Protein 3IS6 (pdb70)

Organism: Porphyromonas gingivalis (strain ATCC BAA-308 / W83) (NCBI:txid242619)

Foldseek 3Di:
DDDQPLQVQKWWKKKWWWFCVPDHIDTDIDQFFFQAPFVCCVVFFPQFPHKWKKFWPAWAWDWPPHDMDIWTEMATDLCVCCSVKDFPDADSVVAQPPLAHEFEPVVCVCPHPQQQTWDDGPVDPDPDTHGHGTYIYARDPQFPDHGSYHHPVPDPCRNNDGDDPRRMIMMTGGDPPDDQVVRQVSQVCCVVRPDVPQVVRRIDMGMTIDRDDTGHHDPDDPVVCPVD/DFPLLQQKWWKWKDLPIGQFFFQAPFVVCVVQFPQFDHKWKKFWQAWAWDWPNDDMDIWGEMATDLVVCCSVKDWPDADSVCAQVPLAHEFEPVVCVCPHPQAQTWDDGPVDPDPDTHGHGTYIYARDDQFPDHTSYGHNVPDPCRNNDHDDPRRMMMMTGGDPPDDQVNGQVVQVCSCVRDPPSPMGMTIDRDDRHDDDPVVVNNDD

Sequence (436 aa):
ERDFPHHDRICIVKTHGTRQEGDKPEELDFSQVSGGVAPAIQEEIPGVELATRTTLYGTSKIILEDNKTYETKTLLAEPAFLDFGVELIAGVRDSSALRDNTCLISESLARKGGDVLGKRLRPAESKSDRAITIGGVFEDLPHNSSIQADLLPITWPAESLNNWIGNDRYIAYVRLRPGVSPESLDEALLEQKRHQDEVFRKAGVELHYSLTPFNRLRLEDPTLVNLRIQDFPHHDRICIVKTHGLDFSQVSGGVAPAIQEEIPGVELATRTTLYGTSKILEDNKTYETKTLLAEPAFLDFGVELIAGVRDSALRDNTCLISESLARKGGDVLGKRLRPAESKSDRAITIGGVFEDLPHNSSIQADLLPITWPAESLNNWIGNDRYIAYVRLRPGVSPESLDEALLEQKRHQDEVELHYSLTPFNRLDPTLVNLRIQQ

Structure (mmCIF, N/CA/C/O backbone):
data_3IS6
#
_entry.id   3IS6
#
_cell.length_a   64.390
_cell.length_b   79.193
_cell.length_c   105.086
_cell.angle_alpha   90.000
_cell.angle_beta   90.000
_cell.angle_gamma   90.000
#
_symmetry.space_group_name_H-M   'P 21 21 21'
#
loop_
_entity.id
_entity.type
_entity.pdbx_description
1 polymer 'putative permease protein, ABC transporter'
2 non-polymer 2-AMINO-2-HYDROXYMETHYL-PROPANE-1,3-DIOL
3 non-polymer 'SULFATE ION'
4 water water
#
loop_
_atom_site.group_PDB
_atom_site.id
_atom_site.type_symbol
_atom_site.label_atom_id
_atom_site.label_alt_id
_atom_site.label_comp_id
_atom_site.label_asym_id
_atom_site.label_entity_id
_atom_site.label_seq_id
_atom_site.pdbx_PDB_ins_code
_atom_site.Cartn_x
_atom_site.Cartn_y
_atom_site.Cartn_z
_atom_site.occupancy
_atom_site.B_iso_or_equiv
_atom_site.auth_seq_id
_atom_site.auth_comp_id
_atom_site.auth_asym_id
_atom_site.auth_atom_id
_atom_site.pdbx_PDB_model_num
ATOM 1 N N . GLU A 1 5 ? 4.737 -1.473 12.034 1.00 27.14 46 GLU A N 1
ATOM 2 C CA . GLU A 1 5 ? 5.148 -0.116 12.407 1.00 27.68 46 GLU A CA 1
ATOM 3 C C . GLU A 1 5 ? 4.879 0.282 13.856 1.00 26.65 46 GLU A C 1
ATOM 4 O O . GLU A 1 5 ? 3.877 -0.038 14.435 1.00 26.93 46 GLU A O 1
ATOM 10 N N . ARG A 1 6 ? 5.834 0.983 14.417 1.00 25.60 47 ARG A N 1
ATOM 11 C CA . ARG A 1 6 ? 5.763 1.385 15.775 1.00 24.06 47 ARG A CA 1
ATOM 12 C C . ARG A 1 6 ? 4.689 2.392 16.067 1.00 22.85 47 ARG A C 1
ATOM 13 O O . ARG A 1 6 ? 4.397 3.237 15.276 1.00 22.06 47 ARG A O 1
ATOM 21 N N . ASP A 1 7 ? 4.115 2.274 17.240 1.00 21.40 48 ASP A N 1
ATOM 22 C CA . ASP A 1 7 ? 3.389 3.333 17.855 1.00 21.01 48 ASP A CA 1
ATOM 23 C C . ASP A 1 7 ? 4.376 4.350 18.394 1.00 20.45 48 ASP A C 1
ATOM 24 O O . ASP A 1 7 ? 5.426 4.001 18.822 1.00 19.72 48 ASP A O 1
ATOM 29 N N . PHE A 1 8 ? 3.973 5.601 18.403 1.00 18.87 49 PHE A N 1
ATOM 30 C CA . PHE A 1 8 ? 4.720 6.645 19.038 1.00 17.78 49 PHE A CA 1
ATOM 31 C C . PHE A 1 8 ? 4.668 6.426 20.561 1.00 18.04 49 PHE A C 1
ATOM 32 O O . PHE A 1 8 ? 3.792 5.773 21.046 1.00 16.48 49 PHE A O 1
ATOM 40 N N . PRO A 1 9 ? 5.605 6.984 21.303 1.00 18.67 50 PRO A N 1
ATOM 41 C CA . PRO A 1 9 ? 5.585 6.829 22.751 1.00 18.96 50 PRO A CA 1
ATOM 42 C C . PRO A 1 9 ? 4.349 7.457 23.373 1.00 19.14 50 PRO A C 1
ATOM 43 O O . PRO A 1 9 ? 3.982 8.521 23.012 1.00 18.28 50 PRO A O 1
ATOM 47 N N . HIS A 1 10 ? 3.698 6.764 24.285 1.00 19.02 51 HIS A N 1
ATOM 48 C CA . HIS A 1 10 ? 2.589 7.324 24.996 1.00 19.40 51 HIS A CA 1
ATOM 49 C C . HIS A 1 10 ? 1.513 7.872 24.082 1.00 19.27 51 HIS A C 1
ATOM 50 O O . HIS A 1 10 ? 0.929 8.874 24.363 1.00 19.01 51 HIS A O 1
ATOM 57 N N . HIS A 1 11 ? 1.251 7.173 22.994 1.00 19.20 52 HIS A N 1
ATOM 58 C CA . HIS A 1 11 ? 0.424 7.688 21.919 1.00 19.55 52 HIS A CA 1
ATOM 59 C C . HIS A 1 11 ? -0.994 7.938 22.312 1.00 19.84 52 HIS A C 1
ATOM 60 O O . HIS A 1 11 ? -1.664 8.756 21.764 1.00 19.51 52 HIS A O 1
ATOM 67 N N . ASP A 1 12 ? -1.417 7.209 23.318 1.00 20.00 53 ASP A N 1
ATOM 68 C CA . ASP A 1 12 ? -2.719 7.349 23.897 1.00 20.74 53 ASP A CA 1
ATOM 69 C C . ASP A 1 12 ? -2.8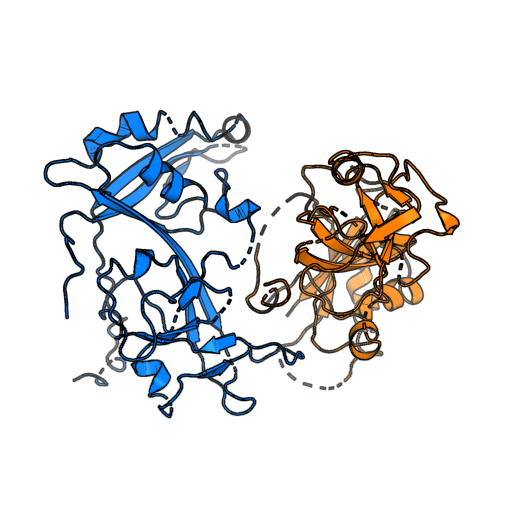77 8.697 24.565 1.00 19.66 53 ASP A C 1
ATOM 70 O O . ASP A 1 12 ? -3.953 9.130 24.777 1.00 19.67 53 ASP A O 1
ATOM 75 N N . ARG A 1 13 ? -1.777 9.332 24.914 1.00 19.04 54 ARG A N 1
ATOM 76 C CA . ARG A 1 13 ? -1.798 10.628 25.573 1.00 18.10 54 ARG A CA 1
ATOM 77 C C . ARG A 1 13 ? -1.419 11.844 24.719 1.00 18.01 54 ARG A C 1
ATOM 78 O O . ARG A 1 13 ? -1.283 12.917 25.218 1.00 17.72 54 ARG A O 1
ATOM 86 N N . ILE A 1 14 ? -1.242 11.654 23.432 1.00 17.00 55 ILE A N 1
ATOM 87 C CA . ILE A 1 14 ? -0.904 12.759 22.566 1.00 17.10 55 ILE A CA 1
ATOM 88 C C . ILE A 1 14 ? -2.127 13.385 21.943 1.00 17.08 55 ILE A C 1
ATOM 89 O O . ILE A 1 14 ? -2.948 12.715 21.429 1.00 15.02 55 ILE A O 1
ATOM 94 N N . CYS A 1 15 ? -2.176 14.700 22.000 1.00 16.94 56 CYS A N 1
ATOM 95 C CA . CYS A 1 15 ? -3.199 15.520 21.418 1.00 17.31 56 CYS A CA 1
ATOM 96 C C . CYS A 1 15 ? -2.581 16.545 20.467 1.00 16.96 56 CYS A C 1
ATOM 97 O O . CYS A 1 15 ? -1.428 16.793 20.524 1.00 16.92 56 CYS A O 1
ATOM 100 N N . ILE A 1 16 ? -3.394 17.121 19.609 1.00 16.46 57 ILE A N 1
ATOM 101 C CA . ILE A 1 16 ? -3.031 18.271 18.840 1.00 16.19 57 ILE A CA 1
ATOM 102 C C . ILE A 1 16 ? -3.951 19.399 19.228 1.00 15.65 57 ILE A C 1
ATOM 103 O O . ILE A 1 16 ? -4.996 19.172 19.771 1.00 14.76 57 ILE A O 1
ATOM 108 N N . VAL A 1 17 ? -3.540 20.612 18.934 1.00 13.95 58 VAL A N 1
ATOM 109 C CA . VAL A 1 17 ? -4.300 21.762 19.280 1.00 12.60 58 VAL A CA 1
ATOM 110 C C . VAL A 1 17 ? -5.101 22.206 18.101 1.00 11.35 58 VAL A C 1
ATOM 111 O O . VAL A 1 17 ? -4.581 22.533 17.098 1.00 13.07 58 VAL A O 1
ATOM 115 N N . LYS A 1 18 ? -6.397 22.224 18.293 1.00 8.43 59 LYS A N 1
ATOM 116 C CA . LYS A 1 18 ? -7.347 22.667 17.308 1.00 7.00 59 LYS A CA 1
ATOM 117 C C . LYS A 1 18 ? -7.932 24.016 17.687 1.00 5.81 59 LYS A C 1
ATOM 118 O O . LYS A 1 18 ? -7.871 24.424 18.804 1.00 4.37 59 LYS A O 1
ATOM 124 N N . THR A 1 19 ? -8.471 24.695 16.704 1.00 4.37 60 THR A N 1
ATOM 125 C CA . THR A 1 19 ? -9.046 25.991 16.881 1.00 3.56 60 THR A CA 1
ATOM 126 C C . THR A 1 19 ? -10.439 25.983 16.308 1.00 3.91 60 THR A C 1
ATOM 127 O O . THR A 1 19 ? -10.631 25.534 15.203 1.00 3.57 60 THR A O 1
ATOM 131 N N . HIS A 1 20 ? -11.391 26.509 17.063 1.00 3.62 61 HIS A N 1
ATOM 132 C CA . HIS A 1 20 ? -12.781 26.597 16.658 1.00 4.31 61 HIS A CA 1
ATOM 133 C C . HIS A 1 20 ? -13.348 27.994 16.878 1.00 4.60 61 HIS A C 1
ATOM 134 O O . HIS A 1 20 ? -12.947 28.686 17.768 1.00 3.91 61 HIS A O 1
ATOM 141 N N . GLY A 1 21 ? -14.312 28.383 16.078 1.00 4.80 62 GLY A N 1
ATOM 142 C CA . GLY A 1 21 ? -14.903 29.690 16.227 1.00 6.02 62 GLY A CA 1
ATOM 143 C C . GLY A 1 21 ? -15.780 30.076 15.076 1.00 7.06 62 GLY A C 1
ATOM 144 O O . GLY A 1 21 ? -16.241 29.235 14.369 1.00 6.25 62 GLY A O 1
ATOM 145 N N . THR A 1 22 ? -15.975 31.363 14.899 1.00 8.52 63 THR A N 1
ATOM 146 C CA . THR A 1 22 ? -16.873 31.888 13.913 1.00 11.09 63 THR A CA 1
ATOM 147 C C . THR A 1 22 ? -16.363 33.198 13.389 1.00 12.23 63 THR A C 1
ATOM 148 O O . THR A 1 22 ? -15.670 33.886 14.065 1.00 12.10 63 THR A O 1
ATOM 152 N N . ARG A 1 23 ? -16.713 33.507 12.153 1.00 13.78 64 ARG A N 1
ATOM 153 C CA . ARG A 1 23 ? -16.290 34.705 11.460 1.00 15.18 64 ARG A CA 1
ATOM 154 C C . ARG A 1 23 ? -17.551 35.320 10.902 1.00 16.18 64 ARG A C 1
ATOM 155 O O . ARG A 1 23 ? -18.614 34.745 11.034 1.00 16.65 64 ARG A O 1
ATOM 163 N N . GLN A 1 24 ? -17.446 36.476 10.270 1.00 17.14 65 GLN A N 1
ATOM 164 C CA . GLN A 1 24 ? -18.587 37.006 9.534 1.00 17.52 65 GLN A CA 1
ATOM 165 C C . GLN A 1 24 ? -18.252 37.812 8.320 1.00 17.97 65 GLN A C 1
ATOM 166 O O . GLN A 1 24 ? -18.620 37.414 7.231 1.00 18.42 65 GLN A O 1
ATOM 172 N N . GLU A 1 27 ? -19.967 41.530 5.404 1.00 22.28 68 GLU A N 1
ATOM 173 C CA . GLU A 1 27 ? -19.829 42.188 4.121 1.00 22.37 68 GLU A CA 1
ATOM 174 C C . GLU A 1 27 ? -20.506 41.396 3.019 1.00 22.61 68 GLU A C 1
ATOM 175 O O . GLU A 1 27 ? -19.926 41.101 1.993 1.00 22.73 68 GLU A O 1
ATOM 177 N N . GLY A 1 28 ? -21.764 41.071 3.237 1.00 22.48 69 GLY A N 1
ATOM 178 C CA . GLY A 1 28 ? -22.586 40.403 2.248 1.00 22.50 69 GLY A CA 1
ATOM 179 C C . GLY A 1 28 ? -22.597 38.914 2.385 1.00 22.33 69 GLY A C 1
ATOM 180 O O . GLY A 1 28 ? -23.466 38.270 1.895 1.00 22.21 69 GLY A O 1
ATOM 181 N N . ASP A 1 29 ? -21.624 38.388 3.093 1.00 22.41 70 ASP A N 1
ATOM 182 C CA . ASP A 1 29 ? -21.448 36.969 3.219 1.00 22.59 70 ASP A CA 1
ATOM 183 C C . ASP A 1 29 ? -21.945 36.415 4.544 1.00 22.64 70 ASP A C 1
ATOM 184 O O . ASP A 1 29 ? -21.834 37.041 5.586 1.00 22.38 70 ASP A O 1
ATOM 186 N N . LYS A 1 30 ? -22.467 35.207 4.490 1.00 22.38 71 LYS A N 1
ATOM 187 C CA . LYS A 1 30 ? -23.012 34.568 5.661 1.00 22.34 71 LYS A CA 1
ATOM 188 C C . LYS A 1 30 ? -21.906 34.196 6.639 1.00 22.08 71 LYS A C 1
ATOM 189 O O . LYS A 1 30 ? -20.754 34.212 6.297 1.00 21.59 71 LYS A O 1
ATOM 191 N N . PRO A 1 31 ? -22.287 33.910 7.866 1.00 21.91 72 PRO A N 1
ATOM 192 C CA . PRO A 1 31 ? -21.348 33.615 8.938 1.00 21.98 72 PRO A CA 1
ATOM 193 C C . PRO A 1 31 ? -20.692 32.295 8.728 1.00 21.96 72 PRO A C 1
ATOM 194 O O . PRO A 1 31 ? -21.336 31.387 8.295 1.00 21.54 72 PRO A O 1
ATOM 198 N N . GLU A 1 32 ? -19.428 32.191 9.067 1.00 22.64 73 GLU A N 1
ATOM 199 C CA . GLU A 1 32 ? -18.648 31.013 8.783 1.00 23.08 73 GLU A CA 1
ATOM 200 C C . GLU A 1 32 ? -18.242 30.367 10.053 1.00 23.38 73 GLU A C 1
ATOM 201 O O . GLU A 1 32 ? -17.879 31.028 10.962 1.00 23.47 73 GLU A O 1
ATOM 207 N N . GLU A 1 33 ? -18.340 29.062 10.111 1.00 23.61 74 GLU A N 1
ATOM 208 C CA . GLU A 1 33 ? -17.806 28.324 11.202 1.00 23.64 74 GLU A CA 1
ATOM 209 C C . GLU A 1 33 ? -16.342 28.064 10.910 1.00 23.53 74 GLU A C 1
ATOM 210 O O . GLU A 1 33 ? -16.007 27.706 9.827 1.00 23.70 74 GLU A O 1
ATOM 212 N N . LEU A 1 34 ? -15.494 28.250 11.901 1.00 22.59 75 LEU A N 1
ATOM 213 C CA . LEU A 1 34 ? -14.060 28.089 11.754 1.00 22.23 75 LEU A CA 1
ATOM 214 C C . LEU A 1 34 ? -13.599 26.832 12.425 1.00 22.01 75 LEU A C 1
ATOM 215 O O . LEU A 1 34 ? -13.958 26.566 13.537 1.00 21.78 75 LEU A O 1
ATOM 220 N N . ASP A 1 35 ? -12.806 26.062 11.708 1.00 21.08 76 ASP A N 1
ATOM 221 C CA . ASP A 1 35 ? -12.245 24.837 12.191 1.00 21.40 76 ASP A CA 1
ATOM 222 C C . ASP A 1 35 ? -10.828 24.670 11.622 1.00 20.92 76 ASP A C 1
ATOM 223 O O . ASP A 1 35 ? -10.692 24.406 10.462 1.00 19.46 76 ASP A O 1
ATOM 228 N N . PHE A 1 36 ? -9.808 24.802 12.464 1.00 21.17 77 PHE A N 1
ATOM 229 C CA . PHE A 1 36 ? -8.404 24.709 12.093 1.00 21.70 77 PHE A CA 1
ATOM 230 C C . PHE A 1 36 ? -7.707 23.577 12.823 1.00 21.77 77 PHE A C 1
ATOM 231 O O . PHE A 1 36 ? -8.025 23.262 13.934 1.00 21.93 77 PHE A O 1
ATOM 239 N N . SER A 1 37 ? -6.751 22.971 12.159 1.00 20.54 78 SER A N 1
ATOM 240 C CA . SER A 1 37 ? -5.948 21.949 12.756 1.00 21.41 78 SER A CA 1
ATOM 241 C C . SER A 1 37 ? -4.519 22.388 13.013 1.00 20.52 78 SER A C 1
ATOM 242 O O . SER A 1 37 ? -3.723 21.625 13.473 1.00 19.59 78 SER A O 1
ATOM 245 N N . GLN A 1 38 ? -4.257 23.637 12.694 1.00 19.70 79 GLN A N 1
ATOM 246 C CA . GLN A 1 38 ? -2.954 24.250 12.835 1.00 20.63 79 GLN A CA 1
ATOM 247 C C . GLN A 1 38 ? -3.083 25.565 13.598 1.00 20.96 79 GLN A C 1
ATOM 248 O O . GLN A 1 38 ? -4.136 26.107 13.691 1.00 21.16 79 GLN A O 1
ATOM 254 N N . VAL A 1 39 ? -1.984 26.016 14.176 1.00 20.67 80 VAL A N 1
ATOM 255 C CA . VAL A 1 39 ? -1.943 27.164 15.040 1.00 19.73 80 VAL A CA 1
ATOM 256 C C . VAL A 1 39 ? -0.777 28.095 14.708 1.00 20.47 80 VAL A C 1
ATOM 257 O O . VAL A 1 39 ? 0.096 27.773 13.945 1.00 19.25 80 VAL A O 1
ATOM 261 N N . SER A 1 40 ? -0.819 29.258 15.328 1.00 20.26 81 SER A N 1
ATOM 262 C CA . SER A 1 40 ? 0.225 30.257 15.288 1.00 20.62 81 SER A CA 1
ATOM 263 C C . SER A 1 40 ? 1.422 29.767 16.081 1.00 20.81 81 SER A C 1
ATOM 264 O O . SER A 1 40 ? 1.295 28.924 16.906 1.00 21.05 81 SER A O 1
ATOM 267 N N . GLY A 1 41 ? 2.584 30.327 15.829 1.00 20.58 82 GLY A N 1
ATOM 268 C CA . GLY A 1 41 ? 3.815 29.828 16.376 1.00 19.52 82 GLY A CA 1
ATOM 269 C C . GLY A 1 41 ? 3.925 29.807 17.874 1.00 19.87 82 GLY A C 1
ATOM 270 O O . GLY A 1 41 ? 4.497 28.946 18.434 1.00 19.21 82 GLY A O 1
ATOM 271 N N . GLY A 1 42 ? 3.356 30.814 18.486 1.00 20.14 83 GLY A N 1
ATOM 272 C CA . GLY A 1 42 ? 3.450 31.057 19.898 1.00 20.17 83 GLY A CA 1
ATOM 273 C C . GLY A 1 42 ? 2.808 30.070 20.815 1.00 20.39 83 GLY A C 1
ATOM 274 O O . GLY A 1 42 ? 3.161 29.987 21.936 1.00 20.72 83 GLY A O 1
ATOM 275 N N . VAL A 1 43 ? 1.811 29.368 20.319 1.00 21.26 84 VAL A N 1
ATOM 276 C CA . VAL A 1 43 ? 0.972 28.538 21.145 1.00 21.58 84 VAL A CA 1
ATOM 277 C C . VAL A 1 43 ? 1.621 27.367 21.829 1.00 21.61 84 VAL A C 1
ATOM 278 O O . VAL A 1 43 ? 1.468 27.222 23.001 1.00 21.28 84 VAL A O 1
ATOM 282 N N . ALA A 1 44 ? 2.376 26.547 21.122 1.00 20.94 85 ALA A N 1
ATOM 283 C CA . ALA A 1 44 ? 2.897 25.361 21.770 1.00 21.69 85 ALA A CA 1
ATOM 284 C C . ALA A 1 44 ? 3.810 25.622 22.964 1.00 21.39 85 ALA A C 1
ATOM 285 O O . ALA A 1 44 ? 3.637 25.040 23.965 1.00 21.59 85 ALA A O 1
ATOM 287 N N . PRO A 1 45 ? 4.767 26.514 22.847 1.00 21.64 86 PRO A N 1
ATOM 288 C CA . PRO A 1 45 ? 5.660 26.773 23.970 1.00 21.14 86 PRO A CA 1
ATOM 289 C C . PRO A 1 45 ? 4.910 27.308 25.160 1.00 21.11 86 PRO A C 1
ATOM 290 O O . PRO A 1 45 ? 5.221 26.952 26.245 1.00 20.29 86 PRO A O 1
ATOM 294 N N . ALA A 1 46 ? 3.931 28.151 24.931 1.00 20.46 87 ALA A N 1
ATOM 295 C CA . ALA A 1 46 ? 3.136 28.698 25.989 1.00 20.84 87 ALA A CA 1
ATOM 296 C C . ALA A 1 46 ? 2.355 27.632 26.724 1.00 20.98 87 ALA A C 1
ATOM 297 O O . ALA A 1 46 ? 2.204 27.688 27.907 1.00 21.16 87 ALA A O 1
ATOM 299 N N . ILE A 1 47 ? 1.860 26.644 26.015 1.00 21.18 88 ILE A N 1
ATOM 300 C CA . ILE A 1 47 ? 1.126 25.590 26.653 1.00 21.29 88 ILE A CA 1
ATOM 301 C C . ILE A 1 47 ? 1.998 24.802 27.606 1.00 21.85 88 ILE A C 1
ATOM 302 O O . ILE A 1 47 ? 1.591 24.513 28.690 1.00 20.22 88 ILE A O 1
ATOM 307 N N . GLN A 1 48 ? 3.205 24.474 27.200 1.00 22.57 89 GLN A N 1
ATOM 308 C CA . GLN A 1 48 ? 4.071 23.729 28.079 1.00 23.70 89 GLN A CA 1
ATOM 309 C C . GLN A 1 48 ? 4.403 24.483 29.344 1.00 24.17 89 GLN A C 1
ATOM 310 O O . GLN A 1 48 ? 4.452 23.919 30.398 1.00 24.50 89 GLN A O 1
ATOM 316 N N . GLU A 1 49 ? 4.691 25.753 29.197 1.00 24.37 90 GLU A N 1
ATOM 317 C CA . GLU A 1 49 ? 4.978 26.599 30.326 1.00 24.63 90 GLU A CA 1
ATOM 318 C C . GLU A 1 49 ? 3.798 26.848 31.239 1.00 24.62 90 GLU A C 1
ATOM 319 O O . GLU A 1 49 ? 3.959 26.853 32.418 1.00 23.92 90 GLU A O 1
ATOM 321 N N . GLU A 1 50 ? 2.622 27.065 30.680 1.00 24.49 91 GLU A N 1
ATOM 322 C CA . GLU A 1 50 ? 1.488 27.546 31.432 1.00 24.95 91 GLU A CA 1
ATOM 323 C C . GLU A 1 50 ? 0.345 26.607 31.781 1.00 24.67 91 GLU A C 1
ATOM 324 O O . GLU A 1 50 ? -0.440 26.924 32.630 1.00 24.09 91 GLU A O 1
ATOM 330 N N . ILE A 1 51 ? 0.214 25.472 31.127 1.00 24.10 92 ILE A N 1
ATOM 331 C CA . ILE A 1 51 ? -0.972 24.675 31.321 1.00 23.96 92 ILE A CA 1
ATOM 332 C C . ILE A 1 51 ? -0.699 23.444 32.145 1.00 24.50 92 ILE A C 1
ATOM 333 O O . ILE A 1 51 ? 0.158 22.668 31.832 1.00 24.62 92 ILE A O 1
ATOM 338 N N . PRO A 1 52 ? -1.449 23.295 33.216 1.00 24.84 93 PRO A N 1
ATOM 339 C CA . PRO A 1 52 ? -1.258 22.218 34.164 1.00 25.00 93 PRO A CA 1
ATOM 340 C C . PRO A 1 52 ? -1.589 20.891 33.571 1.00 24.53 93 PRO A C 1
ATOM 341 O O . PRO A 1 52 ? -2.530 20.788 32.859 1.00 25.25 93 PRO A O 1
ATOM 345 N N . GLY A 1 53 ? -0.832 19.879 33.896 1.00 23.89 94 GLY A N 1
ATOM 346 C CA . GLY A 1 53 ? -1.124 18.582 33.367 1.00 23.03 94 GLY A CA 1
ATOM 347 C C . GLY A 1 53 ? -0.570 18.302 31.993 1.00 22.17 94 GLY A C 1
ATOM 348 O O . GLY A 1 53 ? -0.848 17.279 31.445 1.00 22.32 94 GLY A O 1
ATOM 349 N N . VAL A 1 54 ? 0.225 19.201 31.457 1.00 21.26 95 VAL A N 1
ATOM 350 C CA . VAL A 1 54 ? 0.880 18.963 30.190 1.00 20.38 95 VAL A CA 1
ATOM 351 C C . VAL A 1 54 ? 2.262 18.445 30.461 1.00 20.66 95 VAL A C 1
ATOM 352 O O . VAL A 1 54 ? 3.029 19.105 31.081 1.00 20.65 95 VAL A O 1
ATOM 356 N N . GLU A 1 55 ? 2.549 17.228 30.067 1.00 20.04 96 GLU A N 1
ATOM 357 C CA . GLU A 1 55 ? 3.881 16.704 30.145 1.00 20.79 96 GLU A CA 1
ATOM 358 C C . GLU A 1 55 ? 4.904 17.316 29.202 1.00 20.58 96 GLU A C 1
ATOM 359 O O . GLU A 1 55 ? 6.000 17.617 29.577 1.00 19.55 96 GLU A O 1
ATOM 365 N N . LEU A 1 56 ? 4.537 17.430 27.946 1.00 19.88 97 LEU A N 1
ATOM 366 C CA . LEU A 1 56 ? 5.421 17.966 26.956 1.00 20.22 97 LEU A CA 1
ATOM 367 C C . LEU A 1 56 ? 4.594 18.581 25.848 1.00 20.16 97 LEU A C 1
ATOM 368 O O . LEU A 1 56 ? 3.566 18.066 25.537 1.00 19.66 97 LEU A O 1
ATOM 373 N N . ALA A 1 57 ? 5.057 19.682 25.276 1.00 19.66 98 ALA A N 1
ATOM 374 C CA . ALA A 1 57 ? 4.498 20.244 24.066 1.00 19.40 98 ALA A CA 1
ATOM 375 C C . ALA A 1 57 ? 5.577 20.622 23.068 1.00 19.41 98 ALA A C 1
ATOM 376 O O . ALA A 1 57 ? 6.617 21.034 23.434 1.00 19.77 98 ALA A O 1
ATOM 378 N N . THR A 1 58 ? 5.287 20.459 21.798 1.00 19.93 99 THR A N 1
ATOM 379 C CA . THR A 1 58 ? 6.218 20.783 20.745 1.00 19.75 99 THR A CA 1
ATOM 380 C C . THR A 1 58 ? 5.495 21.228 19.486 1.00 19.97 99 THR A C 1
ATOM 381 O O . THR A 1 58 ? 4.350 20.975 19.348 1.00 20.18 99 THR A O 1
ATOM 385 N N . ARG A 1 59 ? 6.202 21.889 18.592 1.00 19.84 100 ARG A N 1
ATOM 386 C CA . ARG A 1 59 ? 5.647 22.454 17.389 1.00 20.24 100 ARG A CA 1
ATOM 387 C C . ARG A 1 59 ? 6.428 22.056 16.146 1.00 20.23 100 ARG A C 1
ATOM 388 O O . ARG A 1 59 ? 7.596 21.925 16.187 1.00 19.76 100 ARG A O 1
ATOM 396 N N . THR A 1 60 ? 5.726 21.872 15.049 1.00 19.25 101 THR A N 1
ATOM 397 C CA . THR A 1 60 ? 6.328 21.688 13.752 1.00 19.62 101 THR A CA 1
ATOM 398 C C . THR A 1 60 ? 5.673 22.577 12.695 1.00 19.17 101 THR A C 1
ATOM 399 O O . THR A 1 60 ? 4.578 23.012 12.861 1.00 18.95 101 THR A O 1
ATOM 403 N N . THR A 1 61 ? 6.388 22.863 11.625 1.00 19.05 102 THR A N 1
ATOM 404 C CA . THR A 1 61 ? 5.799 23.403 10.425 1.00 18.98 102 THR A CA 1
ATOM 405 C C . THR A 1 61 ? 6.393 22.767 9.168 1.00 19.20 102 THR A C 1
ATOM 406 O O . THR A 1 61 ? 7.570 22.671 9.048 1.00 19.41 102 THR A O 1
ATOM 410 N N . LEU A 1 62 ? 5.551 22.353 8.250 1.00 19.01 103 LEU A N 1
ATOM 411 C CA . LEU A 1 62 ? 5.997 21.693 7.058 1.00 17.77 103 LEU A CA 1
ATOM 412 C C . LEU A 1 62 ? 6.420 22.684 6.026 1.00 17.49 103 LEU A C 1
ATOM 413 O O . LEU A 1 62 ? 5.683 23.545 5.709 1.00 17.81 103 LEU A O 1
ATOM 418 N N . TYR A 1 63 ? 7.648 22.610 5.574 1.00 15.75 104 TYR A N 1
ATOM 419 C CA . TYR A 1 63 ? 8.039 23.336 4.407 1.00 15.41 104 TYR A CA 1
ATOM 420 C C . TYR A 1 63 ? 7.485 22.792 3.112 1.00 15.67 104 TYR A C 1
ATOM 421 O O . TYR A 1 63 ? 6.985 23.519 2.319 1.00 16.69 104 TYR A O 1
ATOM 430 N N . GLY A 1 64 ? 7.576 21.498 2.934 1.00 14.80 105 GLY A N 1
ATOM 431 C CA . GLY A 1 64 ? 7.140 20.881 1.722 1.00 15.25 105 GLY A CA 1
ATOM 432 C C . GLY A 1 64 ? 8.277 20.289 0.950 1.00 14.88 105 GLY A C 1
ATOM 433 O O . GLY A 1 64 ? 9.324 20.080 1.466 1.00 14.12 105 GLY A O 1
ATOM 434 N N . THR A 1 65 ? 8.034 20.019 -0.304 1.00 15.58 106 THR A N 1
ATOM 435 C CA . THR A 1 65 ? 8.977 19.321 -1.123 1.00 15.68 106 THR A CA 1
ATOM 436 C C . THR A 1 65 ? 9.763 20.259 -2.003 1.00 15.43 106 THR A C 1
ATOM 437 O O . THR A 1 65 ? 9.218 21.068 -2.665 1.00 15.74 106 THR A O 1
ATOM 441 N N . SER A 1 66 ? 11.070 20.139 -1.977 1.00 15.55 107 SER A N 1
ATOM 442 C CA . SER A 1 66 ? 11.946 20.962 -2.795 1.00 15.26 107 SER A CA 1
ATOM 443 C C . SER A 1 66 ? 13.187 20.182 -3.190 1.00 14.63 107 SER A C 1
ATOM 444 O O . SER A 1 66 ? 13.385 19.124 -2.720 1.00 14.32 107 SER A O 1
ATOM 447 N N . LYS A 1 67 ? 14.002 20.739 -4.052 1.00 13.94 108 LYS A N 1
ATOM 448 C CA . LYS A 1 67 ? 15.154 20.044 -4.561 1.00 13.76 108 LYS A CA 1
ATOM 449 C C . LYS A 1 67 ? 16.433 20.492 -3.891 1.00 13.98 108 LYS A C 1
ATOM 450 O O . LYS A 1 67 ? 16.650 21.646 -3.741 1.00 13.31 108 LYS A O 1
ATOM 464 N N . ILE A 1 69 ? 20.769 19.771 -3.735 1.00 15.53 110 ILE A N 1
ATOM 465 C CA A ILE A 1 69 ? 21.909 19.242 -4.354 0.50 16.13 110 ILE A CA 1
ATOM 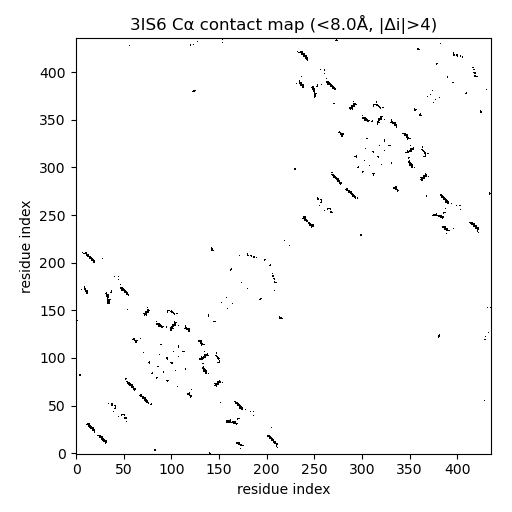466 C CA B ILE A 1 69 ? 21.895 19.232 -4.357 0.50 15.97 110 ILE A CA 1
ATOM 467 C C . ILE A 1 69 ? 22.939 18.790 -3.296 1.00 16.95 110 ILE A C 1
ATOM 468 O O . ILE A 1 69 ? 23.264 19.551 -2.433 1.00 17.47 110 ILE A O 1
ATOM 477 N N . LEU A 1 70 ? 23.448 17.586 -3.421 1.00 17.14 111 LEU A N 1
ATOM 478 C CA . LEU A 1 70 ? 24.387 17.057 -2.452 1.00 18.00 111 LEU A CA 1
ATOM 479 C C . LEU A 1 70 ? 25.802 17.208 -2.962 1.00 18.58 111 LEU A C 1
ATOM 480 O O . LEU A 1 70 ? 26.097 16.764 -4.005 1.00 18.73 111 LEU A O 1
ATOM 485 N N . GLU A 1 71 ? 26.641 17.912 -2.239 1.00 18.43 112 GLU A N 1
ATOM 486 C CA . GLU A 1 71 ? 28.051 18.025 -2.586 1.00 19.08 112 GLU A CA 1
ATOM 487 C C . GLU A 1 71 ? 28.245 18.471 -4.029 1.00 19.10 112 GLU A C 1
ATOM 488 O O . GLU A 1 71 ? 29.065 17.962 -4.722 1.00 18.04 112 GLU A O 1
ATOM 494 N N . ASP A 1 72 ? 27.413 19.386 -4.468 1.00 19.40 113 ASP A N 1
ATOM 495 C CA . ASP A 1 72 ? 27.550 20.024 -5.737 1.00 19.93 113 ASP A CA 1
ATOM 496 C C . ASP A 1 72 ? 27.369 19.099 -6.914 1.00 20.34 113 ASP A C 1
ATOM 497 O O . ASP A 1 72 ? 27.752 19.442 -7.969 1.00 21.19 113 ASP A O 1
ATOM 502 N N . ASN A 1 73 ? 26.783 17.943 -6.732 1.00 19.71 114 ASN A N 1
ATOM 503 C CA . ASN A 1 73 ? 26.577 17.038 -7.841 1.00 19.66 114 ASN A CA 1
ATOM 504 C C . ASN A 1 73 ? 25.136 16.606 -8.093 1.00 19.45 114 ASN A C 1
ATOM 505 O 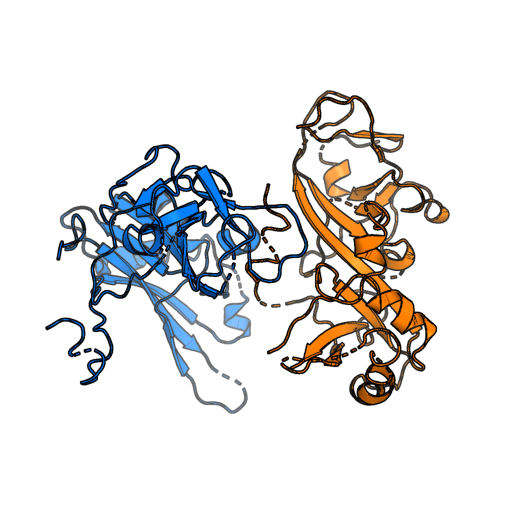O . ASN A 1 73 ? 24.486 17.141 -8.923 1.00 20.19 114 ASN A O 1
ATOM 510 N N . LYS A 1 74 ? 24.703 15.596 -7.381 1.00 18.95 115 LYS A N 1
ATOM 511 C CA . LYS A 1 74 ? 23.402 15.008 -7.567 1.00 18.41 115 LYS A CA 1
ATOM 512 C C . LYS A 1 74 ? 22.276 15.728 -6.838 1.00 18.53 115 LYS A C 1
ATOM 513 O O . LYS A 1 74 ? 22.445 16.190 -5.769 1.00 17.05 115 LYS A O 1
ATOM 519 N N . THR A 1 75 ? 21.119 15.736 -7.465 1.00 18.89 116 THR A N 1
ATOM 520 C CA . THR A 1 75 ? 19.937 16.426 -7.002 1.00 19.78 116 THR A CA 1
ATOM 521 C C . THR A 1 75 ? 18.909 15.457 -6.467 1.00 19.25 116 THR A C 1
ATOM 522 O O . THR A 1 75 ? 18.690 14.434 -7.025 1.00 18.31 116 THR A O 1
ATOM 526 N N . TYR A 1 76 ? 18.323 15.794 -5.338 1.00 19.17 117 TYR A N 1
ATOM 527 C CA . TYR A 1 76 ? 17.340 14.979 -4.674 1.00 20.06 117 TYR A CA 1
ATOM 528 C C . TYR A 1 76 ? 16.114 15.771 -4.268 1.00 20.60 117 TYR A C 1
ATOM 529 O O . TYR A 1 76 ? 16.225 16.820 -3.731 1.00 20.55 117 TYR A O 1
ATOM 538 N N . GLU A 1 77 ? 14.951 15.218 -4.526 1.00 21.02 118 GLU A N 1
ATOM 539 C CA . GLU A 1 77 ? 13.719 15.800 -4.075 1.00 22.59 118 GLU A CA 1
ATOM 540 C C . GLU A 1 77 ? 13.549 15.402 -2.624 1.00 22.52 118 GLU A C 1
ATOM 541 O O . GLU A 1 77 ? 13.626 14.261 -2.293 1.00 22.35 118 GLU A O 1
ATOM 547 N N . THR A 1 78 ? 13.362 16.373 -1.764 1.00 21.39 119 THR A N 1
ATOM 548 C CA . THR A 1 78 ? 13.258 16.096 -0.365 1.00 21.92 119 THR A CA 1
ATOM 549 C C . THR A 1 78 ? 12.077 16.801 0.276 1.00 21.15 119 THR A C 1
ATOM 550 O O . THR A 1 78 ? 11.814 17.926 -0.021 1.00 21.26 119 THR A O 1
ATOM 554 N N . LYS A 1 79 ? 11.398 16.125 1.173 1.00 19.38 120 LYS A N 1
ATOM 555 C CA . LYS A 1 79 ? 10.314 16.718 1.919 1.00 19.25 120 LYS A CA 1
ATOM 556 C C . LYS A 1 79 ? 10.805 17.164 3.269 1.00 18.43 120 LYS A C 1
ATOM 557 O O . LYS A 1 79 ? 11.229 16.376 4.062 1.00 18.41 120 LYS A O 1
ATOM 563 N N . THR A 1 80 ? 10.714 18.446 3.507 1.00 18.21 121 THR A N 1
ATOM 564 C CA . THR A 1 80 ? 11.346 19.079 4.624 1.00 18.07 121 THR A CA 1
ATOM 565 C C . THR A 1 80 ? 10.376 19.579 5.690 1.00 17.22 121 THR A C 1
ATOM 566 O O . THR A 1 80 ? 9.458 20.286 5.416 1.00 18.30 121 THR A O 1
ATOM 570 N N . LEU A 1 81 ? 10.634 19.198 6.909 1.00 16.85 122 LEU A N 1
ATOM 571 C CA . LEU A 1 81 ? 9.847 19.571 8.030 1.00 16.55 122 LEU A CA 1
ATOM 572 C C . LEU A 1 81 ? 10.704 20.296 9.072 1.00 16.97 122 LEU A C 1
ATOM 573 O O . LEU A 1 81 ? 11.772 19.878 9.383 1.00 17.17 122 LEU A O 1
ATOM 578 N N . LEU A 1 82 ? 10.184 21.368 9.613 1.00 16.63 123 LEU A N 1
ATOM 579 C CA . LEU A 1 82 ? 10.873 22.124 10.613 1.00 17.64 123 LEU A CA 1
ATOM 580 C C . LEU A 1 82 ? 10.388 21.728 12.003 1.00 17.13 123 LEU A C 1
ATOM 581 O O . LEU A 1 82 ? 9.227 21.725 12.253 1.00 17.98 123 LEU A O 1
ATOM 586 N N . ALA A 1 83 ? 11.312 21.362 12.866 1.00 16.11 124 ALA A N 1
ATOM 587 C CA . ALA A 1 83 ? 11.012 20.792 14.159 1.00 16.18 124 ALA A CA 1
ATOM 588 C C . ALA A 1 83 ? 11.955 21.193 15.294 1.00 15.97 124 ALA A C 1
ATOM 589 O O . ALA A 1 83 ? 12.991 21.719 15.071 1.00 15.66 124 ALA A O 1
ATOM 591 N N . GLU A 1 84 ? 11.512 20.952 16.507 1.00 15.86 125 GLU A N 1
ATOM 592 C CA . GLU A 1 84 ? 12.266 21.208 17.706 1.00 15.99 125 GLU A CA 1
ATOM 593 C C . GLU A 1 84 ? 12.989 19.936 18.138 1.00 16.24 125 GLU A C 1
ATOM 594 O O . GLU A 1 84 ? 12.636 18.877 17.733 1.00 16.05 125 GLU A O 1
ATOM 600 N N . PRO A 1 85 ? 13.978 20.052 19.010 1.00 15.99 126 PRO A N 1
ATOM 601 C CA . PRO A 1 85 ? 14.655 18.872 19.500 1.00 16.04 126 PRO A CA 1
ATOM 602 C C . PRO A 1 85 ? 13.673 17.945 20.197 1.00 16.76 126 PRO A C 1
ATOM 603 O O . PRO A 1 85 ? 13.828 16.782 20.145 1.00 16.88 126 PRO A O 1
ATOM 607 N N . ALA A 1 86 ? 12.620 18.490 20.757 1.00 16.50 127 ALA A N 1
ATOM 608 C CA . ALA A 1 86 ? 11.631 17.700 21.441 1.00 16.45 127 ALA A CA 1
ATOM 609 C C . ALA A 1 86 ? 10.849 16.781 20.512 1.00 16.45 127 ALA A C 1
ATOM 610 O O . ALA A 1 86 ? 10.252 15.854 20.949 1.00 16.50 127 ALA A O 1
ATOM 612 N N . PHE A 1 87 ? 10.900 17.033 19.229 1.00 15.64 128 PHE A N 1
ATOM 613 C CA . PHE A 1 87 ? 10.220 16.210 18.261 1.00 15.83 128 PHE A CA 1
ATOM 614 C C . PHE A 1 87 ? 10.749 14.808 18.396 1.00 16.31 128 PHE A C 1
ATOM 615 O O . PHE A 1 87 ? 10.049 13.875 18.302 1.00 16.37 128 PHE A O 1
ATOM 623 N N . LEU A 1 88 ? 12.028 14.690 18.621 1.00 16.32 129 LEU A N 1
ATOM 624 C CA . LEU A 1 88 ? 12.638 13.405 18.752 1.00 17.11 129 LEU A CA 1
ATOM 625 C C . LEU A 1 88 ? 12.104 12.644 19.947 1.00 17.14 129 LEU A C 1
ATOM 626 O O . LEU A 1 88 ? 11.940 11.480 19.875 1.00 17.64 129 LEU A O 1
ATOM 631 N N . ASP A 1 89 ? 11.919 13.319 21.052 1.00 17.18 130 ASP A N 1
ATOM 632 C CA . ASP A 1 89 ? 11.297 12.739 22.213 1.00 18.29 130 ASP A CA 1
ATOM 633 C C . ASP A 1 89 ? 9.808 12.412 22.077 1.00 17.95 130 ASP A C 1
ATOM 634 O O . ASP A 1 89 ? 9.384 11.333 22.334 1.00 18.16 130 ASP A O 1
ATOM 647 N N . PHE A 1 91 ? 8.114 11.798 19.453 1.00 15.44 132 PHE A N 1
ATOM 648 C CA . PHE A 1 91 ? 7.832 10.755 18.508 1.00 15.11 132 PHE A CA 1
ATOM 649 C C . PHE A 1 91 ? 8.755 9.534 18.550 1.00 15.15 132 PHE A C 1
ATOM 650 O O . PHE A 1 91 ? 8.719 8.703 17.685 1.00 14.96 132 PHE A O 1
ATOM 658 N N . GLY A 1 92 ? 9.572 9.454 19.576 1.00 13.65 133 GLY A N 1
ATOM 659 C CA . GLY A 1 92 ? 10.470 8.347 19.720 1.00 14.16 133 GLY A CA 1
ATOM 660 C C . GLY A 1 92 ? 11.354 8.113 18.518 1.00 14.42 133 GLY A C 1
ATOM 661 O O . GLY A 1 92 ? 11.471 7.020 18.067 1.00 14.40 133 GLY A O 1
ATOM 662 N N . VAL A 1 93 ? 11.951 9.162 17.999 1.00 13.76 134 VAL A N 1
ATOM 663 C CA . VAL A 1 93 ? 12.827 9.069 16.856 1.00 14.06 134 VAL A CA 1
ATOM 664 C C . VAL A 1 93 ? 14.242 8.775 17.321 1.00 14.80 134 VAL A C 1
ATOM 665 O O . VAL A 1 93 ? 14.772 9.476 18.119 1.00 15.28 134 VAL A O 1
ATOM 669 N N . GLU A 1 94 ? 14.840 7.736 16.778 1.00 14.40 135 GLU A N 1
ATOM 670 C CA . GLU A 1 94 ? 16.178 7.325 17.117 1.00 14.48 135 GLU A CA 1
ATOM 671 C C . GLU A 1 94 ? 17.107 7.643 15.969 1.00 14.19 135 GLU A C 1
ATOM 672 O O . GLU A 1 94 ? 16.753 7.480 14.842 1.00 13.93 135 GLU A O 1
ATOM 678 N N . LEU A 1 95 ? 18.310 8.071 16.273 1.00 13.86 136 LEU A N 1
ATOM 679 C CA . LEU A 1 95 ? 19.290 8.286 15.245 1.00 14.28 136 LEU A CA 1
ATOM 680 C C . LEU A 1 95 ? 20.087 7.046 14.935 1.00 14.99 136 LEU A C 1
ATOM 681 O O . LEU A 1 95 ? 20.552 6.373 15.805 1.00 13.46 136 LEU A O 1
ATOM 686 N N . ILE A 1 96 ? 20.158 6.702 13.678 1.00 15.27 137 ILE A N 1
ATOM 687 C CA . ILE A 1 96 ? 21.087 5.719 13.203 1.00 16.90 137 ILE A CA 1
ATOM 688 C C . ILE A 1 96 ? 22.533 6.178 13.205 1.00 16.97 137 ILE A C 1
ATOM 689 O O . ILE A 1 96 ? 23.408 5.411 13.443 1.00 16.99 137 ILE A O 1
ATOM 694 N N . ALA A 1 97 ? 22.744 7.437 12.886 1.00 16.95 138 ALA A N 1
ATOM 695 C CA . ALA A 1 97 ? 24.046 8.060 12.889 1.00 17.70 138 ALA A CA 1
ATOM 696 C C . ALA A 1 97 ? 23.992 9.474 13.431 1.00 17.64 138 ALA A C 1
ATOM 697 O O . ALA A 1 97 ? 23.006 10.143 13.328 1.00 17.77 138 ALA A O 1
ATOM 699 N N . GLY A 1 98 ? 25.089 9.920 14.001 1.00 17.66 139 GLY A N 1
ATOM 700 C CA . GLY A 1 98 ? 25.200 11.239 14.555 1.00 17.79 139 GLY A CA 1
ATOM 701 C C . GLY A 1 98 ? 24.798 11.364 15.986 1.00 17.99 139 GLY A C 1
ATOM 702 O O . GLY A 1 98 ? 24.320 10.450 16.551 1.00 18.65 139 GLY A O 1
ATOM 703 N N . VAL A 1 99 ? 24.993 12.528 16.562 1.00 17.87 140 VAL A N 1
ATOM 704 C CA . VAL A 1 99 ? 24.838 12.746 17.982 1.00 18.16 140 VAL A CA 1
ATOM 705 C C . VAL A 1 99 ? 23.480 13.292 18.391 1.00 18.16 140 VAL A C 1
ATOM 706 O O . VAL A 1 99 ? 23.136 14.372 18.035 1.00 17.66 140 VAL A O 1
ATOM 710 N N . ARG A 1 100 ? 22.746 12.542 19.195 1.00 18.53 141 ARG A N 1
ATOM 711 C CA . ARG A 1 100 ? 21.390 12.887 19.540 1.00 18.83 141 ARG A CA 1
ATOM 712 C C . ARG A 1 100 ? 21.231 14.199 20.254 1.00 18.87 141 ARG A C 1
ATOM 713 O O . ARG A 1 100 ? 20.376 14.955 19.928 1.00 18.73 141 ARG A O 1
ATOM 721 N N . ASP A 1 101 ? 22.113 14.503 21.176 1.00 18.24 142 ASP A N 1
ATOM 722 C CA . ASP A 1 101 ? 22.070 15.765 21.894 1.00 18.02 142 ASP A CA 1
ATOM 723 C C . ASP A 1 101 ? 22.233 17.034 21.035 1.00 18.24 142 ASP A C 1
ATOM 724 O O . ASP A 1 101 ? 21.724 18.026 21.401 1.00 18.11 142 ASP A O 1
ATOM 726 N N . SER A 1 102 ? 22.965 16.975 19.933 1.00 18.31 143 SER A N 1
ATOM 727 C CA A SER A 1 102 ? 23.212 17.864 19.160 0.50 18.35 143 SER A CA 1
ATOM 728 C CA B SER A 1 102 ? 23.203 17.868 19.166 0.50 18.31 143 SER A CA 1
ATOM 729 C C . SER A 1 102 ? 21.952 18.198 18.281 1.00 18.38 143 SER A C 1
ATOM 730 O O . SER A 1 102 ? 22.077 19.125 17.557 1.00 18.78 143 SER A O 1
ATOM 735 N N . ALA A 1 103 ? 21.098 17.230 18.039 1.00 18.19 144 ALA A N 1
ATOM 736 C CA . ALA A 1 103 ? 20.172 17.280 16.958 1.00 17.65 144 ALA A CA 1
ATOM 737 C C . ALA A 1 103 ? 19.249 18.462 17.029 1.00 17.41 144 ALA A C 1
ATOM 738 O O . ALA A 1 103 ? 18.705 18.776 18.034 1.00 17.09 144 ALA A O 1
ATOM 740 N N . LEU A 1 104 ? 19.131 19.130 15.911 1.00 16.50 145 LEU A N 1
ATOM 741 C CA . LEU A 1 104 ? 18.167 20.175 15.695 1.00 16.42 145 LEU A CA 1
ATOM 742 C C . LEU A 1 104 ? 18.420 21.389 16.542 1.00 16.59 145 LEU A C 1
ATOM 743 O O . LEU A 1 104 ? 17.528 22.138 16.773 1.00 16.20 145 LEU A O 1
ATOM 748 N N . ARG A 1 105 ? 19.640 21.558 17.017 1.00 17.74 146 ARG A N 1
ATOM 749 C CA . ARG A 1 105 ? 20.007 22.772 17.717 1.00 18.36 146 ARG A CA 1
ATOM 750 C C . ARG A 1 105 ? 20.763 23.828 16.914 1.00 18.83 146 ARG A C 1
ATOM 751 O O . ARG A 1 105 ? 20.672 24.971 17.212 1.00 19.58 146 ARG A O 1
ATOM 759 N N . ASP A 1 106 ? 21.480 23.437 15.892 1.00 18.83 147 ASP A N 1
ATOM 760 C CA . ASP A 1 106 ? 22.269 24.367 15.120 1.00 19.02 147 ASP A CA 1
ATOM 761 C C . ASP A 1 106 ? 21.599 24.607 13.793 1.00 18.55 147 ASP A C 1
ATOM 762 O O . ASP A 1 106 ? 21.346 23.687 13.075 1.00 18.73 147 ASP A O 1
ATOM 767 N N . ASN A 1 107 ? 21.361 25.858 13.465 1.00 18.06 148 ASN A N 1
ATOM 768 C CA . ASN A 1 107 ? 20.615 26.226 12.292 1.00 18.43 148 ASN A CA 1
ATOM 769 C C . ASN A 1 107 ? 21.266 25.786 11.000 1.00 18.81 148 ASN A C 1
ATOM 770 O O . ASN A 1 107 ? 20.612 25.656 10.020 1.00 19.59 148 ASN A O 1
ATOM 783 N N . THR A 1 109 ? 22.563 22.883 10.305 1.00 18.52 150 THR A N 1
ATOM 784 C CA . THR A 1 109 ? 22.621 21.454 10.233 1.00 19.72 150 THR A CA 1
ATOM 785 C C . THR A 1 109 ? 21.239 20.831 10.106 1.00 20.14 150 THR A C 1
ATOM 786 O O . THR A 1 109 ? 20.289 21.398 10.517 1.00 20.96 150 THR A O 1
ATOM 790 N N . CYS A 1 110 ? 21.180 19.652 9.527 1.00 20.45 151 CYS A N 1
ATOM 791 C CA . CYS A 1 110 ? 19.949 18.920 9.317 1.00 21.52 151 CYS A CA 1
ATOM 792 C C . CYS A 1 110 ? 20.040 17.455 9.669 1.00 21.46 151 CYS A C 1
ATOM 793 O O . CYS A 1 110 ? 21.092 16.923 9.798 1.00 21.77 151 CYS A O 1
ATOM 796 N N . LEU A 1 111 ? 18.896 16.825 9.809 1.00 21.46 152 LEU A N 1
ATOM 797 C CA . LEU A 1 111 ? 18.805 15.403 9.925 1.00 20.78 152 LEU A CA 1
ATOM 798 C C . LEU A 1 111 ? 18.131 14.901 8.677 1.00 20.52 152 LEU A C 1
ATOM 799 O O . LEU A 1 111 ? 17.285 15.554 8.145 1.00 20.46 152 LEU A O 1
ATOM 804 N N . ILE A 1 112 ? 18.553 13.736 8.238 1.00 19.90 153 ILE A N 1
ATOM 805 C CA . ILE A 1 112 ? 18.083 13.093 7.039 1.00 19.40 153 ILE A CA 1
ATOM 806 C C . ILE A 1 112 ? 17.590 11.705 7.384 1.00 18.08 153 ILE A C 1
ATOM 807 O O . ILE A 1 112 ? 18.135 11.055 8.213 1.00 17.74 153 ILE A O 1
ATOM 812 N N . SER A 1 113 ? 16.543 11.271 6.735 1.00 16.56 154 SER A N 1
ATOM 813 C CA . SER A 1 113 ? 15.960 9.982 7.016 1.00 16.98 154 SER A CA 1
ATOM 814 C C . SER A 1 113 ? 16.855 8.858 6.508 1.00 17.28 154 SER A C 1
ATOM 815 O O . SER A 1 113 ? 17.636 9.056 5.627 1.00 18.30 154 SER A O 1
ATOM 818 N N . GLU A 1 114 ? 16.680 7.668 7.041 1.00 17.99 155 GLU A N 1
ATOM 819 C CA . GLU A 1 114 ? 17.442 6.529 6.610 1.00 17.57 155 GLU A CA 1
ATOM 820 C C . GLU A 1 114 ? 17.224 6.231 5.123 1.00 17.38 155 GLU A C 1
ATOM 821 O O . GLU A 1 114 ? 18.158 5.944 4.439 1.00 16.38 155 GLU A O 1
ATOM 827 N N . SER A 1 115 ? 16.001 6.323 4.631 1.00 16.00 156 SER A N 1
ATOM 828 C CA . SER A 1 115 ? 15.765 6.100 3.215 1.00 15.58 156 SER A CA 1
ATOM 829 C C . SER A 1 115 ? 16.430 7.114 2.324 1.00 14.64 156 SER A C 1
ATOM 830 O O . SER A 1 115 ? 16.930 6.771 1.298 1.00 14.46 156 SER A O 1
ATOM 833 N N . LEU A 1 116 ? 16.376 8.371 2.710 1.00 13.10 157 LEU A N 1
ATOM 834 C CA . LEU A 1 116 ? 16.978 9.416 1.933 1.00 12.98 157 LEU A CA 1
ATOM 835 C C . LEU A 1 116 ? 18.476 9.260 1.887 1.00 13.77 157 LEU A C 1
ATOM 836 O O . LEU A 1 116 ? 19.065 9.415 0.870 1.00 13.58 157 LEU A O 1
ATOM 841 N N . ALA A 1 117 ? 19.064 8.907 3.007 1.00 14.21 158 ALA A N 1
ATOM 842 C CA . ALA A 1 117 ? 20.491 8.700 3.059 1.00 14.64 158 ALA A CA 1
ATOM 843 C C . ALA A 1 117 ? 20.899 7.593 2.110 1.00 15.06 158 ALA A C 1
ATOM 844 O O . ALA A 1 117 ? 21.854 7.709 1.423 1.00 14.72 158 ALA A O 1
ATOM 846 N N . ARG A 1 118 ? 20.121 6.537 2.080 1.00 15.61 159 ARG A N 1
ATOM 847 C CA . ARG A 1 118 ? 20.346 5.424 1.196 1.00 16.03 159 ARG A CA 1
ATOM 848 C C . ARG A 1 118 ? 20.235 5.823 -0.254 1.00 15.71 159 ARG A C 1
ATOM 849 O O . ARG A 1 118 ? 21.037 5.462 -1.045 1.00 15.04 159 ARG A O 1
ATOM 857 N N . LYS A 1 119 ? 19.242 6.615 -0.585 1.00 15.51 160 LYS A N 1
ATOM 858 C CA . LYS A 1 119 ? 19.086 7.094 -1.940 1.00 16.13 160 LYS A CA 1
ATOM 859 C C . LYS A 1 119 ? 20.271 7.946 -2.349 1.00 16.14 160 LYS A C 1
ATOM 860 O O . LYS A 1 119 ? 20.651 7.974 -3.482 1.00 15.10 160 LYS A O 1
ATOM 870 N N . GLY A 1 121 ? 23.224 7.433 -1.535 1.00 17.61 162 GLY A N 1
ATOM 871 C CA . GLY A 1 121 ? 24.400 6.603 -1.562 1.00 18.77 162 GLY A CA 1
ATOM 872 C C . GLY A 1 121 ? 25.066 6.219 -0.265 1.00 18.76 162 GLY A C 1
ATOM 873 O O . GLY A 1 121 ? 26.054 5.562 -0.274 1.00 18.82 162 GLY A O 1
ATOM 874 N N . GLY A 1 122 ? 24.518 6.633 0.852 1.00 18.88 163 GLY A N 1
ATOM 875 C CA . GLY A 1 122 ? 24.972 6.189 2.138 1.00 19.12 163 GLY A CA 1
ATOM 876 C C . GLY A 1 122 ? 26.154 6.976 2.599 1.00 19.42 163 GLY A C 1
ATOM 877 O O . GLY A 1 122 ? 26.707 7.723 1.867 1.00 19.27 163 GLY A O 1
ATOM 878 N N . ASP A 1 123 ? 26.544 6.791 3.834 1.00 19.80 164 ASP A N 1
ATOM 879 C CA . ASP A 1 123 ? 27.680 7.495 4.368 1.00 20.40 164 ASP A CA 1
ATOM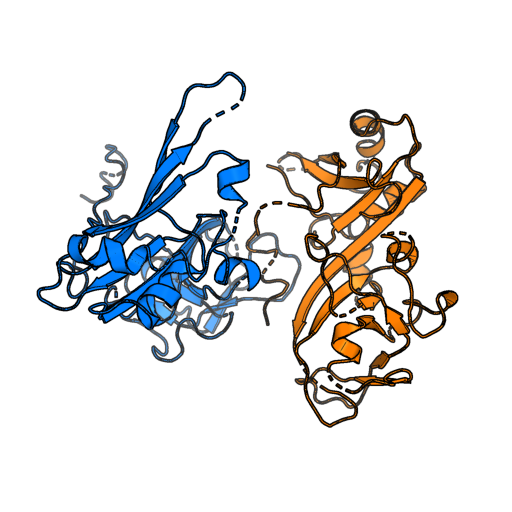 880 C C . ASP A 1 123 ? 27.592 9.000 4.231 1.00 20.50 164 ASP A C 1
ATOM 881 O O . ASP A 1 123 ? 28.537 9.629 3.852 1.00 20.71 164 ASP A O 1
ATOM 886 N N . VAL A 1 124 ? 26.443 9.560 4.547 1.00 20.81 165 VAL A N 1
ATOM 887 C CA . VAL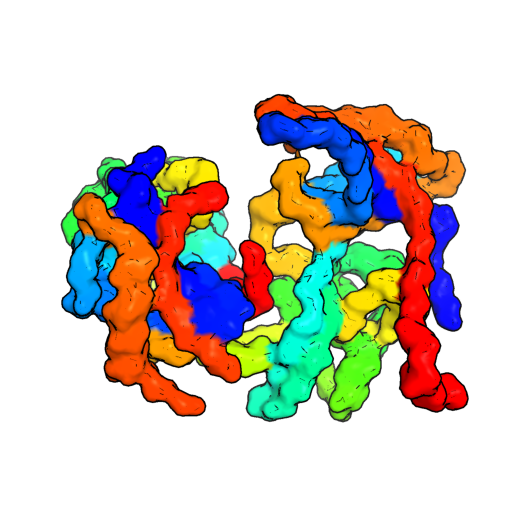 A 1 124 ? 26.168 10.943 4.313 1.00 20.93 165 VAL A CA 1
ATOM 888 C C . VAL A 1 124 ? 26.545 11.840 5.455 1.00 20.86 165 VAL A C 1
ATOM 889 O O . VAL A 1 124 ? 26.553 13.021 5.311 1.00 20.44 165 VAL A O 1
ATOM 893 N N . LEU A 1 125 ? 26.900 11.272 6.585 1.00 20.27 166 LEU A N 1
ATOM 894 C CA . LEU A 1 125 ? 27.143 12.098 7.734 1.00 19.83 166 LEU A CA 1
ATOM 895 C C . LEU A 1 125 ? 28.249 13.070 7.450 1.00 19.32 166 LEU A C 1
ATOM 896 O O . LEU A 1 125 ? 29.260 12.715 6.983 1.00 19.44 166 LEU A O 1
ATOM 901 N N . GLY A 1 126 ? 28.009 14.324 7.727 1.00 18.80 167 GLY A N 1
ATOM 902 C CA . GLY A 1 126 ? 28.967 15.364 7.499 1.00 18.56 167 GLY A CA 1
ATOM 903 C C . GLY A 1 126 ? 28.974 15.947 6.111 1.00 18.75 167 GLY A C 1
ATOM 904 O O . GLY A 1 126 ? 29.581 16.928 5.883 1.00 18.45 167 GLY A O 1
ATOM 905 N N . LYS A 1 127 ? 28.245 15.358 5.195 1.00 19.08 168 LYS A N 1
ATOM 906 C CA . LYS A 1 127 ? 28.140 15.902 3.857 1.00 20.04 168 LYS A CA 1
ATOM 907 C C . LYS A 1 127 ? 27.286 17.178 3.793 1.00 20.77 168 LYS A C 1
ATOM 908 O O . LYS A 1 127 ? 26.548 17.494 4.682 1.00 20.79 168 LYS A O 1
ATOM 914 N N . ARG A 1 128 ? 27.418 17.905 2.718 1.00 20.73 169 ARG A N 1
ATOM 915 C CA . ARG A 1 128 ? 26.801 19.200 2.599 1.00 21.11 169 ARG A CA 1
ATOM 916 C C . ARG A 1 128 ? 25.723 19.281 1.502 1.00 21.20 169 ARG A C 1
ATOM 917 O O . ARG A 1 128 ? 25.920 18.803 0.424 1.00 20.80 169 ARG A O 1
ATOM 925 N N . LEU A 1 129 ? 24.612 19.899 1.849 1.00 20.92 170 LEU A N 1
ATOM 926 C CA . LEU A 1 129 ? 23.431 20.048 1.024 1.00 22.47 170 LEU A CA 1
ATOM 927 C C . LEU A 1 129 ? 23.116 21.518 0.782 1.00 21.73 170 LEU A C 1
ATOM 928 O O . LEU A 1 129 ? 23.266 22.310 1.648 1.00 20.07 170 LEU A O 1
ATOM 933 N N . ARG A 1 130 ? 22.651 21.865 -0.394 1.00 21.36 171 ARG A N 1
ATOM 934 C CA . ARG A 1 130 ? 22.075 23.174 -0.601 1.00 21.00 171 ARG A CA 1
ATOM 935 C C . ARG A 1 130 ? 20.923 23.167 -1.597 1.00 20.67 171 ARG A C 1
ATOM 936 O O . ARG A 1 130 ? 20.787 22.280 -2.362 1.00 19.10 171 ARG A O 1
ATOM 944 N N . PRO A 1 131 ? 20.092 24.176 -1.556 1.00 20.72 172 PRO A N 1
ATOM 945 C CA . PRO A 1 131 ? 18.938 24.196 -2.425 1.00 20.45 172 PRO A CA 1
ATOM 946 C C . PRO A 1 131 ? 19.424 24.214 -3.832 1.00 20.09 172 PRO A C 1
ATOM 947 O O . PRO A 1 131 ? 20.402 24.808 -4.132 1.00 18.92 172 PRO A O 1
ATOM 951 N N . ALA A 1 132 ? 18.700 23.565 -4.697 1.00 19.72 173 ALA A N 1
ATOM 952 C CA . ALA A 1 132 ? 19.177 23.352 -6.023 1.00 20.32 173 ALA A CA 1
ATOM 953 C C . ALA A 1 132 ? 19.459 24.647 -6.755 1.00 20.41 173 ALA A C 1
ATOM 954 O O . ALA A 1 132 ? 20.326 24.694 -7.548 1.00 21.18 173 ALA A O 1
ATOM 956 N N . GLU A 1 133 ? 18.713 25.683 -6.502 1.00 19.64 174 GLU A N 1
ATOM 957 C CA . GLU A 1 133 ? 18.869 26.878 -7.302 1.00 19.72 174 GLU A CA 1
ATOM 958 C C . GLU A 1 133 ? 19.768 27.944 -6.693 1.00 19.04 174 GLU A C 1
ATOM 959 O O . GLU A 1 133 ? 19.970 28.969 -7.278 1.00 18.84 174 GLU A O 1
ATOM 961 N N . SER A 1 134 ? 20.317 27.650 -5.534 1.00 18.08 175 SER A N 1
ATOM 962 C CA . SER A 1 134 ? 21.214 28.536 -4.844 1.00 18.24 175 SER A CA 1
ATOM 963 C C . SER A 1 134 ? 22.506 28.824 -5.592 1.00 17.82 175 SER A C 1
ATOM 964 O O . SER A 1 134 ? 23.092 27.964 -6.153 1.00 17.47 175 SER A O 1
ATOM 967 N N . LYS A 1 135 ? 22.927 30.067 -5.590 1.00 17.26 176 LYS A N 1
ATOM 968 C CA . LYS A 1 135 ? 24.146 30.478 -6.243 1.00 17.55 176 LYS A CA 1
ATOM 969 C C . LYS A 1 135 ? 25.236 30.750 -5.238 1.00 16.98 176 LYS A C 1
ATOM 970 O O . LYS A 1 135 ? 26.161 31.419 -5.535 1.00 15.90 176 LYS A O 1
ATOM 976 N N . SER A 1 136 ? 25.083 30.238 -4.041 1.00 17.61 177 SER A N 1
ATOM 977 C CA . SER A 1 136 ? 25.985 30.534 -2.946 1.00 18.01 177 SER A CA 1
ATOM 978 C C . SER A 1 136 ? 26.730 29.289 -2.491 1.00 18.07 177 SER A C 1
ATOM 979 O O . SER A 1 136 ? 26.257 28.220 -2.683 1.00 18.23 177 SER A O 1
ATOM 982 N N . ASP A 1 137 ? 27.893 29.437 -1.881 1.00 17.83 178 ASP A N 1
ATOM 983 C CA . ASP A 1 137 ? 28.544 28.272 -1.343 1.00 18.05 178 ASP A CA 1
ATOM 984 C C . ASP A 1 137 ? 28.142 27.937 0.075 1.00 17.29 178 ASP A C 1
ATOM 985 O O . ASP A 1 137 ? 28.617 27.004 0.630 1.00 16.37 178 ASP A O 1
ATOM 990 N N . ARG A 1 138 ? 27.231 28.702 0.634 1.00 15.22 179 ARG A N 1
ATOM 991 C CA . ARG A 1 138 ? 26.660 28.349 1.914 1.00 15.88 179 ARG A CA 1
ATOM 992 C C . ARG A 1 138 ? 25.904 27.036 1.789 1.00 15.51 179 ARG A C 1
ATOM 993 O O . ARG A 1 138 ? 25.220 26.803 0.841 1.00 14.58 179 ARG A O 1
ATOM 1001 N N . ALA A 1 139 ? 26.058 26.187 2.773 1.00 15.50 180 ALA A N 1
ATOM 1002 C CA . ALA A 1 139 ? 25.449 24.882 2.740 1.00 15.58 180 ALA A CA 1
ATOM 1003 C C . ALA A 1 139 ? 24.990 24.387 4.093 1.00 15.90 180 ALA A C 1
ATOM 1004 O O . ALA A 1 139 ? 25.433 24.839 5.095 1.00 16.29 180 ALA A O 1
ATOM 1006 N N . ILE A 1 140 ? 24.107 23.423 4.080 1.00 15.74 181 ILE A N 1
ATOM 1007 C CA . ILE A 1 140 ? 23.645 22.773 5.265 1.00 16.12 181 ILE A CA 1
ATOM 1008 C C . ILE A 1 140 ? 24.415 21.477 5.430 1.00 15.48 181 ILE A C 1
ATOM 1009 O O . ILE A 1 140 ? 24.571 20.754 4.499 1.00 14.95 181 ILE A O 1
ATOM 1014 N N . THR A 1 141 ? 24.874 21.214 6.636 1.00 14.34 182 THR A N 1
ATOM 1015 C CA . THR A 1 141 ? 25.618 20.029 6.963 1.00 13.95 182 THR A CA 1
ATOM 1016 C C . THR A 1 141 ? 24.735 18.950 7.521 1.00 12.84 182 THR A C 1
ATOM 1017 O O . THR A 1 141 ? 23.934 19.209 8.355 1.00 13.23 182 THR A O 1
ATOM 1021 N N . ILE A 1 142 ? 24.919 17.722 7.108 1.00 13.01 183 ILE A N 1
ATOM 1022 C CA . ILE A 1 142 ? 24.114 16.650 7.645 1.00 13.45 183 ILE A CA 1
ATOM 1023 C C . ILE A 1 142 ? 24.664 16.169 8.987 1.00 14.19 183 ILE A C 1
ATOM 1024 O O . ILE A 1 142 ? 25.684 15.569 9.061 1.00 13.47 183 ILE A O 1
ATOM 1029 N N . GLY A 1 143 ? 23.959 16.489 10.048 1.00 14.79 184 GLY A N 1
ATOM 1030 C CA . GLY A 1 143 ? 24.383 16.128 11.373 1.00 14.60 184 GLY A CA 1
ATOM 1031 C C . GLY A 1 143 ? 23.893 14.826 11.959 1.00 14.73 184 GLY A C 1
ATOM 1032 O O . GLY A 1 143 ? 24.325 14.422 13.002 1.00 14.67 184 GLY A O 1
ATOM 1033 N N . GLY A 1 144 ? 22.931 14.208 11.313 1.00 14.41 185 GLY A N 1
ATOM 1034 C CA . GLY A 1 144 ? 22.392 12.958 11.776 1.00 14.18 185 GLY A CA 1
ATOM 1035 C C . GLY A 1 144 ? 21.562 12.251 10.751 1.00 14.47 185 GLY A C 1
ATOM 1036 O O . GLY A 1 144 ? 21.129 12.849 9.821 1.00 14.90 185 GLY A O 1
ATOM 1037 N N . VAL A 1 145 ? 21.328 10.978 10.966 1.00 14.47 186 VAL A N 1
ATOM 1038 C CA . VAL A 1 145 ? 20.409 10.200 10.184 1.00 14.51 186 VAL A CA 1
ATOM 1039 C C . VAL A 1 145 ? 19.409 9.527 11.087 1.00 14.79 186 VAL A C 1
ATOM 1040 O O . VAL A 1 145 ? 19.778 8.855 11.993 1.00 14.40 186 VAL A O 1
ATOM 1044 N N . PHE A 1 146 ? 18.135 9.729 10.820 1.00 14.37 187 PHE A N 1
ATOM 1045 C CA . PHE A 1 146 ? 17.086 9.211 11.665 1.00 15.09 187 PHE A CA 1
ATOM 1046 C C . PHE A 1 146 ? 16.341 8.064 11.032 1.00 15.26 187 PHE A C 1
ATOM 1047 O O . PHE A 1 146 ? 16.203 7.991 9.860 1.00 15.96 187 PHE A O 1
ATOM 1055 N N . GLU A 1 147 ? 15.888 7.163 11.868 1.00 15.65 188 GLU A N 1
ATOM 1056 C CA . GLU A 1 147 ? 15.116 6.026 11.475 1.00 16.37 188 GLU A CA 1
ATOM 1057 C C . GLU A 1 147 ? 13.843 6.526 10.819 1.00 16.11 188 GLU A C 1
ATOM 1058 O O . GLU A 1 147 ? 13.227 7.394 11.333 1.00 15.93 188 GLU A O 1
ATOM 1064 N N . ASP A 1 148 ? 13.438 5.932 9.714 1.00 16.54 189 ASP A N 1
ATOM 1065 C CA . ASP A 1 148 ? 12.327 6.452 8.966 1.00 16.47 189 ASP A CA 1
ATOM 1066 C C . ASP A 1 148 ? 11.129 6.526 9.883 1.00 16.71 189 ASP A C 1
ATOM 1067 O O . ASP A 1 148 ? 10.902 5.681 10.685 1.00 15.07 189 ASP A O 1
ATOM 1072 N N . LEU A 1 149 ? 10.374 7.587 9.743 1.00 16.28 190 LEU A N 1
ATOM 1073 C CA . LEU A 1 149 ? 9.175 7.757 10.490 1.00 15.97 190 LEU A CA 1
ATOM 1074 C C . LEU A 1 149 ? 8.148 6.729 10.012 1.00 15.56 190 LEU A C 1
ATOM 1075 O O . LEU A 1 149 ? 8.203 6.276 8.921 1.00 15.48 190 LEU A O 1
ATOM 1080 N N . PRO A 1 150 ? 7.207 6.388 10.849 1.00 14.82 191 PRO A N 1
ATOM 1081 C CA . PRO A 1 150 ? 6.242 5.371 10.481 1.00 14.86 191 PRO A CA 1
ATOM 1082 C C . PRO A 1 150 ? 5.456 5.762 9.232 1.00 14.49 191 PRO A C 1
ATOM 1083 O O . PRO A 1 150 ? 5.132 6.882 9.062 1.00 14.86 191 PRO A O 1
ATOM 1087 N N . HIS A 1 151 ? 5.180 4.789 8.384 1.00 14.50 192 HIS A N 1
ATOM 1088 C CA . HIS A 1 151 ? 4.400 4.951 7.172 1.00 14.21 192 HIS A CA 1
ATOM 1089 C C . HIS A 1 151 ? 2.906 5.121 7.442 1.00 13.81 192 HIS A C 1
ATOM 1090 O O . HIS A 1 151 ? 2.449 4.904 8.521 1.00 13.40 192 HIS A O 1
ATOM 1092 N N . ASN A 1 152 ? 2.167 5.543 6.435 1.00 13.75 193 ASN A N 1
ATOM 1093 C CA . ASN A 1 152 ? 0.749 5.720 6.546 1.00 13.68 193 ASN A CA 1
ATOM 1094 C C . ASN A 1 152 ? 0.414 6.615 7.720 1.00 14.44 193 ASN A C 1
ATOM 1095 O O . ASN A 1 152 ? -0.505 6.385 8.428 1.00 14.57 193 ASN A O 1
ATOM 1100 N N . SER A 1 153 ? 1.209 7.644 7.884 1.00 14.70 194 SER A N 1
ATOM 1101 C CA . SER A 1 153 ? 1.078 8.566 8.974 1.00 15.41 194 SER A CA 1
ATOM 1102 C C . SER A 1 153 ? 1.122 10.010 8.497 1.00 15.30 194 SER A C 1
ATOM 1103 O O . SER A 1 153 ? 1.769 10.313 7.555 1.00 14.31 194 SER A O 1
ATOM 1106 N N . SER A 1 154 ? 0.417 10.881 9.184 1.00 14.77 195 SER A N 1
ATOM 1107 C CA . SER A 1 154 ? 0.382 12.296 8.870 1.00 15.18 195 SER A CA 1
ATOM 1108 C C . SER A 1 154 ? 1.739 12.995 9.042 1.00 15.50 195 SER A C 1
ATOM 1109 O O . SER A 1 154 ? 1.962 14.012 8.488 1.00 16.09 195 SER A O 1
ATOM 1112 N N . ILE A 1 155 ? 2.615 12.422 9.831 1.00 15.03 196 ILE A N 1
ATOM 1113 C CA . ILE A 1 155 ? 3.887 13.032 10.080 1.00 16.02 196 ILE A CA 1
ATOM 1114 C C . ILE A 1 155 ? 4.879 12.465 9.096 1.00 16.39 196 ILE A C 1
ATOM 1115 O O . ILE A 1 155 ? 5.251 11.350 9.194 1.00 16.70 196 ILE A O 1
ATOM 1120 N N . GLN A 1 156 ? 5.237 13.266 8.114 1.00 15.67 197 GLN A N 1
ATOM 1121 C CA . GLN A 1 156 ? 6.110 12.873 7.037 1.00 16.60 197 GLN A CA 1
ATOM 1122 C C . GLN A 1 156 ? 7.261 13.847 6.810 1.00 17.14 197 GLN A C 1
ATOM 1123 O O . GLN A 1 156 ? 7.049 15.007 6.678 1.00 18.19 197 GLN A O 1
ATOM 1129 N N . ALA A 1 157 ? 8.483 13.343 6.804 1.00 16.54 198 ALA A N 1
ATOM 1130 C CA . ALA A 1 157 ? 9.668 14.129 6.522 1.00 15.91 198 ALA A CA 1
ATOM 1131 C C . ALA A 1 157 ? 10.835 13.273 6.028 1.00 16.02 198 ALA A C 1
ATOM 1132 O O . ALA A 1 157 ? 11.151 12.303 6.627 1.00 17.34 198 ALA A O 1
ATOM 1134 N N . ASP A 1 158 ? 11.415 13.622 4.905 1.00 15.32 199 ASP A N 1
ATOM 1135 C CA . ASP A 1 158 ? 12.750 13.243 4.499 1.00 15.56 199 ASP A CA 1
ATOM 1136 C C . ASP A 1 158 ? 13.899 13.951 5.223 1.00 14.96 199 ASP A C 1
ATOM 1137 O O . ASP A 1 158 ? 14.915 13.386 5.447 1.00 14.45 199 ASP A O 1
ATOM 1150 N N . LEU A 1 160 ? 14.823 17.009 8.342 1.00 17.21 201 LEU A N 1
ATOM 1151 C CA . LEU A 1 160 ? 14.387 17.813 9.444 1.00 17.20 201 LEU A CA 1
ATOM 1152 C C . LEU A 1 160 ? 15.342 18.975 9.668 1.00 17.45 201 LEU A C 1
ATOM 1153 O O . LEU A 1 160 ? 16.512 18.787 9.699 1.00 16.48 201 LEU A O 1
ATOM 1158 N N . LEU A 1 161 ? 14.799 20.164 9.836 1.00 16.89 202 LEU A N 1
ATOM 1159 C CA . LEU A 1 161 ? 15.556 21.363 10.090 1.00 16.81 202 LEU A CA 1
ATOM 1160 C C . LEU A 1 161 ? 15.038 22.014 11.346 1.00 16.84 202 LEU A C 1
ATOM 1161 O O . LEU A 1 161 ? 13.930 21.841 11.681 1.00 16.27 202 LEU A O 1
ATOM 1166 N N . PRO A 1 162 ? 15.844 22.782 12.037 1.00 16.37 203 PRO A N 1
ATOM 1167 C CA . PRO A 1 162 ? 15.353 23.406 13.245 1.00 16.18 203 PRO A CA 1
ATOM 1168 C C . PRO A 1 162 ? 14.280 24.440 12.981 1.00 15.92 203 PRO A C 1
ATOM 1169 O O . PRO A 1 162 ? 14.335 25.177 12.044 1.00 16.70 203 PRO A O 1
ATOM 1173 N N . ILE A 1 163 ? 13.323 24.487 13.879 1.00 16.72 204 ILE A N 1
ATOM 1174 C CA . ILE A 1 163 ? 12.208 25.384 13.794 1.00 16.64 204 ILE A CA 1
ATOM 1175 C C . ILE A 1 163 ? 12.644 26.826 13.870 1.00 16.31 204 ILE A C 1
ATOM 1176 O O . ILE A 1 163 ? 11.997 27.678 13.375 1.00 15.26 204 ILE A O 1
ATOM 1181 N N . THR A 1 164 ? 13.829 27.036 14.413 1.00 15.30 205 THR A N 1
ATOM 1182 C CA . THR A 1 164 ? 14.429 28.345 14.586 1.00 15.52 205 THR A CA 1
ATOM 1183 C C . THR A 1 164 ? 14.828 28.970 13.256 1.00 14.42 205 THR A C 1
ATOM 1184 O O . THR A 1 164 ? 15.237 30.064 13.211 1.00 15.06 205 THR A O 1
ATOM 1188 N N . TRP A 1 165 ? 14.705 28.243 12.181 1.00 13.24 206 TRP A N 1
ATOM 1189 C CA . TRP A 1 165 ? 14.863 28.823 10.878 1.00 12.69 206 TRP A CA 1
ATOM 1190 C C . TRP A 1 165 ? 13.798 29.865 10.669 1.00 12.96 206 TRP A C 1
ATOM 1191 O O . TRP A 1 165 ? 13.971 30.760 9.922 1.00 12.61 206 TRP A O 1
ATOM 1210 N N . PRO A 1 167 ? 11.382 33.024 11.401 1.00 13.19 208 PRO A N 1
ATOM 1211 C CA . PRO A 1 167 ? 11.606 34.312 12.006 1.00 13.65 208 PRO A CA 1
ATOM 1212 C C . PRO A 1 167 ? 11.023 34.365 13.395 1.00 14.45 208 PRO A C 1
ATOM 1213 O O . PRO A 1 167 ? 10.034 33.738 13.656 1.00 14.38 208 PRO A O 1
ATOM 1217 N N . ALA A 1 168 ? 11.648 35.127 14.269 1.00 14.85 209 ALA A N 1
ATOM 1218 C CA . ALA A 1 168 ? 11.231 35.221 15.641 1.00 15.62 209 ALA A CA 1
ATOM 1219 C C . ALA A 1 168 ? 9.840 35.748 15.722 1.00 16.04 209 ALA A C 1
ATOM 1220 O O . ALA A 1 168 ? 9.120 35.386 16.595 1.00 16.69 209 ALA A O 1
ATOM 1222 N N . GLU A 1 169 ? 9.465 36.599 14.800 1.00 16.09 210 GLU A N 1
ATOM 1223 C CA . GLU A 1 169 ? 8.119 37.101 14.796 1.00 16.39 210 GLU A CA 1
ATOM 1224 C C . GLU A 1 169 ? 7.109 35.967 14.588 1.00 16.11 210 GLU A C 1
ATOM 1225 O O . GLU A 1 169 ? 6.084 35.964 15.192 1.00 16.40 210 GLU A O 1
ATOM 1227 N N . SER A 1 170 ? 7.400 35.029 13.709 1.00 16.15 211 SER A N 1
ATOM 1228 C CA . SER A 1 170 ? 6.513 33.901 13.493 1.00 15.85 211 SER A CA 1
ATOM 1229 C C . SER A 1 170 ? 6.413 32.993 14.696 1.00 15.46 211 SER A C 1
ATOM 1230 O O . SER A 1 170 ? 5.357 32.592 15.075 1.00 15.05 211 SER A O 1
ATOM 1233 N N . LEU A 1 171 ? 7.552 32.698 15.286 1.00 15.05 212 LEU A N 1
ATOM 1234 C CA . LEU A 1 171 ? 7.638 31.812 16.410 1.00 15.24 212 LEU A CA 1
ATOM 1235 C C . LEU A 1 171 ? 6.875 32.341 17.607 1.00 15.50 212 LEU A C 1
ATOM 1236 O O . LEU A 1 171 ? 6.432 31.589 18.418 1.00 15.56 212 LEU A O 1
ATOM 1241 N N . ASN A 1 172 ? 6.773 33.648 17.715 1.00 15.14 213 ASN A N 1
ATOM 1242 C CA . ASN A 1 172 ? 6.139 34.272 18.844 1.00 15.66 213 ASN A CA 1
ATOM 1243 C C . ASN A 1 172 ? 4.747 34.773 18.573 1.00 14.74 213 ASN A C 1
ATOM 1244 O O . ASN A 1 172 ? 4.140 35.342 19.416 1.00 15.10 213 ASN A O 1
ATOM 1249 N N . ASN A 1 173 ? 4.273 34.579 17.370 1.00 14.32 214 ASN A N 1
ATOM 1250 C CA . ASN A 1 173 ? 2.993 35.066 16.940 1.00 13.54 214 ASN A CA 1
ATOM 1251 C C . ASN A 1 173 ? 1.784 34.332 17.523 1.00 13.05 214 ASN A C 1
ATOM 1252 O O . ASN A 1 173 ? 1.837 33.165 17.767 1.00 12.67 214 ASN A O 1
ATOM 1257 N N . TRP A 1 174 ? 0.723 35.079 17.775 1.00 12.43 215 TRP A N 1
ATOM 1258 C CA . TRP A 1 174 ? -0.553 34.549 18.191 1.00 12.19 215 TRP A CA 1
ATOM 1259 C C . TRP A 1 174 ? -1.701 34.887 17.239 1.00 11.66 215 TRP A C 1
ATOM 1260 O O . TRP A 1 174 ? -2.775 34.417 17.399 1.00 11.58 215 TRP A O 1
ATOM 1271 N N . ILE A 1 175 ? -1.447 35.708 16.255 1.00 11.86 216 ILE A N 1
ATOM 1272 C CA . ILE A 1 175 ? -2.486 36.102 15.353 1.00 12.63 216 ILE A CA 1
ATOM 1273 C C . ILE A 1 175 ? -2.218 35.698 13.913 1.00 12.70 216 ILE A C 1
ATOM 1274 O O . ILE A 1 175 ? -1.380 36.233 13.256 1.00 12.56 216 ILE A O 1
ATOM 1279 N N . GLY A 1 176 ? -2.966 34.733 13.443 1.00 13.08 217 GLY A N 1
ATOM 1280 C CA . GLY A 1 176 ? -2.847 34.308 12.078 1.00 14.12 217 GLY A CA 1
ATOM 1281 C C . GLY A 1 176 ? -1.612 33.508 11.780 1.00 14.78 217 GLY A C 1
ATOM 1282 O O . GLY A 1 176 ? -0.960 33.030 12.673 1.00 14.11 217 GLY A O 1
ATOM 1283 N N . ASN A 1 177 ? -1.316 33.363 10.498 1.00 15.08 218 ASN A N 1
ATOM 1284 C CA . ASN A 1 177 ? -0.164 32.594 10.091 1.00 16.48 218 ASN A CA 1
ATOM 1285 C C . ASN A 1 177 ? -0.216 31.251 10.787 1.00 15.95 218 ASN A C 1
ATOM 1286 O O . ASN A 1 177 ? 0.721 30.879 11.421 1.00 16.22 218 ASN A O 1
ATOM 1291 N N . ASP A 1 178 ? -1.354 30.564 10.679 1.00 15.91 219 ASP A N 1
ATOM 1292 C CA . ASP A 1 178 ? -1.615 29.343 11.417 1.00 15.31 219 ASP A CA 1
ATOM 1293 C C . ASP A 1 178 ? -0.957 28.186 10.691 1.00 14.03 219 ASP A C 1
ATOM 1294 O O . ASP A 1 178 ? -1.616 27.350 10.181 1.00 13.75 219 ASP A O 1
ATOM 1299 N N . ARG A 1 179 ? 0.355 28.183 10.620 1.00 12.69 220 ARG A N 1
ATOM 1300 C CA . ARG A 1 179 ? 1.077 27.188 9.873 1.00 11.64 220 ARG A CA 1
ATOM 1301 C C . ARG A 1 179 ? 1.766 26.098 10.688 1.00 10.90 220 ARG A C 1
ATOM 1302 O O . ARG A 1 179 ? 2.425 25.291 10.125 1.00 10.41 220 ARG A O 1
ATOM 1310 N N . TYR A 1 180 ? 1.600 26.105 12.000 1.00 10.02 221 TYR A N 1
ATOM 1311 C CA . TYR A 1 180 ? 2.256 25.170 12.891 1.00 9.42 221 TYR A CA 1
ATOM 1312 C C . TYR A 1 180 ? 1.301 24.108 13.446 1.00 9.07 221 TYR A C 1
ATOM 1313 O O . TYR A 1 180 ? 0.188 24.374 13.714 1.00 9.00 221 TYR A O 1
ATOM 1322 N N . ILE A 1 181 ? 1.788 22.915 13.645 1.00 8.54 222 ILE A N 1
ATOM 1323 C CA . ILE A 1 181 ? 1.027 21.914 14.313 1.00 8.89 222 ILE A CA 1
ATOM 1324 C C . ILE A 1 181 ? 1.596 21.802 15.707 1.00 9.35 222 ILE A C 1
ATOM 1325 O O . ILE A 1 181 ? 2.765 21.684 15.884 1.00 6.84 222 ILE A O 1
ATOM 1330 N N . ALA A 1 182 ? 0.736 21.853 16.690 1.00 10.18 223 ALA A N 1
ATOM 1331 C CA . ALA A 1 182 ? 1.178 21.792 18.050 1.00 11.56 223 ALA A CA 1
ATOM 1332 C C . ALA A 1 182 ? 0.734 20.497 18.672 1.00 12.56 223 ALA A C 1
ATOM 1333 O O . ALA A 1 182 ? -0.416 20.230 18.748 1.00 13.54 223 ALA A O 1
ATOM 1335 N N . TYR A 1 183 ? 1.693 19.722 19.115 1.00 12.36 224 TYR A N 1
ATOM 1336 C CA . TYR A 1 183 ? 1.466 18.455 19.722 1.00 12.25 224 TYR A CA 1
ATOM 1337 C C . TYR A 1 183 ? 1.677 18.575 21.213 1.00 12.70 224 TYR A C 1
ATOM 1338 O O . TYR A 1 183 ? 2.628 19.137 21.651 1.00 11.16 224 TYR A O 1
ATOM 1347 N N . VAL A 1 184 ? 0.752 18.033 21.963 1.00 13.44 225 VAL A N 1
ATOM 1348 C CA . VAL A 1 184 ? 0.776 18.096 23.394 1.00 14.77 225 VAL A CA 1
ATOM 1349 C C . VAL A 1 184 ? 0.620 16.725 24.020 1.00 15.93 225 VAL A C 1
ATOM 1350 O O . VAL A 1 184 ? -0.329 16.054 23.750 1.00 16.83 225 VAL A O 1
ATOM 1354 N N . ARG A 1 185 ? 1.529 16.327 24.884 1.00 16.00 226 ARG A N 1
ATOM 1355 C CA . ARG A 1 185 ? 1.360 15.110 25.627 1.00 16.14 226 ARG A CA 1
ATOM 1356 C C . ARG A 1 185 ? 0.944 15.390 27.056 1.00 16.58 226 ARG A C 1
ATOM 1357 O O . ARG A 1 185 ? 1.646 16.014 27.780 1.00 16.47 226 ARG A O 1
ATOM 1365 N N . LEU A 1 186 ? -0.225 14.908 27.420 1.00 16.75 227 LEU A N 1
ATOM 1366 C CA . LEU A 1 186 ? -0.756 15.031 28.754 1.00 17.39 227 LEU A CA 1
ATOM 1367 C C . LEU A 1 186 ? -0.268 13.973 29.738 1.00 18.12 227 LEU A C 1
ATOM 1368 O O . LEU A 1 186 ? 0.020 12.876 29.370 1.00 18.14 227 LEU A O 1
ATOM 1373 N N . ARG A 1 187 ? -0.251 14.315 31.013 1.00 18.69 228 ARG A N 1
ATOM 1374 C CA . ARG A 1 187 ? -0.006 13.345 32.048 1.00 19.88 228 ARG A CA 1
ATOM 1375 C C . ARG A 1 187 ? -1.184 12.404 32.190 1.00 19.87 228 ARG A C 1
ATOM 1376 O O . ARG A 1 187 ? -2.292 12.728 31.854 1.00 19.18 228 ARG A O 1
ATOM 1384 N N . PRO A 1 188 ? -0.932 11.242 32.742 1.00 20.26 229 PRO A N 1
ATOM 1385 C CA . PRO A 1 188 ? -1.963 10.226 32.846 1.00 20.15 229 PRO A CA 1
ATOM 1386 C C . PRO A 1 188 ? -3.150 10.751 33.617 1.00 20.41 229 PRO A C 1
ATOM 1387 O O . PRO A 1 188 ? -3.009 11.446 34.580 1.00 20.08 229 PRO A O 1
ATOM 1391 N N . GLY A 1 189 ? -4.328 10.452 33.136 1.00 20.57 230 GLY A N 1
ATOM 1392 C CA . GLY A 1 189 ? -5.528 10.861 33.804 1.00 20.81 230 GLY A CA 1
ATOM 1393 C C . GLY A 1 189 ? -6.071 12.236 33.523 1.00 20.90 230 GLY A C 1
ATOM 1394 O O . GLY A 1 189 ? -7.140 12.559 34.004 1.00 20.79 230 GLY A O 1
ATOM 1395 N N . VAL A 1 190 ? -5.373 13.034 32.729 1.00 20.35 231 VAL A N 1
ATOM 1396 C CA . VAL A 1 190 ? -5.872 14.344 32.383 1.00 20.46 231 VAL A CA 1
ATOM 1397 C C . VAL A 1 190 ? -6.675 14.316 31.101 1.00 20.53 231 VAL A C 1
ATOM 1398 O O . VAL A 1 190 ? -6.198 13.921 30.073 1.00 20.54 231 VAL A O 1
ATOM 1402 N N . SER A 1 191 ? -7.912 14.727 31.166 1.00 20.66 232 SER A N 1
ATOM 1403 C CA . SER A 1 191 ? -8.711 14.774 29.984 1.00 20.91 232 SER A CA 1
ATOM 1404 C C . SER A 1 191 ? -8.467 16.056 29.269 1.00 20.75 232 SER A C 1
ATOM 1405 O O . SER A 1 191 ? -8.337 17.069 29.876 1.00 20.95 232 SER A O 1
ATOM 1408 N N . PRO A 1 192 ? -8.447 16.002 27.954 1.00 20.22 233 PRO A N 1
ATOM 1409 C CA . PRO A 1 192 ? -8.183 17.178 27.155 1.00 20.30 233 PRO A CA 1
ATOM 1410 C C . PRO A 1 192 ? -9.227 18.227 27.381 1.00 20.62 233 PRO A C 1
ATOM 1411 O O . PRO A 1 192 ? -8.930 19.380 27.431 1.00 20.43 233 PRO A O 1
ATOM 1415 N N . GLU A 1 193 ? -10.462 17.811 27.531 1.00 20.85 234 GLU A N 1
ATOM 1416 C CA . GLU A 1 193 ? -11.559 18.746 27.696 1.00 21.30 234 GLU A CA 1
ATOM 1417 C C . GLU A 1 193 ? -11.515 19.546 28.966 1.00 21.24 234 GLU A C 1
ATOM 1418 O O . GLU A 1 193 ? -12.051 20.603 29.054 1.00 21.15 234 GLU A O 1
ATOM 1424 N N . SER A 1 194 ? -10.862 19.019 29.954 1.00 20.68 235 SER A N 1
ATOM 1425 C CA . SER A 1 194 ? -10.761 19.705 31.197 1.00 21.16 235 SER A CA 1
ATOM 1426 C C . SER A 1 194 ? -9.933 20.963 31.067 1.00 21.16 235 SER A C 1
ATOM 1427 O O . SER A 1 194 ? -10.037 21.844 31.878 1.00 21.36 235 SER A O 1
ATOM 1430 N N . LEU A 1 195 ? -9.109 21.032 30.035 1.00 20.85 236 LEU A N 1
ATOM 1431 C CA . LEU A 1 195 ? -8.160 22.112 29.871 1.00 20.77 236 LEU A CA 1
ATOM 1432 C C . LEU A 1 195 ? -8.690 23.262 29.072 1.00 20.81 236 LEU A C 1
ATOM 1433 O O . LEU A 1 195 ? -7.987 24.179 28.807 1.00 20.03 236 LEU A O 1
ATOM 1438 N N . ASP A 1 196 ? -9.945 23.233 28.702 1.00 21.17 237 ASP A N 1
ATOM 1439 C CA . ASP A 1 196 ? -10.446 24.312 27.895 1.00 21.77 237 ASP A CA 1
ATOM 1440 C C . ASP A 1 196 ? -10.348 25.653 28.594 1.00 21.50 237 ASP A C 1
ATOM 1441 O O . ASP A 1 196 ? -9.974 26.621 27.994 1.00 21.68 237 ASP A O 1
ATOM 1446 N N . GLU A 1 197 ? -10.715 25.718 29.858 1.00 21.38 238 GLU A N 1
ATOM 1447 C CA . GLU A 1 197 ? -10.716 26.975 30.565 1.00 21.47 238 GLU A CA 1
ATOM 1448 C C . GLU A 1 197 ? -9.316 27.580 30.708 1.00 21.26 238 GLU A C 1
ATOM 1449 O O . GLU A 1 197 ? -9.110 28.747 30.491 1.00 20.63 238 GLU A O 1
ATOM 1455 N N . ALA A 1 198 ? -8.352 26.755 31.039 1.00 20.98 239 ALA A N 1
ATOM 1456 C CA . ALA A 1 198 ? -6.982 27.204 31.124 1.00 20.50 239 ALA A CA 1
ATOM 1457 C C . ALA A 1 198 ? -6.484 27.678 29.772 1.00 19.71 239 ALA A C 1
ATOM 1458 O O . ALA A 1 198 ? -5.752 28.619 29.684 1.00 20.58 239 ALA A O 1
ATOM 1460 N N . LEU A 1 199 ? -6.880 27.017 28.714 1.00 18.81 240 LEU A N 1
ATOM 1461 C CA . LEU A 1 199 ? -6.434 27.43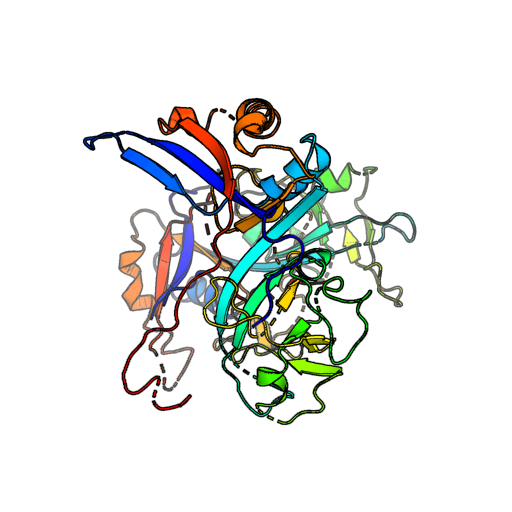4 27.408 1.00 18.55 240 LEU A CA 1
ATOM 1462 C C . LEU A 1 199 ? -6.943 28.821 27.135 1.00 18.29 240 LEU A C 1
ATOM 1463 O O . LEU A 1 199 ? -6.262 29.636 26.613 1.00 18.12 240 LEU A O 1
ATOM 1468 N N . LEU A 1 200 ? -8.162 29.087 27.519 1.00 18.17 241 LEU A N 1
ATOM 1469 C CA . LEU A 1 200 ? -8.728 30.399 27.348 1.00 19.35 241 LEU A CA 1
ATOM 1470 C C . LEU A 1 200 ? -7.990 31.458 28.134 1.00 19.72 241 LEU A C 1
ATOM 1471 O O . LEU A 1 200 ? -7.824 32.548 27.678 1.00 19.33 241 LEU A O 1
ATOM 1476 N N . GLU A 1 201 ? -7.599 31.119 29.343 1.00 19.92 242 GLU A N 1
ATOM 1477 C CA . GLU A 1 201 ? -6.889 32.044 30.174 1.00 20.92 242 GLU A CA 1
ATOM 1478 C C . GLU A 1 201 ? -5.582 32.377 29.507 1.00 20.94 242 GLU A C 1
ATOM 1479 O O . GLU A 1 201 ? -5.246 33.504 29.339 1.00 21.40 242 GLU A O 1
ATOM 1493 N N . GLN A 1 203 ? -4.921 32.163 26.327 1.00 21.39 244 GLN A N 1
ATOM 1494 C CA . GLN A 1 203 ? -5.164 32.896 25.104 1.00 21.47 244 GLN A CA 1
ATOM 1495 C C . GLN A 1 203 ? -5.339 34.374 25.359 1.00 21.79 244 GLN A C 1
ATOM 1496 O O . GLN A 1 203 ? -4.845 35.184 24.646 1.00 21.67 244 GLN A O 1
ATOM 1502 N N . LYS A 1 204 ? -6.072 34.692 26.400 1.00 22.07 245 LYS A N 1
ATOM 1503 C CA . LYS A 1 204 ? -6.322 36.058 26.808 1.00 22.40 245 LYS A CA 1
ATOM 1504 C C . LYS A 1 204 ? -5.053 36.807 27.224 1.00 22.57 245 LYS A C 1
ATOM 1505 O O . LYS A 1 204 ? -4.913 37.966 26.970 1.00 22.62 245 LYS A O 1
ATOM 1511 N N . ARG A 1 205 ? -4.148 36.108 27.870 1.00 22.61 246 ARG A N 1
ATOM 1512 C CA . ARG A 1 205 ? -2.872 36.656 28.261 1.00 22.56 246 ARG A CA 1
ATOM 1513 C C . ARG A 1 205 ? -2.015 37.056 27.090 1.00 22.72 246 ARG A C 1
ATOM 1514 O O . ARG A 1 205 ? -1.294 38.012 27.176 1.00 21.73 246 ARG A O 1
ATOM 1522 N N . HIS A 1 206 ? -2.035 36.287 26.021 1.00 22.49 247 HIS A N 1
ATOM 1523 C CA . HIS A 1 206 ? -1.087 36.503 24.967 1.00 23.33 247 HIS A CA 1
ATOM 1524 C C . HIS A 1 206 ? -1.582 37.111 23.704 1.00 23.83 247 HIS A C 1
ATOM 1525 O O . HIS A 1 206 ? -0.808 37.540 22.911 1.00 23.85 247 HIS A O 1
ATOM 1532 N N . GLN A 1 207 ? -2.870 37.108 23.484 1.00 24.43 248 GLN A N 1
ATOM 1533 C CA . GLN A 1 207 ? -3.401 37.443 22.193 1.00 25.46 248 GLN A CA 1
ATOM 1534 C C . GLN A 1 207 ? -4.177 38.730 22.216 1.00 25.89 248 GLN A C 1
ATOM 1535 O O . GLN A 1 207 ? -5.057 38.901 23.007 1.00 26.69 248 GLN A O 1
ATOM 1541 N N . ASP A 1 208 ? -3.866 39.640 21.325 1.00 25.84 249 ASP A N 1
ATOM 1542 C CA . ASP A 1 208 ? -4.627 40.863 21.306 1.00 25.88 249 ASP A CA 1
ATOM 1543 C C . ASP A 1 208 ? -5.948 40.513 20.687 1.00 25.76 249 ASP A C 1
ATOM 1544 O O . ASP A 1 208 ? -5.977 40.014 19.597 1.00 25.84 249 ASP A O 1
ATOM 1554 N N . GLU A 1 210 ? -8.394 42.546 19.954 1.00 25.55 251 GLU A N 1
ATOM 1555 C CA . GLU A 1 210 ? -8.966 43.635 19.219 1.00 25.31 251 GLU A CA 1
ATOM 1556 C C . GLU A 1 210 ? -8.996 43.311 17.786 1.00 25.18 251 GLU A C 1
ATOM 1557 O O . GLU A 1 210 ? -9.932 43.620 17.093 1.00 24.96 251 GLU A O 1
ATOM 1559 N N . VAL A 1 211 ? -7.930 42.709 17.330 1.00 25.05 252 VAL A N 1
ATOM 1560 C CA . VAL A 1 211 ? -7.739 42.499 15.921 1.00 25.02 252 VAL A CA 1
ATOM 1561 C C . VAL A 1 211 ? -8.854 41.622 15.352 1.00 25.12 252 VAL A C 1
ATOM 1562 O O . VAL A 1 211 ? -9.339 41.826 14.248 1.00 25.05 252 VAL A O 1
ATOM 1566 N N . PHE A 1 212 ? -9.220 40.622 16.126 1.00 25.19 253 PHE A N 1
ATOM 1567 C CA . PHE A 1 212 ? -10.286 39.724 15.781 1.00 25.04 253 PHE A CA 1
ATOM 1568 C C . PHE A 1 212 ? -11.650 40.383 15.739 1.00 25.10 253 PHE A C 1
ATOM 1569 O O . PHE A 1 212 ? -12.378 40.215 14.783 1.00 24.80 253 PHE A O 1
ATOM 1577 N N . ARG A 1 213 ? -11.982 41.156 16.763 1.00 25.26 254 ARG A N 1
ATOM 1578 C CA . ARG A 1 213 ? -13.293 41.783 16.819 1.00 25.54 254 ARG A CA 1
ATOM 1579 C C . ARG A 1 213 ? -13.416 42.655 15.607 1.00 25.68 254 ARG A C 1
ATOM 1580 O O . ARG A 1 213 ? -14.452 42.752 15.009 1.00 25.61 254 ARG A O 1
ATOM 1582 N N . LYS A 1 214 ? -12.330 43.249 15.198 1.00 26.03 255 LYS A N 1
ATOM 1583 C CA . LYS A 1 214 ? -12.411 44.108 14.071 1.00 26.35 255 LYS A CA 1
ATOM 1584 C C . LYS A 1 214 ? -12.866 43.320 12.878 1.00 26.33 255 LYS A C 1
ATOM 1585 O O . LYS A 1 214 ? -13.594 43.833 12.053 1.00 26.64 255 LYS A O 1
ATOM 1587 N N . ALA A 1 215 ? -12.457 42.067 12.777 1.00 26.26 256 ALA A N 1
ATOM 1588 C CA . ALA A 1 215 ? -12.859 41.256 11.643 1.00 25.74 256 ALA A CA 1
ATOM 1589 C C . ALA A 1 215 ? -14.073 40.423 11.939 1.00 25.48 256 ALA A C 1
ATOM 1590 O O . ALA A 1 215 ? -14.462 39.609 11.148 1.00 25.52 256 ALA A O 1
ATOM 1592 N N . GLY A 1 216 ? -14.691 40.663 13.074 1.00 25.10 257 GLY A N 1
ATOM 1593 C CA . GLY A 1 216 ? -15.785 39.849 13.536 1.00 24.49 257 GLY A CA 1
ATOM 1594 C C . GLY A 1 216 ? -15.463 38.399 13.799 1.00 23.95 257 GLY A C 1
ATOM 1595 O O . GLY A 1 216 ? -16.262 37.541 13.534 1.00 24.32 257 GLY A O 1
ATOM 1596 N N . VAL A 1 217 ? -14.301 38.141 14.365 1.00 23.21 258 VAL A N 1
ATOM 1597 C CA . VAL A 1 217 ? -13.860 36.787 14.612 1.00 22.41 258 VAL A CA 1
ATOM 1598 C C . VAL A 1 217 ? -13.767 36.480 16.086 1.00 22.15 258 VAL A C 1
ATOM 1599 O O . VAL A 1 217 ? -13.229 37.236 16.829 1.00 21.87 258 VAL A O 1
ATOM 1603 N N . GLU A 1 218 ? -14.334 35.360 16.489 1.00 21.45 259 GLU A N 1
ATOM 1604 C CA . GLU A 1 218 ? -14.114 34.759 17.788 1.00 20.83 259 GLU A CA 1
ATOM 1605 C C . GLU A 1 218 ? -13.550 33.364 17.604 1.00 20.31 259 GLU A C 1
ATOM 1606 O O . GLU A 1 218 ? -14.043 32.610 16.813 1.00 19.94 259 GLU A O 1
ATOM 1608 N N . LEU A 1 219 ? -12.514 33.030 18.335 1.00 19.53 260 LEU A N 1
ATOM 1609 C CA . LEU A 1 219 ? -12.020 31.680 18.325 1.00 19.82 260 LEU A CA 1
ATOM 1610 C C . LEU A 1 219 ? -11.404 31.245 19.613 1.00 19.50 260 LEU A C 1
ATOM 1611 O O . LEU A 1 219 ? -11.078 32.042 20.431 1.00 19.27 260 LEU A O 1
ATOM 1616 N N . HIS A 1 220 ? -11.275 29.955 19.775 1.00 18.92 261 HIS A N 1
ATOM 1617 C CA . HIS A 1 220 ? -10.664 29.386 20.933 1.00 19.37 261 HIS A CA 1
ATOM 1618 C C . HIS A 1 220 ? -9.980 28.076 20.587 1.00 19.24 261 HIS A C 1
ATOM 1619 O O . HIS A 1 220 ? -10.284 27.478 19.608 1.00 19.07 261 HIS A O 1
ATOM 1626 N N . TYR A 1 221 ? -9.071 27.661 21.441 1.00 18.96 262 TYR A N 1
ATOM 1627 C CA . TYR A 1 221 ? -8.264 26.480 21.299 1.00 19.43 262 TYR A CA 1
ATOM 1628 C C . TYR A 1 221 ? -8.795 25.335 22.113 1.00 20.06 262 TYR A C 1
ATOM 1629 O O . TYR A 1 221 ? -9.276 25.519 23.187 1.00 20.25 262 TYR A O 1
ATOM 1638 N N . SER A 1 222 ? -8.676 24.138 21.601 1.00 20.68 263 SER A N 1
ATOM 1639 C CA . SER A 1 222 ? -8.919 22.980 22.407 1.00 21.68 263 SER A CA 1
ATOM 1640 C C . SER A 1 222 ? -8.099 21.805 21.981 1.00 21.62 263 SER A C 1
ATOM 1641 O O . SER A 1 222 ? -7.833 21.654 20.838 1.00 22.13 263 SER A O 1
ATOM 1644 N N . LEU A 1 223 ? -7.723 20.978 22.928 1.00 21.58 264 LEU A N 1
ATOM 1645 C CA . LEU A 1 223 ? -6.987 19.781 22.664 1.00 21.16 264 LEU A CA 1
ATOM 1646 C C . LEU A 1 223 ? -7.872 18.654 22.185 1.00 21.48 264 LEU A C 1
ATOM 1647 O O . LEU A 1 223 ? -8.914 18.425 22.734 1.00 21.15 264 LEU A O 1
ATOM 1652 N N . THR A 1 224 ? -7.423 17.957 21.159 1.00 20.75 265 THR A N 1
ATOM 1653 C CA . THR A 1 224 ? -8.088 16.796 20.618 1.00 22.03 265 THR A CA 1
ATOM 1654 C C . THR A 1 224 ? -7.092 15.659 20.463 1.00 20.61 265 THR A C 1
ATOM 1655 O O . THR A 1 224 ? -6.012 15.885 20.073 1.00 21.00 265 THR A O 1
ATOM 1659 N N . PRO A 1 225 ? -7.482 14.432 20.734 1.00 20.48 266 PRO A N 1
ATOM 1660 C CA . PRO A 1 225 ? -6.559 13.316 20.679 1.00 20.04 266 PRO A CA 1
ATOM 1661 C C . PRO A 1 225 ? -5.985 13.153 19.293 1.00 19.97 266 PRO A C 1
ATOM 1662 O O . PRO A 1 225 ? -6.666 13.381 18.353 1.00 19.98 266 PRO A O 1
ATOM 1666 N N . PHE A 1 226 ? -4.729 12.784 19.189 1.00 19.20 267 PHE A N 1
ATOM 1667 C CA . PHE A 1 226 ? -4.079 12.752 17.905 1.00 18.94 267 PHE A CA 1
ATOM 1668 C C . PHE A 1 226 ? -4.196 11.395 17.286 1.00 18.33 267 PHE A C 1
ATOM 1669 O O . PHE A 1 226 ? -3.722 10.461 17.824 1.00 17.91 267 PHE A O 1
ATOM 1677 N N . ASN A 1 227 ? -4.831 11.327 16.133 1.00 18.06 268 ASN A N 1
ATOM 1678 C CA . ASN A 1 227 ? -4.857 10.135 15.316 1.00 17.94 268 ASN A CA 1
ATOM 1679 C C . ASN A 1 227 ? -4.006 10.352 14.074 1.00 17.82 268 ASN A C 1
ATOM 1680 O O . ASN A 1 227 ? -4.333 11.103 13.246 1.00 17.52 268 ASN A O 1
ATOM 1685 N N . ARG A 1 228 ? -2.905 9.644 14.010 1.00 18.02 269 ARG A N 1
ATOM 1686 C CA . ARG A 1 228 ? -1.903 9.808 12.987 1.00 17.24 269 ARG A CA 1
ATOM 1687 C C . ARG A 1 228 ? -2.269 9.307 11.606 1.00 16.95 269 ARG A C 1
ATOM 1688 O O . ARG A 1 228 ? -1.614 9.604 10.673 1.00 16.92 269 ARG A O 1
ATOM 1696 N N . LEU A 1 229 ? -3.288 8.491 11.501 1.00 15.79 270 LEU A N 1
ATOM 1697 C CA . LEU A 1 229 ? -3.465 7.726 10.295 1.00 15.75 270 LEU A CA 1
ATOM 1698 C C . LEU A 1 229 ? -3.699 8.612 9.105 1.00 15.31 270 LEU A C 1
ATOM 1699 O O . LEU A 1 229 ? -4.553 9.424 9.105 1.00 16.66 270 LEU A O 1
ATOM 1704 N N . ARG A 1 230 ? -2.872 8.440 8.106 1.00 12.89 271 ARG A N 1
ATOM 1705 C CA . ARG A 1 230 ? -3.065 9.023 6.806 1.00 12.39 271 ARG A CA 1
ATOM 1706 C C . ARG A 1 230 ? -2.508 8.055 5.780 1.00 11.59 271 ARG A C 1
ATOM 1707 O O . ARG A 1 230 ? -1.354 7.994 5.578 1.00 10.46 271 ARG A O 1
ATOM 1715 N N . LEU A 1 231 ? -3.372 7.267 5.176 1.00 10.42 272 LEU A N 1
ATOM 1716 C CA . LEU A 1 231 ? -2.970 6.230 4.268 1.00 10.50 272 LEU A CA 1
ATOM 1717 C C . LEU A 1 231 ? -2.395 6.751 2.977 1.00 10.67 272 LEU A C 1
ATOM 1718 O O . LEU A 1 231 ? -2.890 7.671 2.435 1.00 10.30 272 LEU A O 1
ATOM 1723 N N . GLU A 1 232 ? -1.345 6.124 2.493 1.00 11.46 273 GLU A N 1
ATOM 1724 C CA . GLU A 1 232 ? -0.755 6.482 1.232 1.00 13.01 273 GLU A CA 1
ATOM 1725 C C . GLU A 1 232 ? -1.764 6.195 0.119 1.00 12.75 273 GLU A C 1
ATOM 1726 O O . GLU A 1 232 ? -2.436 5.220 0.174 1.00 12.63 273 GLU A O 1
ATOM 1732 N N . ASP A 1 233 ? -1.858 7.043 -0.880 1.00 12.27 274 ASP A N 1
ATOM 1733 C CA . ASP A 1 233 ? -2.916 6.932 -1.856 1.00 13.79 274 ASP A CA 1
ATOM 1734 C C . ASP A 1 233 ? -2.849 5.535 -2.448 1.00 13.49 274 ASP A C 1
ATOM 1735 O O . ASP A 1 233 ? -1.868 5.142 -2.990 1.00 13.64 274 ASP A O 1
ATOM 1740 N N . PRO A 1 234 ? -3.916 4.780 -2.300 1.00 13.92 275 PRO A N 1
ATOM 1741 C CA . PRO A 1 234 ? -3.878 3.373 -2.650 1.00 13.96 275 PRO A CA 1
ATOM 1742 C C . PRO A 1 234 ? -4.195 3.057 -4.082 1.00 13.68 275 PRO A C 1
ATOM 1743 O O . PRO A 1 234 ? -5.131 2.394 -4.313 1.00 14.14 275 PRO A O 1
ATOM 1747 N N . THR A 1 235 ? -3.400 3.535 -5.001 1.00 13.74 276 THR A N 1
ATOM 1748 C CA . THR A 1 235 ? -3.474 3.145 -6.387 1.00 14.00 276 THR A CA 1
ATOM 1749 C C . THR A 1 235 ? -2.842 1.793 -6.615 1.00 13.55 276 THR A C 1
ATOM 1750 O O . THR A 1 235 ? -2.033 1.367 -5.859 1.00 13.56 276 THR A O 1
ATOM 1754 N N . LEU A 1 236 ? -3.195 1.141 -7.695 1.00 13.40 277 LEU A N 1
ATOM 1755 C CA . LEU A 1 236 ? -2.613 -0.145 -7.988 1.00 13.54 277 LEU A CA 1
ATOM 1756 C C . LEU A 1 236 ? -1.122 0.020 -8.140 1.00 13.81 277 LEU A C 1
ATOM 1757 O O . LEU A 1 236 ? -0.370 -0.772 -7.654 1.00 13.39 277 LEU A O 1
ATOM 1762 N N . VAL A 1 237 ? -0.718 1.087 -8.792 1.00 14.25 278 VAL A N 1
ATOM 1763 C CA . VAL A 1 237 ? 0.679 1.351 -8.970 1.00 15.32 278 VAL A CA 1
ATOM 1764 C C . VAL A 1 237 ? 1.366 1.524 -7.634 1.00 15.81 278 VAL A C 1
ATOM 1765 O O . VAL A 1 237 ? 2.367 0.938 -7.411 1.00 16.55 278 VAL A O 1
ATOM 1769 N N . ASN A 1 238 ? 0.817 2.297 -6.728 1.00 16.47 279 ASN A N 1
ATOM 1770 C CA . ASN A 1 238 ? 1.452 2.422 -5.458 1.00 17.34 279 ASN A CA 1
ATOM 1771 C C . ASN A 1 238 ? 1.499 1.105 -4.710 1.00 17.83 279 ASN A C 1
ATOM 1772 O O . ASN A 1 238 ? 2.512 0.730 -4.186 1.00 17.90 279 ASN A O 1
ATOM 1785 N N . LEU A 1 240 ? 1.344 -2.033 -5.699 1.00 17.42 281 LEU A N 1
ATOM 1786 C CA . LEU A 1 240 ? 2.125 -3.086 -6.324 1.00 17.71 281 LEU A CA 1
ATOM 1787 C C . LEU A 1 240 ? 3.574 -3.033 -5.903 1.00 18.18 281 LEU A C 1
ATOM 1788 O O . LEU A 1 240 ? 4.217 -4.023 -5.784 1.00 17.69 281 LEU A O 1
ATOM 1793 N N . ARG A 1 241 ? 4.065 -1.830 -5.719 1.00 19.19 282 ARG A N 1
ATOM 1794 C CA . ARG A 1 241 ? 5.449 -1.596 -5.413 1.00 20.22 282 ARG A CA 1
ATOM 1795 C C . ARG A 1 241 ? 5.818 -2.147 -4.054 1.00 20.67 282 ARG A C 1
ATOM 1796 O O . ARG A 1 241 ? 6.915 -2.505 -3.829 1.00 20.82 282 ARG A O 1
ATOM 1804 N N . ILE A 1 242 ? 4.872 -2.273 -3.161 1.00 21.82 283 ILE A N 1
ATOM 1805 C CA . ILE A 1 242 ? 5.178 -2.779 -1.849 1.00 22.66 283 ILE A CA 1
ATOM 1806 C C . ILE A 1 242 ? 4.590 -4.124 -1.507 1.00 23.02 283 ILE A C 1
ATOM 1807 O O . ILE A 1 242 ? 4.536 -4.470 -0.374 1.00 23.22 283 ILE A O 1
ATOM 1812 N N . GLN A 1 243 ? 4.145 -4.891 -2.472 1.00 23.36 284 GLN A N 1
ATOM 1813 C CA . GLN A 1 243 ? 3.654 -6.210 -2.149 1.00 23.63 284 GLN A CA 1
ATOM 1814 C C . GLN A 1 243 ? 4.812 -7.185 -2.130 1.00 24.04 284 GLN A C 1
ATOM 1815 O O . GLN A 1 243 ? 5.948 -6.779 -2.164 1.00 24.64 284 GLN A O 1
ATOM 1821 N N . ASP B 1 7 ? 3.100 55.937 7.900 1.00 24.69 48 ASP B N 1
ATOM 1822 C CA . ASP B 1 7 ? 3.153 55.561 6.490 1.00 25.08 48 ASP B CA 1
ATOM 1823 C C . ASP B 1 7 ? 4.242 56.328 5.790 1.00 24.41 48 ASP B C 1
ATOM 1824 O O . ASP B 1 7 ? 4.498 57.466 6.068 1.00 25.32 48 ASP B O 1
ATOM 1829 N N . PHE B 1 8 ? 4.870 55.682 4.852 1.00 23.23 49 PHE B N 1
ATOM 1830 C CA . PHE B 1 8 ? 5.952 56.270 4.127 1.00 22.49 49 PHE B CA 1
ATOM 1831 C C . PHE B 1 8 ? 5.431 57.322 3.178 1.00 22.93 49 PHE B C 1
ATOM 1832 O O . PHE B 1 8 ? 4.274 57.341 2.872 1.00 21.99 49 PHE B O 1
ATOM 1840 N N . PRO B 1 9 ? 6.306 58.177 2.704 1.00 23.13 50 PRO B N 1
ATOM 1841 C CA . PRO B 1 9 ? 5.903 59.236 1.806 1.00 23.75 50 PRO B CA 1
ATOM 1842 C C . PRO B 1 9 ? 5.342 58.660 0.506 1.00 24.24 50 PRO B C 1
ATOM 1843 O O . PRO B 1 9 ? 5.908 57.751 -0.024 1.00 24.12 50 PRO B O 1
ATOM 1847 N N . HIS B 1 10 ? 4.225 59.179 0.033 1.00 24.81 51 HIS B N 1
ATOM 1848 C CA . HIS B 1 10 ? 3.654 58.766 -1.216 1.00 24.51 51 HIS B CA 1
ATOM 1849 C C . HIS B 1 10 ? 3.381 57.278 -1.221 1.00 24.14 51 HIS B C 1
ATOM 1850 O O . HIS B 1 10 ? 3.407 56.633 -2.226 1.00 23.03 51 HIS B O 1
ATOM 1857 N N . HIS B 1 11 ? 3.036 56.761 -0.075 1.00 23.59 52 HIS B N 1
ATOM 1858 C CA . HIS B 1 11 ? 3.000 55.350 0.126 1.00 23.36 52 HIS B CA 1
ATOM 1859 C C . HIS B 1 11 ? 2.035 54.729 -0.827 1.00 23.10 52 HIS B C 1
ATOM 1860 O O . HIS B 1 11 ? 2.143 53.577 -1.172 1.00 22.68 52 HIS B O 1
ATOM 1867 N N . ASP B 1 12 ? 1.068 55.513 -1.250 1.00 22.19 53 ASP B N 1
ATOM 1868 C CA . ASP B 1 12 ? 0.092 55.024 -2.201 1.00 22.22 53 ASP B CA 1
ATOM 1869 C C . ASP B 1 12 ? 0.716 54.691 -3.558 1.00 21.87 53 ASP B C 1
ATOM 1870 O O . ASP B 1 12 ? 0.197 53.888 -4.270 1.00 22.26 53 ASP B O 1
ATOM 1875 N N . ARG B 1 13 ? 1.821 55.325 -3.885 1.00 21.50 54 ARG B N 1
ATOM 1876 C CA . ARG B 1 13 ? 2.464 55.139 -5.169 1.00 21.79 54 ARG B CA 1
ATOM 1877 C C . ARG B 1 13 ? 3.661 54.168 -5.147 1.00 21.81 54 ARG B C 1
ATOM 1878 O O . ARG B 1 13 ? 4.384 54.072 -6.109 1.00 21.67 54 ARG B O 1
ATOM 1886 N N . ILE B 1 14 ? 3.880 53.496 -4.031 1.00 21.94 55 ILE B N 1
ATOM 1887 C CA . ILE B 1 14 ? 5.024 52.606 -3.906 1.00 21.81 55 ILE B CA 1
ATOM 1888 C C . ILE B 1 14 ? 4.634 51.195 -4.296 1.00 22.33 55 ILE B C 1
ATOM 1889 O O . ILE B 1 14 ? 3.659 50.660 -3.818 1.00 22.26 55 ILE B O 1
ATOM 1894 N N . CYS B 1 15 ? 5.440 50.598 -5.148 1.00 22.37 56 CYS B N 1
ATOM 1895 C CA . CYS B 1 15 ? 5.285 49.218 -5.544 1.00 22.65 56 CYS B CA 1
ATOM 1896 C C . CYS B 1 15 ? 6.533 48.407 -5.230 1.00 22.01 56 CYS B C 1
ATOM 1897 O O . CYS B 1 15 ? 7.585 48.941 -5.054 1.00 21.12 56 CYS B O 1
ATOM 1900 N N . ILE B 1 16 ? 6.394 47.104 -5.212 1.00 22.23 57 ILE B N 1
ATOM 1901 C CA . ILE B 1 16 ? 7.554 46.247 -5.213 1.00 22.61 57 ILE B CA 1
ATOM 1902 C C . ILE B 1 16 ? 7.515 45.397 -6.460 1.00 22.25 57 ILE B C 1
ATOM 1903 O O . ILE B 1 16 ? 6.476 45.208 -7.030 1.00 22.04 57 ILE B O 1
ATOM 1908 N N . VAL B 1 17 ? 8.676 44.917 -6.874 1.00 22.35 58 VAL B N 1
ATOM 1909 C CA . VAL B 1 17 ? 8.810 44.074 -8.041 1.00 21.61 58 VAL B CA 1
ATOM 1910 C C . VAL B 1 17 ? 8.565 42.628 -7.697 1.00 21.85 58 VAL B C 1
ATOM 1911 O O . VAL B 1 17 ? 9.180 42.084 -6.813 1.00 20.70 58 VAL B O 1
ATOM 1915 N N . LYS B 1 18 ? 7.646 42.024 -8.421 1.00 21.99 59 LYS B N 1
ATOM 1916 C CA . LYS B 1 18 ? 7.302 40.635 -8.262 1.00 23.26 59 LYS B CA 1
ATOM 1917 C C . LYS B 1 18 ? 7.707 39.920 -9.535 1.00 23.81 59 LYS B C 1
ATOM 1918 O O . LYS B 1 18 ? 7.953 40.545 -10.531 1.00 23.88 59 LYS B O 1
ATOM 1920 N N . THR B 1 19 ? 7.864 38.612 -9.442 1.00 24.57 60 THR B N 1
ATOM 1921 C CA . THR B 1 19 ? 8.214 37.792 -10.585 1.00 24.89 60 THR B CA 1
ATOM 1922 C C . THR B 1 19 ? 7.162 36.758 -10.797 1.00 25.04 60 THR B C 1
ATOM 1923 O O . THR B 1 19 ? 6.692 36.142 -9.878 1.00 25.22 60 THR B O 1
ATOM 1927 N N . HIS B 1 20 ? 6.822 36.556 -12.049 1.00 24.94 61 HIS B N 1
ATOM 1928 C CA . HIS B 1 20 ? 5.706 35.743 -12.390 1.00 25.10 61 HIS B CA 1
ATOM 1929 C C . HIS B 1 20 ? 6.010 34.712 -13.446 1.00 25.06 61 HIS B C 1
ATOM 1930 O O . HIS B 1 20 ? 6.620 35.006 -14.457 1.00 24.99 61 HIS B O 1
ATOM 1937 N N . GLY B 1 21 ? 5.558 33.494 -13.195 1.00 25.05 62 GLY B N 1
ATOM 1938 C CA . GLY B 1 21 ? 5.709 32.411 -14.137 1.00 24.97 62 GLY B CA 1
ATOM 1939 C C . GLY B 1 21 ? 4.586 31.410 -13.987 1.00 24.93 62 GLY B C 1
ATOM 1940 O O . GLY B 1 21 ? 4.782 30.223 -14.208 1.00 24.94 62 GLY B O 1
ATOM 1941 N N . LEU B 1 34 ? 3.649 30.211 -10.353 1.00 9.72 75 LEU B N 1
ATOM 1942 C CA . LEU B 1 34 ? 4.785 30.573 -9.524 1.00 9.88 75 LEU B CA 1
ATOM 1943 C C . LEU B 1 34 ? 4.927 32.075 -9.424 1.00 9.80 75 LEU B C 1
ATOM 1944 O O . LEU B 1 34 ? 4.968 32.736 -10.437 1.00 9.96 75 LEU B O 1
ATOM 1946 N N . ASP B 1 35 ? 4.981 32.612 -8.209 1.00 9.51 76 ASP B N 1
ATOM 1947 C CA . ASP B 1 35 ? 5.233 34.043 -8.009 1.00 9.33 76 ASP B CA 1
ATOM 1948 C C . ASP B 1 35 ? 6.199 34.328 -6.844 1.00 9.00 76 ASP B C 1
ATOM 1949 O O . ASP B 1 35 ? 6.199 33.628 -5.861 1.00 8.83 76 ASP B O 1
ATOM 1954 N N . PHE B 1 36 ? 7.023 35.345 -6.989 1.00 8.34 77 PHE B N 1
ATOM 1955 C CA . PHE B 1 36 ? 8.010 35.668 -5.985 1.00 7.66 77 PHE B CA 1
ATOM 1956 C C . PHE B 1 36 ? 8.152 37.171 -5.767 1.00 7.08 77 PHE B C 1
ATOM 1957 O O . PHE B 1 36 ? 8.118 37.921 -6.696 1.00 7.40 77 PHE B O 1
ATOM 1959 N N . SER B 1 37 ? 8.382 37.599 -4.539 1.00 6.37 78 SER B N 1
ATOM 1960 C CA . SER B 1 37 ? 8.543 39.023 -4.234 1.00 5.74 78 SER B CA 1
ATOM 1961 C C . SER B 1 37 ? 9.968 39.549 -4.057 1.00 5.21 78 SER B C 1
ATOM 1962 O O . SER B 1 37 ? 10.153 40.581 -3.488 1.00 4.36 78 SER B O 1
ATOM 1965 N N . GLN B 1 38 ? 10.956 38.818 -4.538 1.00 5.37 79 GLN B N 1
ATOM 1966 C CA . GLN B 1 38 ? 12.332 39.231 -4.449 1.00 5.67 79 GLN B CA 1
ATOM 1967 C C . GLN B 1 38 ? 12.941 39.081 -5.816 1.00 6.59 79 GLN B C 1
ATOM 1968 O O . GLN B 1 38 ? 12.451 38.328 -6.595 1.00 5.68 79 GLN B O 1
ATOM 1974 N N . VAL B 1 39 ? 14.002 39.813 -6.076 1.00 7.93 80 VAL B N 1
ATOM 1975 C CA . VAL B 1 39 ? 14.665 39.850 -7.363 1.00 9.41 80 VAL B CA 1
ATOM 1976 C C . VAL B 1 39 ? 16.187 39.754 -7.273 1.00 9.63 80 VAL B C 1
ATOM 1977 O O . VAL B 1 39 ? 16.752 39.886 -6.231 1.00 8.79 80 VAL B O 1
ATOM 1981 N N . SER B 1 40 ? 16.812 39.567 -8.420 1.00 10.03 81 SER B N 1
ATOM 1982 C CA . SER B 1 40 ? 18.247 39.598 -8.571 1.00 10.96 81 SER B CA 1
ATOM 1983 C C . SER B 1 40 ? 18.740 41.026 -8.424 1.00 11.77 81 SER B C 1
ATOM 1984 O O . SER B 1 40 ? 17.991 41.954 -8.532 1.00 11.21 81 SER B O 1
ATOM 1987 N N . GLY B 1 41 ? 20.018 41.189 -8.180 1.00 12.53 82 GLY B N 1
ATOM 1988 C CA . GLY B 1 41 ? 20.584 42.456 -7.813 1.00 13.85 82 GLY B CA 1
ATOM 1989 C C . GLY B 1 41 ? 20.437 43.571 -8.827 1.00 15.06 82 GLY B C 1
ATOM 1990 O O . GLY B 1 41 ? 20.285 44.695 -8.464 1.00 15.34 82 GLY B O 1
ATOM 1991 N N . GLY B 1 42 ? 20.540 43.247 -10.109 1.00 15.83 83 GLY B N 1
ATOM 1992 C CA . GLY B 1 42 ? 20.536 44.223 -11.178 1.00 16.38 83 GLY B CA 1
ATOM 1993 C C . GLY B 1 42 ? 19.232 44.900 -11.532 1.00 17.25 83 GLY B C 1
ATOM 1994 O O . GLY B 1 42 ? 19.228 45.842 -12.256 1.00 17.36 83 GLY B O 1
ATOM 1995 N N . VAL B 1 43 ? 18.123 44.362 -11.078 1.00 17.55 84 VAL B N 1
ATOM 1996 C CA . VAL B 1 43 ? 16.833 44.837 -11.501 1.00 17.50 84 VAL B CA 1
ATOM 1997 C C . VAL B 1 43 ? 16.502 46.269 -11.105 1.00 17.58 84 VAL B C 1
ATOM 1998 O O . VAL B 1 43 ? 16.125 47.050 -11.924 1.00 17.32 84 VAL B O 1
ATOM 2002 N N . ALA B 1 44 ? 16.690 46.621 -9.856 1.00 17.73 85 ALA B N 1
ATOM 2003 C CA . ALA B 1 44 ? 16.260 47.915 -9.422 1.00 17.89 85 ALA B CA 1
ATOM 2004 C C . ALA B 1 44 ? 16.917 49.077 -10.161 1.00 18.21 85 ALA B C 1
ATOM 2005 O O . ALA B 1 44 ? 16.243 49.939 -10.600 1.00 18.60 85 ALA B O 1
ATOM 2007 N N . PRO B 1 45 ? 18.215 49.095 -10.319 1.00 18.70 86 PRO B N 1
ATOM 2008 C CA . PRO B 1 45 ? 18.835 50.231 -10.983 1.00 19.19 86 PRO B CA 1
ATOM 2009 C C . PRO B 1 45 ? 18.345 50.380 -12.425 1.00 19.44 86 PRO B C 1
ATOM 2010 O O . PRO B 1 45 ? 18.113 51.454 -12.898 1.00 19.14 86 PRO B O 1
ATOM 2014 N N . ALA B 1 46 ? 18.185 49.273 -13.107 1.00 20.14 87 ALA B N 1
ATOM 2015 C CA . ALA B 1 46 ? 17.718 49.299 -14.465 1.00 20.28 87 ALA B CA 1
ATOM 2016 C C . ALA B 1 46 ? 16.329 49.854 -14.509 1.00 20.59 87 ALA B C 1
ATOM 2017 O O . ALA B 1 46 ? 15.987 50.553 -15.407 1.00 20.65 87 ALA B O 1
ATOM 2019 N N . ILE B 1 47 ? 15.510 49.495 -13.552 1.00 20.31 88 ILE B N 1
ATOM 2020 C CA . ILE B 1 47 ? 14.169 49.949 -13.616 1.00 20.83 88 ILE B CA 1
ATOM 2021 C C . ILE B 1 47 ? 14.155 51.446 -13.535 1.00 21.16 88 ILE B C 1
ATOM 2022 O O . ILE B 1 47 ? 13.532 52.079 -14.337 1.00 21.62 88 ILE B O 1
ATOM 2027 N N . GLN B 1 48 ? 14.910 52.017 -12.619 1.00 21.49 89 GLN B N 1
ATOM 2028 C CA . GLN B 1 48 ? 14.942 53.448 -12.530 1.00 21.56 89 GLN B CA 1
ATOM 2029 C C . GLN B 1 48 ? 15.462 54.069 -13.813 1.00 21.64 89 GLN B C 1
ATOM 2030 O O . GLN B 1 48 ? 14.916 55.049 -14.266 1.00 21.20 89 GLN B O 1
ATOM 2036 N N . GLU B 1 49 ? 16.535 53.532 -14.364 1.00 21.16 90 GLU B N 1
ATOM 2037 C CA . GLU B 1 49 ? 17.080 54.068 -15.599 1.00 21.60 90 GLU B CA 1
ATOM 2038 C C . GLU B 1 49 ? 16.235 53.939 -16.851 1.00 21.70 90 GLU B C 1
ATOM 2039 O O . GLU B 1 49 ? 16.247 54.791 -17.667 1.00 22.22 90 GLU B O 1
ATOM 2041 N N . GLU B 1 50 ? 15.550 52.856 -17.042 1.00 21.94 91 GLU B N 1
ATOM 2042 C CA . GLU B 1 50 ? 14.990 52.627 -18.333 1.00 22.81 91 GLU B CA 1
ATOM 2043 C C . GLU B 1 50 ? 13.499 52.704 -18.416 1.00 22.71 91 GLU B C 1
ATOM 2044 O O . GLU B 1 50 ? 12.949 52.610 -19.483 1.00 22.95 91 GLU B O 1
ATOM 2050 N N . ILE B 1 51 ? 12.828 52.822 -17.297 1.00 22.74 92 ILE B N 1
ATOM 2051 C CA . ILE B 1 51 ? 11.395 52.684 -17.344 1.00 22.75 92 ILE B CA 1
ATOM 2052 C C . ILE B 1 51 ? 10.692 54.006 -17.087 1.00 22.87 92 ILE B C 1
ATOM 2053 O O . ILE B 1 51 ? 10.905 54.632 -16.093 1.00 22.71 92 ILE B O 1
ATOM 2058 N N . PRO B 1 52 ? 9.893 54.439 -18.038 1.00 22.92 93 PRO B N 1
ATOM 2059 C CA . PRO B 1 52 ? 9.164 55.690 -17.905 1.00 22.88 93 PRO B CA 1
ATOM 2060 C C . PRO B 1 52 ? 7.959 55.550 -17.010 1.00 22.87 93 PRO B C 1
ATOM 2061 O O . PRO B 1 52 ? 7.296 54.552 -17.053 1.00 22.95 93 PRO B O 1
ATOM 2065 N N . GLY B 1 53 ? 7.656 56.581 -16.268 1.00 22.39 94 GLY B N 1
ATOM 2066 C CA . GLY B 1 53 ? 6.639 56.488 -15.258 1.00 22.51 94 GLY B CA 1
ATOM 2067 C C . GLY B 1 53 ? 7.192 56.174 -13.898 1.00 22.66 94 GLY B C 1
ATOM 2068 O O . GLY B 1 53 ? 6.444 56.087 -12.963 1.00 22.43 94 GLY B O 1
ATOM 2069 N N . VAL B 1 54 ? 8.502 56.051 -13.772 1.00 23.26 95 VAL B N 1
ATOM 2070 C CA . VAL B 1 54 ? 9.079 55.670 -12.511 1.00 23.97 95 VAL B CA 1
ATOM 2071 C C . VAL B 1 54 ? 9.787 56.833 -11.894 1.00 24.57 95 VAL B C 1
ATOM 2072 O O . VAL B 1 54 ? 10.715 57.349 -12.448 1.00 25.53 95 VAL B O 1
ATOM 2076 N N . GLU B 1 55 ? 9.291 57.290 -10.772 1.00 24.22 96 GLU B N 1
ATOM 2077 C CA . GLU B 1 55 ? 9.932 58.350 -10.051 1.00 24.78 96 GLU B CA 1
ATOM 2078 C C . GLU B 1 55 ? 11.251 57.944 -9.399 1.00 24.37 96 GLU B C 1
ATOM 2079 O O . GLU B 1 55 ? 12.245 58.609 -9.525 1.00 24.55 96 GLU B O 1
ATOM 2085 N N . LEU B 1 56 ? 11.231 56.848 -8.664 1.00 23.44 97 LEU B N 1
ATOM 2086 C CA . LEU B 1 56 ? 12.418 56.405 -7.968 1.00 23.88 97 LEU B CA 1
ATOM 2087 C C . LEU B 1 56 ? 12.400 54.917 -7.744 1.00 23.27 97 LEU B C 1
ATOM 2088 O O . LEU B 1 56 ? 11.349 54.357 -7.546 1.00 23.53 97 LEU B O 1
ATOM 2093 N N . ALA B 1 57 ? 13.567 54.297 -7.775 1.00 22.79 98 ALA B N 1
ATOM 2094 C CA . ALA B 1 57 ? 13.716 52.877 -7.406 1.00 22.92 98 ALA B CA 1
ATOM 2095 C C . ALA B 1 57 ? 14.951 52.581 -6.556 1.00 23.08 98 ALA B C 1
ATOM 2096 O O . ALA B 1 57 ? 15.961 53.199 -6.707 1.00 22.36 98 ALA B O 1
ATOM 2098 N N . THR B 1 58 ? 14.819 51.646 -5.632 1.00 23.18 99 THR B N 1
ATOM 2099 C CA . THR B 1 58 ? 15.908 51.297 -4.740 1.00 23.42 99 THR B CA 1
ATOM 2100 C C . THR B 1 58 ? 15.868 49.810 -4.394 1.00 22.91 99 THR B C 1
ATOM 2101 O O . THR B 1 58 ? 14.886 49.160 -4.583 1.00 23.46 99 THR B O 1
ATOM 2105 N N . ARG B 1 59 ? 16.972 49.296 -3.904 1.00 22.58 100 ARG B N 1
ATOM 2106 C CA . ARG B 1 59 ? 17.064 47.900 -3.532 1.00 22.39 100 ARG B CA 1
ATOM 2107 C C . ARG B 1 59 ? 17.638 47.683 -2.141 1.00 22.02 100 ARG B C 1
ATOM 2108 O O . ARG B 1 59 ? 18.490 48.391 -1.722 1.00 22.46 100 ARG B O 1
ATOM 2116 N N . THR B 1 60 ? 17.150 46.655 -1.472 1.00 21.75 101 THR B N 1
ATOM 2117 C CA . THR B 1 60 ? 17.686 46.191 -0.208 1.00 21.29 101 THR B CA 1
ATOM 2118 C C . THR B 1 60 ? 17.858 44.667 -0.152 1.00 20.65 101 THR B C 1
ATOM 2119 O O . THR B 1 60 ? 17.258 43.964 -0.885 1.00 20.68 101 THR B O 1
ATOM 2123 N N . THR B 1 61 ? 18.696 44.197 0.745 1.00 20.58 102 THR B N 1
ATOM 2124 C CA . THR B 1 61 ? 18.754 42.793 1.092 1.00 20.22 102 THR B CA 1
ATOM 2125 C C . THR B 1 61 ? 18.958 42.612 2.600 1.00 19.70 102 THR B C 1
ATOM 2126 O O . THR B 1 61 ? 19.761 43.265 3.193 1.00 18.38 102 THR B O 1
ATOM 2130 N N . LEU B 1 62 ? 18.214 41.709 3.183 1.00 18.56 103 LEU B N 1
ATOM 2131 C CA . LEU B 1 62 ? 18.290 41.460 4.594 1.00 18.86 103 LEU B CA 1
ATOM 2132 C C . LEU B 1 62 ? 19.489 40.611 4.938 1.00 19.01 103 LEU B C 1
ATOM 2133 O O . LEU B 1 62 ? 19.684 39.598 4.349 1.00 18.97 103 LEU B O 1
ATOM 2138 N N . TYR B 1 63 ? 20.332 41.085 5.826 1.00 19.36 104 TYR B N 1
ATOM 2139 C CA . TYR B 1 63 ? 21.381 40.258 6.399 1.00 19.76 104 TYR B CA 1
ATOM 2140 C C . TYR B 1 63 ? 20.938 39.230 7.407 1.00 19.97 104 TYR B C 1
ATOM 2141 O O . TYR B 1 63 ? 21.338 38.118 7.361 1.00 19.76 104 TYR B O 1
ATOM 2150 N N . GLY B 1 64 ? 20.155 39.672 8.365 1.00 19.83 105 GLY B N 1
ATOM 2151 C CA . GLY B 1 64 ? 19.685 38.810 9.391 1.00 20.37 105 GLY B CA 1
ATOM 2152 C C . GLY B 1 64 ? 20.040 39.379 10.728 1.00 21.07 105 GLY B C 1
ATOM 2153 O O . GLY B 1 64 ? 20.388 40.498 10.859 1.00 20.36 105 GLY B O 1
ATOM 2154 N N . THR B 1 65 ? 19.961 38.552 11.728 1.00 21.09 106 THR B N 1
ATOM 2155 C CA . THR B 1 65 ? 20.152 39.010 13.057 1.00 22.23 106 THR B CA 1
ATOM 2156 C C . THR B 1 65 ? 21.433 38.423 13.576 1.00 22.67 106 THR B C 1
ATOM 2157 O O . THR B 1 65 ? 21.620 37.250 13.558 1.00 24.09 106 THR B O 1
ATOM 2161 N N . SER B 1 66 ? 22.330 39.262 14.028 1.00 22.97 107 SER B N 1
ATOM 2162 C CA . SER B 1 66 ? 23.625 38.798 14.473 1.00 22.78 107 SER B CA 1
ATOM 2163 C C . SER B 1 66 ? 24.141 39.603 15.640 1.00 22.40 107 SER B C 1
ATOM 2164 O O . SER B 1 66 ? 23.607 40.601 15.943 1.00 22.04 107 SER B O 1
ATOM 2167 N N . LYS B 1 67 ? 25.212 39.161 16.264 1.00 22.64 108 LYS B N 1
ATOM 2168 C CA . LYS B 1 67 ? 25.734 39.860 17.417 1.00 22.51 108 LYS B CA 1
ATOM 2169 C C . LYS B 1 67 ? 26.908 40.786 17.081 1.00 22.48 108 LYS B C 1
ATOM 2170 O O . LYS B 1 67 ? 27.843 40.386 16.467 1.00 22.06 108 LYS B O 1
ATOM 2180 N N . ILE B 1 69 ? 29.716 43.768 18.595 1.00 21.49 110 ILE B N 1
ATOM 2181 C CA . ILE B 1 69 ? 30.403 44.165 19.804 1.00 21.92 110 ILE B CA 1
ATOM 2182 C C . ILE B 1 69 ? 30.765 45.615 19.756 1.00 21.29 110 ILE B C 1
ATOM 2183 O O . ILE B 1 69 ? 31.323 46.073 18.798 1.00 20.54 110 ILE B O 1
ATOM 2188 N N . LEU B 1 70 ? 30.441 46.329 20.810 1.00 20.85 111 LEU B N 1
ATOM 2189 C CA . LEU B 1 70 ? 30.666 47.743 20.819 1.00 20.90 111 LEU B CA 1
ATOM 2190 C C . LEU B 1 70 ? 31.948 48.112 21.552 1.00 21.16 111 LEU B C 1
ATOM 2191 O O . LEU B 1 70 ? 32.099 47.837 22.704 1.00 21.09 111 LEU B O 1
ATOM 2196 N N . GLU B 1 71 ? 32.856 48.752 20.843 1.00 21.55 112 GLU B N 1
ATOM 2197 C CA . GLU B 1 71 ? 34.097 49.241 21.416 1.00 22.02 112 GLU B CA 1
ATOM 2198 C C . GLU B 1 71 ? 34.750 48.224 22.294 1.00 22.26 112 GLU B C 1
ATOM 2199 O O . GLU B 1 71 ? 35.112 48.505 23.400 1.00 22.13 112 GLU B O 1
ATOM 2205 N N . ASP B 1 72 ? 34.897 47.039 21.752 1.00 22.54 113 ASP B N 1
ATOM 2206 C CA . ASP B 1 72 ? 35.412 45.874 22.439 1.00 23.07 113 ASP B CA 1
ATOM 2207 C C . ASP B 1 72 ? 34.844 45.593 23.806 1.00 23.39 113 ASP B C 1
ATOM 2208 O O . ASP B 1 72 ? 35.495 44.972 24.600 1.00 23.82 113 ASP B O 1
ATOM 2210 N N . ASN B 1 73 ? 33.617 45.991 24.073 1.00 23.89 114 ASN B N 1
ATOM 2211 C CA . ASN B 1 73 ? 32.997 45.609 25.322 1.00 24.12 114 ASN B CA 1
ATOM 2212 C C . ASN B 1 73 ? 31.706 44.791 25.214 1.00 23.74 114 ASN B C 1
ATOM 2213 O O . ASN B 1 73 ? 31.743 43.607 25.031 1.00 23.18 114 ASN B O 1
ATOM 2218 N N . LYS B 1 74 ? 30.570 45.431 25.374 1.00 23.08 115 LYS B N 1
ATOM 2219 C CA . LYS B 1 74 ? 29.310 44.741 25.370 1.00 22.85 115 LYS B CA 1
ATOM 2220 C C . LYS B 1 74 ? 28.851 44.295 23.986 1.00 22.72 115 LYS B C 1
ATOM 2221 O O . LYS B 1 74 ? 29.182 44.884 22.993 1.00 22.82 115 LYS B O 1
ATOM 2227 N N . THR B 1 75 ? 28.045 43.259 23.966 1.00 22.54 116 THR B N 1
ATOM 2228 C CA . THR B 1 75 ? 27.560 42.642 22.756 1.00 22.14 116 THR B CA 1
ATOM 2229 C C . THR B 1 75 ? 26.076 42.882 22.594 1.00 21.60 116 THR B C 1
ATOM 2230 O O . THR B 1 75 ? 25.347 42.777 23.539 1.00 21.84 116 THR B O 1
ATOM 2234 N N . TYR B 1 76 ? 25.659 43.230 21.390 1.00 20.44 117 TYR B N 1
ATOM 2235 C CA . TYR B 1 76 ? 24.278 43.533 21.087 1.00 19.73 117 TYR B CA 1
ATOM 2236 C C . TYR B 1 76 ? 23.753 42.720 19.895 1.00 19.84 117 TYR B C 1
ATOM 2237 O O . TYR B 1 76 ? 24.430 42.598 18.916 1.00 19.51 117 TYR B O 1
ATOM 2246 N N . GLU B 1 77 ? 22.542 42.183 20.006 1.00 19.40 118 GLU B N 1
ATOM 2247 C CA . GLU B 1 77 ? 21.914 41.479 18.905 1.00 19.43 118 GLU B CA 1
ATOM 2248 C C . GLU B 1 77 ? 21.266 42.496 18.013 1.00 19.29 118 GLU B C 1
ATOM 2249 O O . GLU B 1 77 ? 20.529 43.318 18.473 1.00 19.44 118 GLU B O 1
ATOM 2251 N N . THR B 1 78 ? 21.607 42.446 16.740 1.00 19.30 119 THR B N 1
ATOM 2252 C CA . THR B 1 78 ? 21.280 43.463 15.800 1.00 19.21 119 THR B CA 1
ATOM 2253 C C . THR B 1 78 ? 20.691 42.885 14.537 1.00 19.43 119 THR B C 1
ATOM 2254 O O . THR B 1 78 ? 21.308 42.100 13.899 1.00 19.46 119 THR B O 1
ATOM 2258 N N . LYS B 1 79 ? 19.503 43.317 14.167 1.00 19.55 120 LYS B N 1
ATOM 2259 C CA . LYS B 1 79 ? 18.974 42.987 12.877 1.00 19.83 120 LYS B CA 1
ATOM 2260 C C . LYS B 1 79 ? 19.535 43.956 11.850 1.00 19.90 120 LYS B C 1
ATOM 2261 O O . LYS B 1 79 ? 19.385 45.125 11.973 1.00 19.21 120 LYS B O 1
ATOM 2267 N N . THR B 1 80 ? 20.175 43.421 10.836 1.00 20.04 121 THR B N 1
ATOM 2268 C CA . THR B 1 80 ? 20.929 44.186 9.898 1.00 20.62 121 THR B CA 1
ATOM 2269 C C . THR B 1 80 ? 20.347 44.086 8.513 1.00 20.43 121 THR B C 1
ATOM 2270 O O . THR B 1 80 ? 20.092 43.028 8.036 1.00 19.97 121 THR B O 1
ATOM 2274 N N . LEU B 1 81 ? 20.163 45.232 7.886 1.00 20.89 122 LEU B N 1
ATOM 2275 C CA . LEU B 1 81 ? 19.619 45.348 6.559 1.00 20.67 122 LEU B CA 1
ATOM 2276 C C . LEU B 1 81 ? 20.562 46.126 5.670 1.00 21.39 122 LEU B C 1
ATOM 2277 O O . LEU B 1 81 ? 21.067 47.124 6.065 1.00 22.71 122 LEU B O 1
ATOM 2282 N N . LEU B 1 82 ? 20.787 45.657 4.471 1.00 19.87 123 LEU B N 1
ATOM 2283 C CA . LEU B 1 82 ? 21.674 46.336 3.560 1.00 19.98 123 LEU B CA 1
ATOM 2284 C C . LEU B 1 82 ? 20.855 47.190 2.625 1.00 19.66 123 LEU B C 1
ATOM 2285 O O . LEU B 1 82 ? 19.894 46.748 2.089 1.00 20.68 123 LEU B O 1
ATOM 2290 N N . ALA B 1 83 ? 21.258 48.434 2.473 1.00 19.91 124 ALA B N 1
ATOM 2291 C CA . ALA B 1 83 ? 20.484 49.417 1.760 1.00 18.84 124 ALA B CA 1
ATOM 2292 C C . ALA B 1 83 ? 21.315 50.464 1.042 1.00 19.09 124 ALA B C 1
ATOM 2293 O O . ALA B 1 83 ? 22.454 50.616 1.307 1.00 17.73 124 ALA B O 1
ATOM 2295 N N . GLU B 1 84 ? 20.671 51.152 0.122 1.00 19.05 125 GLU B N 1
ATOM 2296 C CA . GLU B 1 84 ? 21.209 52.322 -0.562 1.00 19.54 125 GLU B CA 1
ATOM 2297 C C . GLU B 1 84 ? 20.745 53.633 0.086 1.00 19.41 125 GLU B C 1
ATOM 2298 O O . GLU B 1 84 ? 19.763 53.668 0.777 1.00 20.19 125 GLU B O 1
ATOM 2304 N N . PRO B 1 85 ? 21.425 54.722 -0.233 1.00 18.73 126 PRO B N 1
ATOM 2305 C CA . PRO B 1 85 ? 21.094 56.023 0.333 1.00 18.48 126 PRO B CA 1
ATOM 2306 C C . PRO B 1 85 ? 19.686 56.425 -0.039 1.00 18.34 126 PRO B C 1
ATOM 2307 O O . PRO B 1 85 ? 19.006 57.025 0.734 1.00 17.79 126 PRO B O 1
ATOM 2311 N N . ALA B 1 86 ? 19.215 55.975 -1.176 1.00 17.68 127 ALA B N 1
ATOM 2312 C CA . ALA B 1 86 ? 17.877 56.296 -1.591 1.00 17.72 127 ALA B CA 1
ATOM 2313 C C . ALA B 1 86 ? 16.844 55.671 -0.684 1.00 17.52 127 ALA B C 1
ATOM 2314 O O . ALA B 1 86 ? 15.693 56.021 -0.740 1.00 17.78 127 ALA B O 1
ATOM 2316 N N . PHE B 1 87 ? 17.290 54.759 0.165 1.00 17.08 128 PHE B N 1
ATOM 2317 C CA . PHE B 1 87 ? 16.430 54.115 1.127 1.00 16.24 128 PHE B CA 1
ATOM 2318 C C . PHE B 1 87 ? 15.843 55.180 2.030 1.00 16.43 128 PHE B C 1
ATOM 2319 O O . PHE B 1 87 ? 14.698 55.152 2.327 1.00 17.22 128 PHE B O 1
ATOM 2327 N N . LEU B 1 88 ? 16.650 56.128 2.436 1.00 15.60 129 LEU B N 1
ATOM 2328 C CA . LEU B 1 88 ? 16.186 57.201 3.290 1.00 16.65 129 LEU B CA 1
ATOM 2329 C C . LEU B 1 88 ? 15.089 58.050 2.653 1.00 16.12 129 LEU B C 1
ATOM 2330 O O . LEU B 1 88 ? 14.142 58.395 3.281 1.00 16.49 129 LEU B O 1
ATOM 2335 N N . ASP B 1 89 ? 15.241 58.368 1.393 1.00 16.03 130 ASP B N 1
ATOM 2336 C CA . ASP B 1 89 ? 14.191 59.028 0.669 1.00 16.76 130 ASP B CA 1
ATOM 2337 C C . ASP B 1 89 ? 12.967 58.233 0.450 1.00 15.89 130 ASP B C 1
ATOM 2338 O O . ASP B 1 89 ? 11.908 58.686 0.726 1.00 15.39 130 ASP B O 1
ATOM 2351 N N . PHE B 1 91 ? 11.681 55.880 2.030 1.00 14.88 132 PHE B N 1
ATOM 2352 C CA . PHE B 1 91 ? 10.921 55.544 3.203 1.00 14.53 132 PHE B CA 1
ATOM 2353 C C . PHE B 1 91 ? 10.820 56.672 4.231 1.00 14.51 132 PHE B C 1
ATOM 2354 O O . PHE B 1 91 ? 10.330 56.481 5.309 1.00 13.93 132 PHE B O 1
ATOM 2362 N N . GLY B 1 92 ? 11.267 57.846 3.835 1.00 14.68 133 GLY B N 1
ATOM 2363 C CA . GLY B 1 92 ? 11.172 59.022 4.668 1.00 15.60 133 GLY B CA 1
ATOM 2364 C C . GLY B 1 92 ? 11.807 58.925 6.023 1.00 16.25 133 GLY B C 1
ATOM 2365 O O . GLY B 1 92 ? 11.189 59.211 7.005 1.00 16.56 133 GLY B O 1
ATOM 2366 N N . VAL B 1 93 ? 13.053 58.512 6.055 1.00 16.45 134 VAL B N 1
ATOM 2367 C CA . VAL B 1 93 ? 13.724 58.187 7.289 1.00 16.64 134 VAL B CA 1
ATOM 2368 C C . VAL B 1 93 ? 14.564 59.349 7.716 1.00 17.48 134 VAL B C 1
ATOM 2369 O O . VAL B 1 93 ? 15.474 59.716 7.038 1.00 18.35 134 VAL B O 1
ATOM 2373 N N . GLU B 1 94 ? 14.244 59.917 8.859 1.00 16.62 135 GLU B N 1
ATOM 2374 C CA . GLU B 1 94 ? 14.999 61.015 9.403 1.00 16.61 135 GLU B CA 1
ATOM 2375 C C . GLU B 1 94 ? 16.209 60.580 10.173 1.00 16.41 135 GLU B C 1
ATOM 2376 O O . GLU B 1 94 ? 16.141 59.657 10.927 1.00 15.87 135 GLU B O 1
ATOM 2378 N N . LEU B 1 95 ? 17.303 61.284 10.028 1.00 16.44 136 LEU B N 1
ATOM 2379 C CA . LEU B 1 95 ? 18.445 61.040 10.861 1.00 16.79 136 LEU B CA 1
ATOM 2380 C C . LEU B 1 95 ? 18.350 61.908 12.106 1.00 16.74 136 LEU B C 1
ATOM 2381 O O . LEU B 1 95 ? 18.271 63.092 12.008 1.00 16.48 136 LEU B O 1
ATOM 2386 N N . ILE B 1 96 ? 18.302 61.290 13.265 1.00 16.61 137 ILE B N 1
ATOM 2387 C CA . ILE B 1 96 ? 18.434 61.947 14.545 1.00 16.65 137 ILE B CA 1
ATOM 2388 C C . ILE B 1 96 ? 19.816 62.520 14.800 1.00 16.36 137 ILE B C 1
ATOM 2389 O O . ILE B 1 96 ? 19.942 63.533 15.419 1.00 15.92 137 ILE B O 1
ATOM 2394 N N . ALA B 1 97 ? 20.846 61.811 14.379 1.00 15.96 138 ALA B N 1
ATOM 2395 C CA . ALA B 1 97 ? 22.206 62.260 14.528 1.00 16.12 138 ALA B CA 1
ATOM 2396 C C . ALA B 1 97 ? 23.019 61.862 13.321 1.00 16.30 138 ALA B C 1
ATOM 2397 O O . ALA B 1 97 ? 22.754 60.863 12.715 1.00 15.49 138 ALA B O 1
ATOM 2399 N N . GLY B 1 98 ? 24.027 62.662 13.008 1.00 16.75 139 GLY B N 1
ATOM 2400 C CA . GLY B 1 98 ? 24.854 62.520 11.828 1.00 17.65 139 GLY B CA 1
ATOM 2401 C C . GLY B 1 98 ? 24.456 63.244 10.553 1.00 18.29 139 GLY B C 1
ATOM 2402 O O . GLY B 1 98 ? 23.436 63.866 10.478 1.00 18.19 139 GLY B O 1
ATOM 2403 N N . VAL B 1 99 ? 25.294 63.143 9.533 1.00 19.04 140 VAL B N 1
ATOM 2404 C CA . VAL B 1 99 ? 25.094 63.881 8.307 1.00 19.17 140 VAL B CA 1
ATOM 2405 C C . VAL B 1 99 ? 24.439 63.046 7.261 1.00 19.44 140 VAL B C 1
ATOM 2406 O O . VAL B 1 99 ? 24.978 62.076 6.826 1.00 18.54 140 VAL B O 1
ATOM 2410 N N . ARG B 1 100 ? 23.284 63.474 6.815 1.00 19.49 141 ARG B N 1
ATOM 2411 C CA . ARG B 1 100 ? 22.509 62.686 5.906 1.00 19.95 141 ARG B CA 1
ATOM 2412 C C . ARG B 1 100 ? 23.258 62.467 4.626 1.00 19.90 141 ARG B C 1
ATOM 2413 O O . ARG B 1 100 ? 23.183 61.433 4.018 1.00 19.63 141 ARG B O 1
ATOM 2421 N N . ASP B 1 101 ? 23.963 63.479 4.196 1.00 19.73 142 ASP B N 1
ATOM 2422 C CA . ASP B 1 101 ? 24.658 63.377 2.946 1.00 19.95 142 ASP B CA 1
ATOM 2423 C C . ASP B 1 101 ? 25.728 62.310 2.990 1.00 19.16 142 ASP B C 1
ATOM 2424 O O . ASP B 1 101 ? 26.032 61.720 2.009 1.00 18.96 142 ASP B O 1
ATOM 2429 N N . SER B 1 102 ? 26.303 62.100 4.152 1.00 18.59 143 SER B N 1
ATOM 2430 C CA . SER B 1 102 ? 27.242 61.028 4.334 1.00 18.07 143 SER B CA 1
ATOM 2431 C C . SER B 1 102 ? 26.645 59.587 4.383 1.00 17.78 143 SER B C 1
ATOM 2432 O O . SER B 1 102 ? 27.330 58.620 4.139 1.00 17.27 143 SER B O 1
ATOM 2435 N N . ALA B 1 103 ? 25.359 59.488 4.671 1.00 17.10 144 ALA B N 1
ATOM 2436 C CA . ALA B 1 103 ? 24.751 58.244 5.060 1.00 16.20 144 ALA B CA 1
ATOM 2437 C C . ALA B 1 103 ? 24.826 57.164 4.018 1.00 16.26 144 ALA B C 1
ATOM 2438 O O . ALA B 1 103 ? 24.389 57.320 2.917 1.00 15.07 144 ALA B O 1
ATOM 2440 N N . LEU B 1 104 ? 25.412 56.060 4.428 1.00 15.65 145 LEU B N 1
ATOM 2441 C CA . LEU B 1 104 ? 25.422 54.836 3.665 1.00 16.12 145 LEU B CA 1
ATOM 2442 C C . LEU B 1 104 ? 26.300 54.971 2.427 1.00 17.32 145 LEU B C 1
ATOM 2443 O O . LEU B 1 104 ? 26.173 54.210 1.522 1.00 17.01 145 LEU B O 1
ATOM 2448 N N . ARG B 1 105 ? 27.107 56.013 2.375 1.00 18.84 146 ARG B N 1
ATOM 2449 C CA . ARG B 1 105 ? 28.117 56.173 1.342 1.00 20.73 146 ARG B CA 1
ATOM 2450 C C . ARG B 1 105 ? 29.303 55.221 1.457 1.00 21.21 146 ARG B C 1
ATOM 2451 O O . ARG B 1 105 ? 29.689 54.596 0.512 1.00 22.06 146 ARG B O 1
ATOM 2459 N N . ASP B 1 106 ? 29.859 55.138 2.641 1.00 21.64 147 ASP B N 1
ATOM 2460 C CA . ASP B 1 106 ? 31.067 54.428 2.920 1.00 22.20 147 ASP B CA 1
ATOM 2461 C C . ASP B 1 106 ? 30.767 53.042 3.464 1.00 22.38 147 ASP B C 1
ATOM 2462 O O . ASP B 1 106 ? 30.044 52.909 4.402 1.00 21.85 147 ASP B O 1
ATOM 2467 N N . ASN B 1 107 ? 31.398 52.025 2.899 1.00 22.91 148 ASN B N 1
ATOM 2468 C CA . ASN B 1 107 ? 31.188 50.653 3.313 1.00 23.36 148 ASN B CA 1
ATOM 2469 C C . ASN B 1 107 ? 31.567 50.457 4.742 1.00 23.93 148 ASN B C 1
ATOM 2470 O O . ASN B 1 107 ? 31.024 49.613 5.384 1.00 24.42 148 ASN B O 1
ATOM 2483 N N . THR B 1 109 ? 31.026 52.218 7.376 1.00 24.91 150 THR B N 1
ATOM 2484 C CA . THR B 1 109 ? 30.186 52.906 8.330 1.00 24.87 150 THR B CA 1
ATOM 2485 C C . THR B 1 109 ? 28.791 52.318 8.297 1.00 25.02 150 THR B C 1
ATOM 2486 O O . THR B 1 109 ? 28.423 51.730 7.326 1.00 25.71 150 THR B O 1
ATOM 2490 N N . CYS B 1 110 ? 28.039 52.479 9.373 1.00 24.72 151 CYS B N 1
ATOM 2491 C CA . CYS B 1 110 ? 26.667 52.021 9.451 1.00 24.10 151 CYS B CA 1
ATOM 2492 C C . CYS B 1 110 ? 25.772 53.095 10.049 1.00 23.48 151 CYS B C 1
ATOM 2493 O O . CYS B 1 110 ? 26.251 54.042 10.579 1.00 23.97 151 CYS B O 1
ATOM 2496 N N . LEU B 1 111 ? 24.474 52.925 9.938 1.00 22.10 152 LEU B N 1
ATOM 2497 C CA . LEU B 1 111 ? 23.523 53.723 10.658 1.00 20.79 152 LEU B CA 1
ATOM 2498 C C . LEU B 1 111 ? 22.812 52.816 11.636 1.00 20.67 152 LEU B C 1
ATOM 2499 O O . LEU B 1 111 ? 22.590 51.699 11.344 1.00 20.81 152 LEU B O 1
ATOM 2504 N N . ILE B 1 112 ? 22.492 53.338 12.795 1.00 20.02 153 ILE B N 1
ATOM 2505 C CA . ILE B 1 112 ? 21.944 52.597 13.891 1.00 20.18 153 ILE B CA 1
ATOM 2506 C C . ILE B 1 112 ? 20.608 53.230 14.256 1.00 18.91 153 ILE B C 1
ATOM 2507 O O . ILE B 1 112 ? 20.467 54.387 14.177 1.00 19.12 153 ILE B O 1
ATOM 2512 N N . SER B 1 113 ? 19.633 52.436 14.636 1.00 18.32 154 SER B N 1
ATOM 2513 C CA . SER B 1 113 ? 18.334 52.925 15.024 1.00 17.38 154 SER B CA 1
ATOM 2514 C C . SER B 1 113 ? 18.391 53.651 16.373 1.00 17.58 154 SER B C 1
ATOM 2515 O O . SER B 1 113 ? 19.262 53.416 17.141 1.00 17.69 154 SER B O 1
ATOM 2518 N N . GLU B 1 114 ? 17.412 54.496 16.646 1.00 17.63 155 GLU B N 1
ATOM 2519 C CA . GLU B 1 114 ? 17.349 55.224 17.906 1.00 18.04 155 GLU B CA 1
ATOM 2520 C C . GLU B 1 114 ? 17.264 54.263 19.047 1.00 17.40 155 GLU B C 1
ATOM 2521 O O . GLU B 1 114 ? 17.903 54.442 20.030 1.00 16.74 155 GLU B O 1
ATOM 2527 N N . SER B 1 115 ? 16.453 53.237 18.900 1.00 17.57 156 SER B N 1
ATOM 2528 C CA . SER B 1 115 ? 16.299 52.271 19.960 1.00 17.98 156 SER B CA 1
ATOM 2529 C C . SER B 1 115 ? 17.561 51.523 20.267 1.00 17.87 156 SER B C 1
ATOM 2530 O O . SER B 1 115 ? 17.867 51.294 21.398 1.00 17.29 156 SER B O 1
ATOM 2533 N N . LEU B 1 116 ? 18.273 51.102 19.237 1.00 17.21 157 LEU B N 1
ATOM 2534 C CA . LEU B 1 116 ? 19.531 50.448 19.461 1.00 17.54 157 LEU B CA 1
ATOM 2535 C C . LEU B 1 116 ? 20.548 51.385 20.088 1.00 17.11 157 LEU B C 1
ATOM 2536 O O . LEU B 1 116 ? 21.262 51.013 20.946 1.00 17.31 157 LEU B O 1
ATOM 2541 N N . ALA B 1 117 ? 20.579 52.612 19.647 1.00 17.07 158 ALA B N 1
ATOM 2542 C CA . ALA B 1 117 ? 21.494 53.569 20.192 1.00 16.98 158 ALA B CA 1
ATOM 2543 C C . ALA B 1 117 ? 21.229 53.775 21.669 1.00 17.11 158 ALA B C 1
ATOM 2544 O O . ALA B 1 117 ? 22.127 53.877 22.451 1.00 16.17 158 ALA B O 1
ATOM 2546 N N . ARG B 1 118 ? 19.969 53.836 22.030 1.00 17.00 159 ARG B N 1
ATOM 2547 C CA . ARG B 1 118 ? 19.580 53.999 23.417 1.00 16.89 159 ARG B CA 1
ATOM 2548 C C . ARG B 1 118 ? 19.995 52.822 24.254 1.00 16.52 159 ARG B C 1
ATOM 2549 O O . ARG B 1 118 ? 20.506 52.967 25.308 1.00 16.39 159 ARG B O 1
ATOM 2557 N N . LYS B 1 119 ? 19.808 51.646 23.718 1.00 15.80 160 LYS B N 1
ATOM 2558 C CA . LYS B 1 119 ? 20.179 50.425 24.352 1.00 15.91 160 LYS B CA 1
ATOM 2559 C C . LYS B 1 119 ? 21.660 50.422 24.574 1.00 16.08 160 LYS B C 1
ATOM 2560 O O . LYS B 1 119 ? 22.151 49.883 25.532 1.00 15.27 160 LYS B O 1
ATOM 2574 N N . GLY B 1 121 ? 23.469 52.856 25.265 1.00 16.80 162 GLY B N 1
ATOM 2575 C CA . GLY B 1 121 ? 23.889 53.832 26.233 1.00 17.59 162 GLY B CA 1
ATOM 2576 C C . GLY B 1 121 ? 23.963 55.227 25.718 1.00 17.52 162 GLY B C 1
ATOM 2577 O O . GLY B 1 121 ? 24.198 56.122 26.464 1.00 17.31 162 GLY B O 1
ATOM 2578 N N . GLY B 1 122 ? 23.729 55.406 24.433 1.00 17.77 163 GLY B N 1
ATOM 2579 C CA . GLY B 1 122 ? 23.604 56.721 23.851 1.00 17.55 163 GLY B CA 1
ATOM 2580 C C . GLY B 1 122 ? 24.907 57.368 23.466 1.00 17.21 163 GLY B C 1
ATOM 2581 O O . GLY B 1 122 ? 25.937 56.883 23.795 1.00 16.79 163 GLY B O 1
ATOM 2582 N N . ASP B 1 123 ? 24.828 58.479 22.768 1.00 17.44 164 ASP B N 1
ATOM 2583 C CA . ASP B 1 123 ? 26.016 59.167 22.313 1.00 17.25 164 ASP B CA 1
ATOM 2584 C C . ASP B 1 123 ? 26.912 58.239 21.536 1.00 17.45 164 ASP B C 1
ATOM 2585 O O . ASP B 1 123 ? 28.050 58.117 21.840 1.00 17.90 164 ASP B O 1
ATOM 2587 N N . VAL B 1 124 ? 26.364 57.544 20.572 1.00 17.21 165 VAL B N 1
ATOM 2588 C CA . VAL B 1 124 ? 27.089 56.500 19.907 1.00 17.61 165 VAL B CA 1
ATOM 2589 C C . VAL B 1 124 ? 27.788 56.951 18.650 1.00 17.40 165 VAL B C 1
ATOM 2590 O O . VAL B 1 124 ? 28.471 56.192 18.049 1.00 17.03 165 VAL B O 1
ATOM 2594 N N . LEU B 1 125 ? 27.588 58.185 18.252 1.00 17.30 166 LEU B N 1
ATOM 2595 C CA . LEU B 1 125 ? 28.147 58.657 17.013 1.00 17.56 166 LEU B CA 1
ATOM 2596 C C . LEU B 1 125 ? 29.649 58.583 17.087 1.00 17.40 166 LEU B C 1
ATOM 2597 O O . LEU B 1 125 ? 30.244 59.012 18.029 1.00 17.80 166 LEU B O 1
ATOM 2602 N N . GLY B 1 126 ? 30.237 57.962 16.085 1.00 17.21 167 GLY B N 1
ATOM 2603 C CA . GLY B 1 126 ? 31.659 57.764 15.966 1.00 17.27 167 GLY B CA 1
ATOM 2604 C C . GLY B 1 126 ? 32.258 56.542 16.616 1.00 17.05 167 GLY B C 1
ATOM 2605 O O . GLY B 1 126 ? 33.386 56.236 16.413 1.00 16.71 167 GLY B O 1
ATOM 2606 N N . LYS B 1 127 ? 31.477 55.821 17.389 1.00 16.87 168 LYS B N 1
ATOM 2607 C CA . LYS B 1 127 ? 31.938 54.604 18.021 1.00 17.02 168 LYS B CA 1
ATOM 2608 C C . LYS B 1 127 ? 32.095 53.445 17.028 1.00 17.95 168 LYS B C 1
ATOM 2609 O O . LYS B 1 127 ? 31.527 53.455 15.969 1.00 17.28 168 LYS B O 1
ATOM 2615 N N . ARG B 1 128 ? 32.831 52.432 17.418 1.00 18.69 169 ARG B N 1
ATOM 2616 C CA . ARG B 1 128 ? 33.165 51.339 16.545 1.00 19.55 169 ARG B CA 1
ATOM 2617 C C . ARG B 1 128 ? 32.568 50.009 16.968 1.00 20.22 169 ARG B C 1
ATOM 2618 O O . ARG B 1 128 ? 32.542 49.689 18.119 1.00 19.65 169 ARG B O 1
ATOM 2626 N N . LEU B 1 129 ? 32.090 49.258 15.982 1.00 20.43 170 LEU B N 1
ATOM 2627 C CA . LEU B 1 129 ? 31.450 47.965 16.169 1.00 21.42 170 LEU B CA 1
ATOM 2628 C C . LEU B 1 129 ? 32.157 46.867 15.382 1.00 21.66 170 LEU B C 1
ATOM 2629 O O . LEU B 1 129 ? 32.585 47.089 14.292 1.00 21.55 170 LEU B O 1
ATOM 2634 N N . ARG B 1 130 ? 32.253 45.689 15.956 1.00 21.83 171 ARG B N 1
ATOM 2635 C CA . ARG B 1 130 ? 32.796 44.512 15.291 1.00 22.42 171 ARG B CA 1
ATOM 2636 C C . ARG B 1 130 ? 31.902 43.289 15.466 1.00 22.57 171 ARG B C 1
ATOM 2637 O O . ARG B 1 130 ? 31.348 43.065 16.510 1.00 21.87 171 ARG B O 1
ATOM 2645 N N . PRO B 1 131 ? 31.825 42.483 14.424 1.00 22.86 172 PRO B N 1
ATOM 2646 C CA . PRO B 1 131 ? 31.041 41.271 14.467 1.00 23.39 172 PRO B CA 1
ATOM 2647 C C . PRO B 1 131 ? 31.619 40.422 15.547 1.00 24.04 172 PRO B C 1
ATOM 2648 O O . PRO B 1 131 ? 32.798 40.333 15.646 1.00 24.23 172 PRO B O 1
ATOM 2652 N N . ALA B 1 132 ? 30.784 39.829 16.365 1.00 24.74 173 ALA B N 1
ATOM 2653 C CA . ALA B 1 132 ? 31.263 39.182 17.543 1.00 25.67 173 ALA B CA 1
ATOM 2654 C C . ALA B 1 132 ? 32.184 38.078 17.186 1.00 26.36 173 ALA B C 1
ATOM 2655 O O . ALA B 1 132 ? 33.213 37.931 17.774 1.00 26.59 173 ALA B O 1
ATOM 2657 N N . GLU B 1 133 ? 31.816 37.308 16.191 1.00 27.06 174 GLU B N 1
ATOM 2658 C CA . GLU B 1 133 ? 32.495 36.077 15.939 1.00 27.87 174 GLU B CA 1
ATOM 2659 C C . GLU B 1 133 ? 33.731 36.298 15.103 1.00 28.23 174 GLU B C 1
ATOM 2660 O O . GLU B 1 133 ? 34.368 35.377 14.684 1.00 28.18 174 GLU B O 1
ATOM 2666 N N . SER B 1 134 ? 34.151 37.536 14.979 1.00 28.62 175 SER B N 1
ATOM 2667 C CA . SER B 1 134 ? 35.245 37.863 14.109 1.00 28.86 175 SER B CA 1
ATOM 2668 C C . SER B 1 134 ? 36.543 38.046 14.849 1.00 29.14 175 SER B C 1
ATOM 2669 O O . SER B 1 134 ? 36.600 38.651 15.890 1.00 29.24 175 SER B O 1
ATOM 2672 N N . LYS B 1 135 ? 37.598 37.495 14.302 1.00 29.25 176 LYS B N 1
ATOM 2673 C CA . LYS B 1 135 ? 38.876 37.516 14.974 1.00 29.30 176 LYS B CA 1
ATOM 2674 C C . LYS B 1 135 ? 39.748 38.668 14.528 1.00 29.28 176 LYS B C 1
ATOM 2675 O O . LYS B 1 135 ? 40.771 38.915 15.100 1.00 29.34 176 LYS B O 1
ATOM 2677 N N . SER B 1 136 ? 39.329 39.367 13.501 1.00 29.14 177 SER B N 1
ATOM 2678 C CA . SER B 1 136 ? 39.985 40.574 13.081 1.00 28.92 177 SER B CA 1
ATOM 2679 C C . SER B 1 136 ? 39.633 41.725 13.988 1.00 28.87 177 SER B C 1
ATOM 2680 O O . SER B 1 136 ? 38.639 41.685 14.692 1.00 29.17 177 SER B O 1
ATOM 2683 N N . ASP B 1 137 ? 40.432 42.773 13.932 1.00 28.11 178 ASP B N 1
ATOM 2684 C CA . ASP B 1 137 ? 40.140 43.981 14.665 1.00 27.43 178 ASP B CA 1
ATOM 2685 C C . ASP B 1 137 ? 39.591 45.128 13.799 1.00 26.92 178 ASP B C 1
ATOM 2686 O O . ASP B 1 137 ? 39.393 46.204 14.287 1.00 26.81 178 ASP B O 1
ATOM 2688 N N . ARG B 1 138 ? 39.343 44.873 12.521 1.00 26.00 179 ARG B N 1
ATOM 2689 C CA . ARG B 1 138 ? 38.740 45.847 11.652 1.00 25.25 179 ARG B CA 1
ATOM 2690 C C . ARG B 1 138 ? 37.344 46.162 12.174 1.00 24.32 179 ARG B C 1
ATOM 2691 O O . ARG B 1 138 ? 36.711 45.330 12.766 1.00 23.81 179 ARG B O 1
ATOM 2699 N N . ALA B 1 139 ? 36.887 47.379 11.955 1.00 23.34 180 ALA B N 1
ATOM 2700 C CA . ALA B 1 139 ? 35.651 47.813 12.567 1.00 22.74 180 ALA B CA 1
ATOM 2701 C C . ALA B 1 139 ? 34.810 48.688 11.711 1.00 22.60 180 ALA B C 1
ATOM 2702 O O . ALA B 1 139 ? 35.280 49.331 10.821 1.00 22.43 180 ALA B O 1
ATOM 2704 N N . ILE B 1 140 ? 33.536 48.707 12.032 1.00 22.00 181 ILE B N 1
ATOM 2705 C CA . ILE B 1 140 ? 32.586 49.518 11.362 1.00 22.61 181 ILE B CA 1
ATOM 2706 C C . ILE B 1 140 ? 32.345 50.665 12.296 1.00 22.10 181 ILE B C 1
ATOM 2707 O O . ILE B 1 140 ? 32.295 50.475 13.463 1.00 23.07 181 ILE B O 1
ATOM 2712 N N . THR B 1 141 ? 32.195 51.851 11.756 1.00 21.33 182 THR B N 1
ATOM 2713 C CA . THR B 1 141 ? 31.970 53.026 12.560 1.00 21.06 182 THR B CA 1
ATOM 2714 C C . THR B 1 141 ? 30.552 53.542 12.425 1.00 20.93 182 THR B C 1
ATOM 2715 O O . THR B 1 141 ? 30.017 53.597 11.357 1.00 21.20 182 THR B O 1
ATOM 2719 N N . ILE B 1 142 ? 29.961 53.964 13.522 1.00 21.02 183 ILE B N 1
ATOM 2720 C CA . ILE B 1 142 ? 28.611 54.433 13.472 1.00 20.89 183 ILE B CA 1
ATOM 2721 C C . ILE B 1 142 ? 28.553 55.862 12.973 1.00 20.83 183 ILE B C 1
ATOM 2722 O O . ILE B 1 142 ? 28.999 56.765 13.604 1.00 21.74 183 ILE B O 1
ATOM 2727 N N . GLY B 1 143 ? 28.037 56.032 11.788 1.00 21.27 184 GLY B N 1
ATOM 2728 C CA . GLY B 1 143 ? 27.959 57.331 11.196 1.00 21.70 184 GLY B CA 1
ATOM 2729 C C . GLY B 1 143 ? 26.686 58.108 11.396 1.00 21.77 184 GLY B C 1
ATOM 2730 O O . GLY B 1 143 ? 26.627 59.248 11.025 1.00 21.82 184 GLY B O 1
ATOM 2731 N N . GLY B 1 144 ? 25.651 57.454 11.896 1.00 21.61 185 GLY B N 1
ATOM 2732 C CA . GLY B 1 144 ? 24.386 58.098 12.099 1.00 21.54 185 GLY B CA 1
ATOM 2733 C C . GLY B 1 144 ? 23.407 57.304 12.912 1.00 21.44 185 GLY B C 1
ATOM 2734 O O . GLY B 1 144 ? 23.555 56.125 13.025 1.00 22.17 185 GLY B O 1
ATOM 2735 N N . VAL B 1 145 ? 22.393 57.969 13.429 1.00 20.80 186 VAL B N 1
ATOM 2736 C CA . VAL B 1 145 ? 21.301 57.332 14.109 1.00 20.00 186 VAL B CA 1
ATOM 2737 C C . VAL B 1 145 ? 20.011 57.705 13.435 1.00 20.42 186 VAL B C 1
ATOM 2738 O O . VAL B 1 145 ? 19.744 58.849 13.190 1.00 20.54 186 VAL B O 1
ATOM 2742 N N . PHE B 1 146 ? 19.223 56.705 13.110 1.00 20.08 187 PHE B N 1
ATOM 2743 C CA . PHE B 1 146 ? 18.011 56.916 12.392 1.00 20.08 187 PHE B CA 1
ATOM 2744 C C . PHE B 1 146 ? 16.816 56.644 13.238 1.00 20.29 187 PHE B C 1
ATOM 2745 O O . PHE B 1 146 ? 16.841 55.819 14.090 1.00 19.70 187 PHE B O 1
ATOM 2753 N N . GLU B 1 147 ? 15.772 57.387 12.972 1.00 21.00 188 GLU B N 1
ATOM 2754 C CA . GLU B 1 147 ? 14.528 57.252 13.664 1.00 21.87 188 GLU B CA 1
ATOM 2755 C C . GLU B 1 147 ? 13.917 55.881 13.382 1.00 21.39 188 GLU B C 1
ATOM 2756 O O . GLU B 1 147 ? 13.873 55.477 12.275 1.00 21.88 188 GLU B O 1
ATOM 2762 N N . ASP B 1 148 ? 13.407 55.221 14.402 1.00 20.98 189 ASP B N 1
ATOM 2763 C CA . ASP B 1 148 ? 12.982 53.855 14.305 1.00 21.25 189 ASP B CA 1
ATOM 2764 C C . ASP B 1 148 ? 11.978 53.746 13.201 1.00 20.94 189 ASP B C 1
ATOM 2765 O O . ASP B 1 148 ? 11.160 54.585 13.042 1.00 20.67 189 ASP B O 1
ATOM 2770 N N . LEU B 1 149 ? 12.056 52.679 12.440 1.00 21.10 190 LEU B N 1
ATOM 2771 C CA . LEU B 1 149 ? 11.123 52.432 11.382 1.00 21.27 190 LEU B CA 1
ATOM 2772 C C . LEU B 1 149 ? 9.780 52.052 11.959 1.00 21.67 190 LEU B C 1
ATOM 2773 O O . LEU B 1 149 ? 9.695 51.633 13.068 1.00 20.36 190 LEU B O 1
ATOM 2778 N N . PRO B 1 150 ? 8.736 52.184 11.174 1.00 22.08 191 PRO B N 1
ATOM 2779 C CA . PRO B 1 150 ? 7.403 51.903 11.672 1.00 22.74 191 PRO B CA 1
ATOM 2780 C C . PRO B 1 150 ? 7.261 50.464 12.098 1.00 22.99 191 PRO B C 1
ATOM 2781 O O . PRO B 1 150 ? 7.735 49.554 11.513 1.00 21.86 191 PRO B O 1
ATOM 2785 N N . HIS B 1 151 ? 6.573 50.307 13.193 1.00 23.41 192 HIS B N 1
ATOM 2786 C CA . HIS B 1 151 ? 6.468 49.070 13.852 1.00 24.76 192 HIS B CA 1
ATOM 2787 C C . HIS B 1 151 ? 5.773 47.979 13.066 1.00 25.15 192 HIS B C 1
ATOM 2788 O O . HIS B 1 151 ? 6.159 46.851 13.103 1.00 25.39 192 HIS B O 1
ATOM 2795 N N . ASN B 1 152 ? 4.719 48.346 12.379 1.00 25.43 193 ASN B N 1
ATOM 2796 C CA . ASN B 1 152 ? 3.867 47.413 11.695 1.00 26.54 193 ASN B CA 1
ATOM 2797 C C . ASN B 1 152 ? 4.434 46.933 10.376 1.00 25.83 193 ASN B C 1
ATOM 2798 O O . ASN B 1 152 ? 3.903 46.076 9.770 1.00 27.84 193 ASN B O 1
ATOM 2803 N N . SER B 1 153 ? 5.501 47.528 9.928 1.00 24.37 194 SER B N 1
ATOM 2804 C CA . SER B 1 153 ? 6.047 47.263 8.634 1.00 23.02 194 SER B CA 1
ATOM 2805 C C . SER B 1 153 ? 6.794 45.937 8.432 1.00 22.13 194 SER B C 1
ATOM 2806 O O . SER B 1 153 ? 7.342 45.369 9.321 1.00 20.97 194 SER B O 1
ATOM 2809 N N . SER B 1 154 ? 6.803 45.511 7.185 1.00 21.52 195 SER B N 1
ATOM 2810 C CA . SER B 1 154 ? 7.645 44.450 6.697 1.00 21.42 195 SER B CA 1
ATOM 2811 C C . SER B 1 154 ? 9.096 44.867 6.685 1.00 21.08 195 SER B C 1
ATOM 2812 O O . SER B 1 154 ? 9.948 44.047 6.651 1.00 21.49 195 SER B O 1
ATOM 2815 N N . ILE B 1 155 ? 9.354 46.155 6.683 1.00 20.87 196 ILE B N 1
ATOM 2816 C CA . ILE B 1 155 ? 10.702 46.655 6.662 1.00 20.22 196 ILE B CA 1
ATOM 2817 C C . ILE B 1 155 ? 11.233 46.934 8.075 1.00 20.66 196 ILE B C 1
ATOM 2818 O O . ILE B 1 155 ? 10.844 47.863 8.705 1.00 20.78 196 ILE B O 1
ATOM 2823 N N . GLN B 1 156 ? 12.142 46.103 8.530 1.00 20.77 197 GLN B N 1
ATOM 2824 C CA . GLN B 1 156 ? 12.725 46.228 9.847 1.00 21.60 197 GLN B CA 1
ATOM 2825 C C . GLN B 1 156 ? 14.255 46.183 9.859 1.00 21.39 197 GLN B C 1
ATOM 2826 O O . GLN B 1 156 ? 14.841 45.420 9.147 1.00 20.84 197 GLN B O 1
ATOM 2832 N N . ALA B 1 157 ? 14.876 47.071 10.628 1.00 21.11 198 ALA B N 1
ATOM 2833 C CA . ALA B 1 157 ? 16.307 47.083 10.846 1.00 19.98 198 ALA B CA 1
ATOM 2834 C C . ALA B 1 157 ? 16.687 47.814 12.104 1.00 19.74 198 ALA B C 1
ATOM 2835 O O . ALA B 1 157 ? 16.193 48.867 12.333 1.00 19.67 198 ALA B O 1
ATOM 2837 N N . ASP B 1 158 ? 17.528 47.213 12.914 1.00 17.70 199 ASP B N 1
ATOM 2838 C CA . ASP B 1 158 ? 18.382 47.864 13.881 1.00 17.67 199 ASP B CA 1
ATOM 2839 C C . ASP B 1 158 ? 19.618 48.618 13.357 1.00 16.43 199 ASP B C 1
ATOM 2840 O O . ASP B 1 158 ? 20.062 49.545 13.957 1.00 16.21 199 ASP B O 1
ATOM 2853 N N . LEU B 1 160 ? 21.740 49.648 9.568 1.00 13.63 201 LEU B N 1
ATOM 2854 C CA . LEU B 1 160 ? 21.742 49.727 8.137 1.00 13.68 201 LEU B CA 1
ATOM 2855 C C . LEU B 1 160 ? 23.166 49.790 7.642 1.00 14.12 201 LEU B C 1
ATOM 2856 O O . LEU B 1 160 ? 23.942 50.543 8.147 1.00 13.65 201 LEU B O 1
ATOM 2861 N N . LEU B 1 161 ? 23.473 48.969 6.659 1.00 14.20 202 LEU B N 1
ATOM 2862 C CA . LEU B 1 161 ? 24.771 48.909 6.041 1.00 14.98 202 LEU B CA 1
ATOM 2863 C C . LEU B 1 161 ? 24.610 49.114 4.565 1.00 13.99 202 LEU B C 1
ATOM 2864 O O . LEU B 1 161 ? 23.618 48.791 4.008 1.00 13.86 202 LEU B O 1
ATOM 2869 N N . PRO B 1 162 ? 25.629 49.648 3.946 1.00 14.01 203 PRO B N 1
ATOM 2870 C CA . PRO B 1 162 ? 25.595 49.890 2.522 1.00 14.25 203 PRO B CA 1
ATOM 2871 C C . PRO B 1 162 ? 25.475 48.611 1.712 1.00 14.16 203 PRO B C 1
ATOM 2872 O O . PRO B 1 162 ? 26.136 47.660 1.946 1.00 14.52 203 PRO B O 1
ATOM 2876 N N . ILE B 1 163 ? 24.640 48.649 0.716 1.00 14.47 204 ILE B N 1
ATOM 2877 C CA . ILE B 1 163 ? 24.376 47.487 -0.071 1.00 15.49 204 ILE B CA 1
ATOM 2878 C C . ILE B 1 163 ? 25.625 47.090 -0.843 1.00 15.81 204 ILE B C 1
ATOM 2879 O O . ILE B 1 163 ? 25.735 45.992 -1.305 1.00 16.57 204 ILE B O 1
ATOM 2884 N N . THR B 1 164 ? 26.597 47.976 -0.869 1.00 16.19 205 THR B N 1
ATOM 2885 C CA . THR B 1 164 ? 27.828 47.766 -1.600 1.00 16.59 205 THR B CA 1
ATOM 2886 C C . THR B 1 164 ? 28.753 46.824 -0.883 1.00 16.46 205 THR B C 1
ATOM 2887 O O . THR B 1 164 ? 29.806 46.518 -1.349 1.00 15.15 205 THR B O 1
ATOM 2891 N N . TRP B 1 165 ? 28.314 46.350 0.264 1.00 16.36 206 TRP B N 1
ATOM 2892 C CA . TRP B 1 165 ? 28.953 45.244 0.928 1.00 16.42 206 TRP B CA 1
ATOM 2893 C C . TRP B 1 165 ? 28.868 44.005 0.055 1.00 17.03 206 TRP B C 1
ATOM 2894 O O . TRP B 1 165 ? 29.727 43.196 0.094 1.00 17.90 206 TRP B O 1
ATOM 2913 N N . PRO B 1 167 ? 29.085 41.671 -3.184 1.00 16.53 208 PRO B N 1
ATOM 2914 C CA . PRO B 1 167 ? 30.007 41.683 -4.306 1.00 16.19 208 PRO B CA 1
ATOM 2915 C C . PRO B 1 167 ? 29.319 42.051 -5.606 1.00 15.92 208 PRO B C 1
ATOM 2916 O O . PRO B 1 167 ? 28.147 41.919 -5.750 1.00 15.32 208 PRO B O 1
ATOM 2920 N N . ALA B 1 168 ? 30.102 42.506 -6.558 1.00 16.43 209 ALA B N 1
ATOM 2921 C CA . ALA B 1 168 ? 29.588 42.955 -7.822 1.00 16.86 209 ALA B CA 1
ATOM 2922 C C . ALA B 1 168 ? 28.856 41.849 -8.505 1.00 17.06 209 ALA B C 1
ATOM 2923 O O . ALA B 1 168 ? 27.902 42.074 -9.165 1.00 17.88 209 ALA B O 1
ATOM 2925 N N . GLU B 1 169 ? 29.318 40.641 -8.308 1.00 17.22 210 GLU B N 1
ATOM 2926 C CA . GLU B 1 169 ? 28.718 39.490 -8.928 1.00 17.07 210 GLU B CA 1
ATOM 2927 C C . GLU B 1 169 ? 27.287 39.291 -8.484 1.00 16.90 210 GLU B C 1
ATOM 2928 O O . GLU B 1 169 ? 26.499 38.804 -9.234 1.00 16.33 210 GLU B O 1
ATOM 2934 N N . SER B 1 170 ? 27.000 39.577 -7.228 1.00 15.76 211 SER B N 1
ATOM 2935 C CA . SER B 1 170 ? 25.647 39.645 -6.736 1.00 15.80 211 SER B CA 1
ATOM 2936 C C . SER B 1 170 ? 24.817 40.837 -7.196 1.00 15.76 211 SER B C 1
ATOM 2937 O O . SER B 1 170 ? 23.698 40.699 -7.578 1.00 15.16 211 SER B O 1
ATOM 2940 N N . LEU B 1 171 ? 25.406 42.011 -7.085 1.00 16.29 212 LEU B N 1
ATOM 2941 C CA . LEU B 1 171 ? 24.742 43.271 -7.359 1.00 17.08 212 LEU B CA 1
ATOM 2942 C C . LEU B 1 171 ? 24.307 43.467 -8.788 1.00 17.64 212 LEU B C 1
ATOM 2943 O O . LEU B 1 171 ? 23.255 43.980 -9.042 1.00 17.92 212 LEU B O 1
ATOM 2948 N N . ASN B 1 172 ? 25.141 43.045 -9.713 1.00 18.16 213 ASN B N 1
ATOM 2949 C CA . ASN B 1 172 ? 24.887 43.249 -11.116 1.00 19.33 213 ASN B CA 1
ATOM 2950 C C . ASN B 1 172 ? 24.158 42.123 -11.785 1.00 19.37 213 ASN B C 1
ATOM 2951 O O . ASN B 1 172 ? 23.835 42.185 -12.944 1.00 20.22 213 ASN B O 1
ATOM 2956 N N . ASN B 1 173 ? 23.916 41.085 -11.024 1.00 19.75 214 ASN B N 1
ATOM 2957 C CA . ASN B 1 173 ? 23.375 39.865 -11.522 1.00 19.63 214 ASN B CA 1
ATOM 2958 C C . ASN B 1 173 ? 21.944 39.956 -11.958 1.00 20.43 214 ASN B C 1
ATOM 2959 O O . ASN B 1 173 ? 21.161 40.629 -11.341 1.00 18.98 214 ASN B O 1
ATOM 2964 N N . TRP B 1 174 ? 21.615 39.241 -13.011 1.00 21.34 215 TRP B N 1
ATOM 2965 C CA . TRP B 1 174 ? 20.250 39.076 -13.427 1.00 23.35 215 TRP B CA 1
ATOM 2966 C C . TRP B 1 174 ? 19.686 37.674 -13.254 1.00 24.00 215 TRP B C 1
ATOM 2967 O O . TRP B 1 174 ? 18.514 37.513 -13.253 1.00 25.93 215 TRP B O 1
ATOM 2978 N N . ILE B 1 175 ? 20.516 36.661 -13.093 1.00 24.40 216 ILE B N 1
ATOM 2979 C CA . ILE B 1 175 ? 20.023 35.304 -12.959 1.00 24.57 216 ILE B CA 1
ATOM 2980 C C . ILE B 1 175 ? 20.185 34.719 -11.561 1.00 23.90 216 ILE B C 1
ATOM 2981 O O . ILE B 1 175 ? 21.258 34.521 -11.119 1.00 24.16 216 ILE B O 1
ATOM 2986 N N . GLY B 1 176 ? 19.088 34.464 -10.884 1.00 22.82 217 GLY B N 1
ATOM 2987 C CA . GLY B 1 176 ? 19.134 33.820 -9.606 1.00 22.41 217 GLY B CA 1
ATOM 2988 C C . GLY B 1 176 ? 19.701 34.719 -8.546 1.00 22.49 217 GLY B C 1
ATOM 2989 O O . GLY B 1 176 ? 19.840 35.873 -8.767 1.00 22.06 217 GLY B O 1
ATOM 2990 N N . ASN B 1 177 ? 20.023 34.154 -7.394 1.00 22.50 218 ASN B N 1
ATOM 2991 C CA . ASN B 1 177 ? 20.510 34.901 -6.260 1.00 22.52 218 ASN B CA 1
ATOM 2992 C C . ASN B 1 177 ? 19.542 36.037 -5.995 1.00 22.91 218 ASN B C 1
ATOM 2993 O O . ASN B 1 177 ? 19.952 37.116 -5.776 1.00 23.51 218 ASN B O 1
ATOM 2998 N N . ASP B 1 178 ? 18.261 35.759 -6.029 1.00 23.06 219 ASP B N 1
ATOM 2999 C CA . ASP B 1 178 ? 17.283 36.800 -5.840 1.00 23.31 219 ASP B CA 1
ATOM 3000 C C . ASP B 1 178 ? 17.055 37.079 -4.388 1.00 22.02 219 ASP B C 1
ATOM 3001 O O . ASP B 1 178 ? 16.049 36.727 -3.852 1.00 21.49 219 ASP B O 1
ATOM 3006 N N . ARG B 1 179 ? 18.004 37.720 -3.778 1.00 20.31 220 ARG B N 1
ATOM 3007 C CA . ARG B 1 179 ? 17.926 38.024 -2.389 1.00 20.63 220 ARG B CA 1
ATOM 3008 C C . ARG B 1 179 ? 17.531 39.474 -2.136 1.00 20.22 220 ARG B C 1
ATOM 3009 O O . ARG B 1 179 ? 17.549 39.903 -1.042 1.00 20.02 220 ARG B O 1
ATOM 3017 N N . TYR B 1 180 ? 17.195 40.189 -3.189 1.00 20.33 221 TYR B N 1
ATOM 3018 C CA . TYR B 1 180 ? 16.922 41.611 -3.119 1.00 20.32 221 TYR B CA 1
ATOM 3019 C C . TYR B 1 180 ? 15.443 41.933 -3.173 1.00 20.14 221 TYR B C 1
ATOM 3020 O O . TYR B 1 180 ? 14.705 41.280 -3.850 1.00 20.55 221 TYR B O 1
ATOM 3029 N N . ILE B 1 181 ? 15.041 42.963 -2.453 1.00 20.36 222 ILE B N 1
ATOM 3030 C CA . ILE B 1 181 ? 13.713 43.516 -2.582 1.00 20.25 222 ILE B CA 1
ATOM 3031 C C . ILE B 1 181 ? 13.815 44.821 -3.347 1.00 21.39 222 ILE B C 1
ATOM 3032 O O . ILE B 1 181 ? 14.570 45.658 -3.016 1.00 20.77 222 ILE B O 1
ATOM 3037 N N . ALA B 1 182 ? 13.083 44.941 -4.429 1.00 21.63 223 ALA B N 1
ATOM 3038 C CA . ALA B 1 182 ? 13.193 46.124 -5.241 1.00 21.99 223 ALA B CA 1
ATOM 3039 C C . ALA B 1 182 ? 11.946 46.966 -5.076 1.00 22.38 223 ALA B C 1
ATOM 3040 O O . ALA B 1 182 ? 10.873 46.525 -5.332 1.00 23.26 223 ALA B O 1
ATOM 3042 N N . TYR B 1 183 ? 12.138 48.186 -4.640 1.00 22.46 224 TYR B N 1
ATOM 3043 C CA . TYR B 1 183 ? 11.047 49.096 -4.381 1.00 21.68 224 TYR B CA 1
ATOM 3044 C C . TYR B 1 183 ? 11.012 50.151 -5.467 1.00 21.99 224 TYR B C 1
ATOM 3045 O O . TYR B 1 183 ? 12.011 50.707 -5.816 1.00 20.97 224 TYR B O 1
ATOM 3054 N N . VAL B 1 184 ? 9.824 50.392 -5.983 1.00 20.98 225 VAL B N 1
ATOM 3055 C CA . VAL B 1 184 ? 9.618 51.399 -7.003 1.00 21.58 225 VAL B CA 1
ATOM 3056 C C . VAL B 1 184 ? 8.494 52.383 -6.681 1.00 21.42 225 VAL B C 1
ATOM 3057 O O . VAL B 1 184 ? 7.400 51.992 -6.380 1.00 21.66 225 VAL B O 1
ATOM 3061 N N . ARG B 1 185 ? 8.785 53.658 -6.780 1.00 21.65 226 ARG B N 1
ATOM 3062 C CA . ARG B 1 185 ? 7.740 54.672 -6.646 1.00 22.53 226 ARG B CA 1
ATOM 3063 C C . ARG B 1 185 ? 7.350 55.222 -8.006 1.00 22.73 226 ARG B C 1
ATOM 3064 O O . ARG B 1 185 ? 8.165 55.781 -8.697 1.00 22.45 226 ARG B O 1
ATOM 3072 N N . LEU B 1 186 ? 6.104 54.999 -8.373 1.00 22.89 227 LEU B N 1
ATOM 3073 C CA . LEU B 1 186 ? 5.583 55.474 -9.630 1.00 24.04 227 LEU B CA 1
ATOM 3074 C C . LEU B 1 186 ? 5.181 56.914 -9.585 1.00 24.31 227 LEU B C 1
ATOM 3075 O O . LEU B 1 186 ? 4.817 57.436 -8.568 1.00 24.70 227 LEU B O 1
ATOM 3080 N N . ARG B 1 187 ? 5.203 57.534 -10.739 1.00 24.47 228 ARG B N 1
ATOM 3081 C CA . ARG B 1 187 ? 4.649 58.854 -10.909 1.00 24.31 228 ARG B CA 1
ATOM 3082 C C . ARG B 1 187 ? 3.132 58.782 -10.831 1.00 23.82 228 ARG B C 1
ATOM 3083 O O . ARG B 1 187 ? 2.542 57.755 -11.022 1.00 23.36 228 ARG B O 1
ATOM 3091 N N . PRO B 1 188 ? 2.516 59.899 -10.506 1.00 23.67 229 PRO B N 1
ATOM 3092 C CA . PRO B 1 188 ? 1.078 59.926 -10.353 1.00 23.73 229 PRO B CA 1
ATOM 3093 C C . PRO B 1 188 ? 0.414 59.633 -11.674 1.00 23.78 229 PRO B C 1
ATOM 3094 O O . PRO B 1 188 ? 0.870 60.072 -12.687 1.00 23.31 229 PRO B O 1
ATOM 3098 N N . GLY B 1 189 ? -0.648 58.857 -11.636 1.00 23.83 230 GLY B N 1
ATOM 3099 C CA . GLY B 1 189 ? -1.361 58.482 -12.827 1.00 23.57 230 GLY B CA 1
ATOM 3100 C C . GLY B 1 189 ? -0.792 57.334 -13.635 1.00 23.29 230 GLY B C 1
ATOM 3101 O O . GLY B 1 189 ? -1.342 56.996 -14.652 1.00 23.45 230 GLY B O 1
ATOM 3102 N N . VAL B 1 190 ? 0.301 56.725 -13.186 1.00 23.25 231 VAL B N 1
ATOM 3103 C CA . VAL B 1 190 ? 0.831 55.564 -13.883 1.00 22.57 231 VAL B CA 1
ATOM 3104 C C . VAL B 1 190 ? 0.401 54.325 -13.170 1.00 23.11 231 VAL B C 1
ATOM 3105 O O . VAL B 1 190 ? 0.665 54.180 -12.009 1.00 22.90 231 VAL B O 1
ATOM 3109 N N . SER B 1 191 ? -0.288 53.436 -13.855 1.00 22.99 232 SER B N 1
ATOM 3110 C CA . SER B 1 191 ? -0.633 52.175 -13.251 1.00 23.63 232 SER B CA 1
ATOM 3111 C C . SER B 1 191 ? 0.503 51.160 -13.332 1.00 23.69 232 SER B C 1
ATOM 3112 O O . SER B 1 191 ? 1.284 51.172 -14.254 1.00 24.22 232 SER B O 1
ATOM 3115 N N . PRO B 1 192 ? 0.558 50.250 -12.378 1.00 23.29 233 PRO B N 1
ATOM 3116 C CA . PRO B 1 192 ? 1.581 49.213 -12.388 1.00 23.14 233 PRO B CA 1
ATOM 3117 C C . PRO B 1 192 ? 1.424 48.380 -13.635 1.00 23.14 233 PRO B C 1
ATOM 3118 O O . PRO B 1 192 ? 2.374 48.046 -14.291 1.00 22.93 233 PRO B O 1
ATOM 3122 N N . GLU B 1 193 ? 0.178 48.092 -13.961 1.00 22.76 234 GLU B N 1
ATOM 3123 C CA . GLU B 1 193 ? -0.155 47.203 -15.032 1.00 22.54 234 GLU B CA 1
ATOM 3124 C C . GLU B 1 193 ? 0.412 47.789 -16.289 1.00 22.53 234 GLU B C 1
ATOM 3125 O O . GLU B 1 193 ? 0.881 47.087 -17.143 1.00 22.44 234 GLU B O 1
ATOM 3127 N N . SER B 1 194 ? 0.420 49.099 -16.369 1.00 22.11 235 SER B N 1
ATOM 3128 C CA . SER B 1 194 ? 0.815 49.769 -17.572 1.00 21.81 235 SER B CA 1
ATOM 3129 C C . SER B 1 194 ? 2.246 49.505 -17.912 1.00 21.60 235 SER B C 1
ATOM 3130 O O . SER B 1 194 ? 2.676 49.773 -18.991 1.00 21.52 235 SER B O 1
ATOM 3133 N N . LEU B 1 195 ? 3.009 49.027 -16.963 1.00 21.14 236 LEU B N 1
ATOM 3134 C CA . LEU B 1 195 ? 4.423 48.921 -17.199 1.00 21.04 236 LEU B CA 1
ATOM 3135 C C . LEU B 1 195 ? 4.893 47.545 -17.596 1.00 21.08 236 LEU B C 1
ATOM 3136 O O . LEU B 1 195 ? 6.046 47.362 -17.895 1.00 21.15 236 LEU B O 1
ATOM 3141 N N . ASP B 1 196 ? 3.978 46.599 -17.648 1.00 20.88 237 ASP B N 1
ATOM 3142 C CA . ASP B 1 196 ? 4.354 45.232 -17.837 1.00 20.77 237 ASP B CA 1
ATOM 3143 C C . ASP B 1 196 ? 5.122 45.145 -19.118 1.00 20.23 237 ASP B C 1
ATOM 3144 O O . ASP B 1 196 ? 6.136 44.514 -19.176 1.00 20.00 237 ASP B O 1
ATOM 3149 N N . GLU B 1 197 ? 4.666 45.819 -20.153 1.00 19.55 238 GLU B N 1
ATOM 3150 C CA . GLU B 1 197 ? 5.364 45.731 -21.414 1.00 19.42 238 GLU B CA 1
ATOM 3151 C C . GLU B 1 197 ? 6.777 46.279 -21.402 1.00 19.16 238 GLU B C 1
ATOM 3152 O O . GLU B 1 197 ? 7.672 45.671 -21.902 1.00 19.07 238 GLU B O 1
ATOM 3154 N N . ALA B 1 198 ? 6.988 47.437 -20.838 1.00 18.68 239 ALA B N 1
ATOM 3155 C CA . ALA B 1 198 ? 8.318 47.975 -20.802 1.00 18.28 239 ALA B CA 1
ATOM 3156 C C . ALA B 1 198 ? 9.254 47.117 -19.954 1.00 18.50 239 ALA B C 1
ATOM 3157 O O . ALA B 1 198 ? 10.440 47.126 -20.161 1.00 18.41 239 ALA B O 1
ATOM 3159 N N . LEU B 1 199 ? 8.710 46.456 -18.950 1.00 17.80 240 LEU B N 1
ATOM 3160 C CA . LEU B 1 199 ? 9.529 45.619 -18.110 1.00 18.45 240 LEU B CA 1
ATOM 3161 C C . LEU B 1 199 ? 10.055 44.453 -18.912 1.00 18.55 240 LEU B C 1
ATOM 3162 O O . LEU B 1 199 ? 11.209 44.117 -18.850 1.00 19.03 240 LEU B O 1
ATOM 3167 N N . LEU B 1 200 ? 9.177 43.874 -19.704 1.00 18.92 241 LEU B N 1
ATOM 3168 C CA . LEU B 1 200 ? 9.527 42.742 -20.532 1.00 19.18 241 LEU B CA 1
ATOM 3169 C C . LEU B 1 200 ? 10.606 43.110 -21.493 1.00 19.13 241 LEU B C 1
ATOM 3170 O O . LEU B 1 200 ? 11.516 42.371 -21.687 1.00 19.30 241 LEU B O 1
ATOM 3175 N N . GLU B 1 201 ? 10.523 44.283 -22.071 1.00 18.80 242 GLU B N 1
ATOM 3176 C CA . GLU B 1 201 ? 11.580 44.737 -22.923 1.00 18.87 242 GLU B CA 1
ATOM 3177 C C . GLU B 1 201 ? 12.860 44.894 -22.152 1.00 18.72 242 GLU B C 1
ATOM 3178 O O . GLU B 1 201 ? 13.945 44.718 -22.668 1.00 18.59 242 GLU B O 1
ATOM 3188 N N . GLN B 1 203 ? 13.787 43.177 -19.546 1.00 17.69 244 GLN B N 1
ATOM 3189 C CA . GLN B 1 203 ? 14.286 41.862 -19.229 1.00 17.71 244 GLN B CA 1
ATOM 3190 C C . GLN B 1 203 ? 15.041 41.258 -20.404 1.00 17.91 244 GLN B C 1
ATOM 3191 O O . GLN B 1 203 ? 16.119 40.753 -20.228 1.00 17.93 244 GLN B O 1
ATOM 3197 N N . LYS B 1 204 ? 14.491 41.380 -21.605 1.00 17.89 245 LYS B N 1
ATOM 3198 C CA . LYS B 1 204 ? 15.082 40.797 -22.803 1.00 18.48 245 LYS B CA 1
ATOM 3199 C C . LYS B 1 204 ? 16.456 41.340 -23.049 1.00 18.33 245 LYS B C 1
ATOM 3200 O O . LYS B 1 204 ? 17.337 40.626 -23.438 1.00 18.35 245 LYS B O 1
ATOM 3206 N N . ARG B 1 205 ? 16.621 42.620 -22.823 1.00 18.19 246 ARG B N 1
ATOM 3207 C CA . ARG B 1 205 ? 17.900 43.273 -22.950 1.00 17.96 246 ARG B CA 1
ATOM 3208 C C . ARG B 1 205 ? 18.958 42.822 -21.959 1.00 17.19 246 ARG B C 1
ATOM 3209 O O . ARG B 1 205 ? 20.136 42.871 -22.230 1.00 17.19 246 ARG B O 1
ATOM 3217 N N . HIS B 1 206 ? 18.527 42.463 -20.770 1.00 16.01 247 HIS B N 1
ATOM 321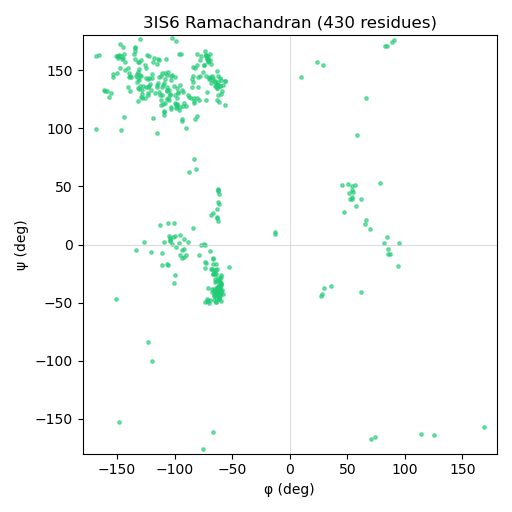8 C CA . HIS B 1 206 ? 19.466 42.165 -19.707 1.00 14.92 247 HIS B CA 1
ATOM 3219 C C . HIS B 1 206 ? 19.713 40.688 -19.450 1.00 14.67 247 HIS B C 1
ATOM 3220 O O . HIS B 1 206 ? 20.776 40.300 -19.039 1.00 14.50 247 HIS B O 1
ATOM 3227 N N . GLN B 1 207 ? 18.715 39.864 -19.633 1.00 14.42 248 GLN B N 1
ATOM 3228 C CA . GLN B 1 207 ? 18.939 38.461 -19.454 1.00 14.44 248 GLN B CA 1
ATOM 3229 C C . GLN B 1 207 ? 18.577 37.714 -20.704 1.00 14.68 248 GLN B C 1
ATOM 3230 O O . GLN B 1 207 ? 17.521 37.913 -21.250 1.00 14.66 248 GLN B O 1
ATOM 3236 N N . ASP B 1 208 ? 19.471 36.865 -21.163 1.00 15.09 249 ASP B N 1
ATOM 3237 C CA . ASP B 1 208 ? 19.132 35.978 -22.253 1.00 15.47 249 ASP B CA 1
ATOM 3238 C C . ASP B 1 208 ? 18.074 35.006 -21.751 1.00 15.72 249 ASP B C 1
ATOM 3239 O O . ASP B 1 208 ? 18.273 34.258 -20.804 1.00 15.60 249 ASP B O 1
ATOM 3252 N N . GLU B 1 210 ? 16.940 32.227 -22.644 1.00 15.90 251 GLU B N 1
ATOM 3253 C CA . GLU B 1 210 ? 17.034 30.822 -23.000 1.00 15.78 251 GLU B CA 1
ATOM 3254 C C . GLU B 1 210 ? 17.637 29.956 -21.899 1.00 15.64 251 GLU B C 1
ATOM 3255 O O . GLU B 1 210 ? 17.179 28.852 -21.655 1.00 15.24 251 GLU B O 1
ATOM 3257 N N . VAL B 1 217 ? 10.506 26.827 -17.382 1.00 20.47 258 VAL B N 1
ATOM 3258 C CA . VAL B 1 217 ? 9.592 27.796 -16.816 1.00 20.63 258 VAL B CA 1
ATOM 3259 C C . VAL B 1 217 ? 9.865 29.203 -17.274 1.00 20.68 258 VAL B C 1
ATOM 3260 O O . VAL B 1 217 ? 10.999 29.612 -17.450 1.00 20.65 258 VAL B O 1
ATOM 3264 N N . GLU B 1 218 ? 8.792 29.951 -17.447 1.00 20.81 259 GLU B N 1
ATOM 3265 C CA . GLU B 1 218 ? 8.876 31.284 -17.995 1.00 20.94 259 GLU B CA 1
ATOM 3266 C C . GLU B 1 218 ? 8.722 32.289 -16.885 1.00 21.05 259 GLU B C 1
ATOM 3267 O O . GLU B 1 218 ? 7.798 32.198 -16.109 1.00 21.00 259 GLU B O 1
ATOM 3269 N N . LEU B 1 219 ? 9.645 33.233 -16.794 1.00 21.23 260 LEU B N 1
ATOM 3270 C CA . LEU B 1 219 ? 9.553 34.253 -15.757 1.00 21.56 260 LEU B CA 1
ATOM 3271 C C . LEU B 1 219 ? 9.529 35.680 -16.264 1.00 21.75 260 LEU B C 1
ATOM 3272 O O . LEU B 1 219 ? 10.295 36.045 -17.136 1.00 21.63 260 LEU B O 1
ATOM 3277 N N . HIS B 1 220 ? 8.633 36.479 -15.701 1.00 22.32 261 HIS B N 1
ATOM 3278 C CA . HIS B 1 220 ? 8.532 37.887 -16.050 1.00 22.55 261 HIS B CA 1
ATOM 3279 C C . HIS B 1 220 ? 8.283 38.825 -14.868 1.00 22.21 261 HIS B C 1
ATOM 3280 O O . HIS B 1 220 ? 7.614 38.478 -13.949 1.00 22.64 261 HIS B O 1
ATOM 3287 N N . TYR B 1 221 ? 8.812 40.025 -14.951 1.00 21.86 262 TYR B N 1
ATOM 3288 C CA . TYR B 1 221 ? 8.630 41.054 -13.942 1.00 21.39 262 TYR B CA 1
ATOM 3289 C C . TYR B 1 221 ? 7.306 41.803 -14.020 1.00 21.82 262 TYR B C 1
ATOM 3290 O O . TYR B 1 221 ? 6.815 42.078 -15.074 1.00 20.76 262 TYR B O 1
ATOM 3299 N N . SER B 1 222 ? 6.773 42.158 -12.868 1.00 22.09 263 SER B N 1
ATOM 3300 C CA . SER B 1 222 ? 5.614 43.002 -12.767 1.00 22.92 263 SER B CA 1
ATOM 3301 C C . SER B 1 222 ? 5.635 43.802 -11.454 1.00 22.78 263 SER B C 1
ATOM 3302 O O . SER B 1 222 ? 6.352 43.480 -10.557 1.00 22.63 263 SER B O 1
ATOM 3305 N N . LEU B 1 223 ? 4.853 44.861 -11.376 1.00 22.95 264 LEU B N 1
ATOM 3306 C CA . LEU B 1 223 ? 4.828 45.707 -10.197 1.00 22.60 264 LEU B CA 1
ATOM 3307 C C . LEU B 1 223 ? 3.516 45.516 -9.509 1.00 22.48 264 LEU B C 1
ATOM 3308 O O . LEU B 1 223 ? 2.513 45.417 -10.154 1.00 22.20 264 LEU B O 1
ATOM 3313 N N . THR B 1 224 ? 3.541 45.420 -8.194 1.00 22.28 265 THR B N 1
ATOM 3314 C CA . THR B 1 224 ? 2.334 45.325 -7.392 1.00 22.41 265 THR B CA 1
ATOM 3315 C C . THR B 1 224 ? 2.472 46.300 -6.258 1.00 22.26 265 THR B C 1
ATOM 3316 O O . THR B 1 224 ? 3.548 46.540 -5.790 1.00 22.30 265 THR B O 1
ATOM 3320 N N . PRO B 1 225 ? 1.373 46.876 -5.831 1.00 22.22 266 PRO B N 1
ATOM 3321 C CA . PRO B 1 225 ? 1.421 47.927 -4.839 1.00 22.15 266 PRO B CA 1
ATOM 3322 C C . PRO B 1 225 ? 1.96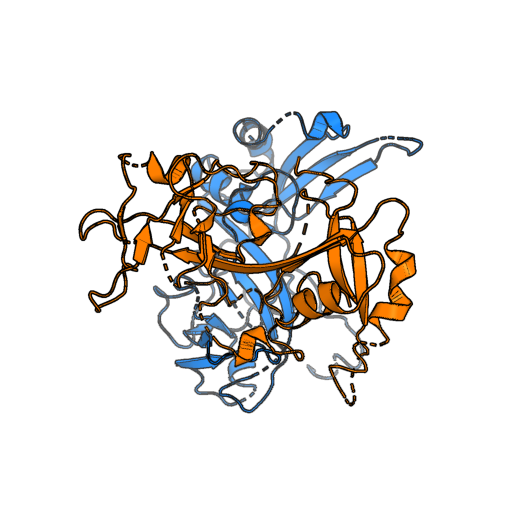2 47.396 -3.540 1.00 22.25 266 PRO B C 1
ATOM 3323 O O . PRO B 1 225 ? 1.563 46.337 -3.148 1.00 22.78 266 PRO B O 1
ATOM 3327 N N . PHE B 1 226 ? 2.843 48.134 -2.898 1.00 21.71 267 PHE B N 1
ATOM 3328 C CA . PHE B 1 226 ? 3.461 47.686 -1.671 1.00 21.55 267 PHE B CA 1
ATOM 3329 C C . PHE B 1 226 ? 2.503 47.730 -0.503 1.00 21.47 267 PHE B C 1
ATOM 3330 O O . PHE B 1 226 ? 1.940 48.739 -0.177 1.00 21.14 267 PHE B O 1
ATOM 3338 N N . ASN B 1 227 ? 2.347 46.605 0.141 1.00 20.78 268 ASN B N 1
ATOM 3339 C CA . ASN B 1 227 ? 1.579 46.553 1.358 1.00 20.78 268 ASN B CA 1
ATOM 3340 C C . ASN B 1 227 ? 2.395 46.186 2.592 1.00 20.35 268 ASN B C 1
ATOM 3341 O O . ASN B 1 227 ? 2.621 45.037 2.863 1.00 19.58 268 ASN B O 1
ATOM 3346 N N . ARG B 1 228 ? 2.821 47.218 3.315 1.00 20.30 269 ARG B N 1
ATOM 3347 C CA . ARG B 1 228 ? 3.752 47.117 4.426 1.00 20.65 269 ARG B CA 1
ATOM 3348 C C . ARG B 1 228 ? 3.271 46.097 5.425 1.00 20.66 269 ARG B C 1
ATOM 3349 O O . ARG B 1 228 ? 4.041 45.611 6.218 1.00 20.41 269 ARG B O 1
ATOM 3357 N N . LEU B 1 229 ? 1.989 45.769 5.379 1.00 20.61 270 LEU B N 1
ATOM 3358 C CA . LEU B 1 229 ? 1.501 44.649 6.149 1.00 20.89 270 LEU B CA 1
ATOM 3359 C C . LEU B 1 229 ? 1.564 43.361 5.362 1.00 20.85 270 LEU B C 1
ATOM 3360 O O . LEU B 1 229 ? 1.797 43.373 4.175 1.00 20.57 270 LEU B O 1
ATOM 3365 N N . ASP B 1 233 ? 5.919 34.743 3.056 1.00 11.32 274 ASP B N 1
ATOM 3366 C CA . ASP B 1 233 ? 6.029 33.289 3.021 1.00 12.03 274 ASP B CA 1
ATOM 3367 C C . ASP B 1 233 ? 7.388 32.820 2.573 1.00 11.74 274 ASP B C 1
ATOM 3368 O O . ASP B 1 233 ? 7.671 32.765 1.413 1.00 11.97 274 ASP B O 1
ATOM 3373 N N . PRO B 1 234 ? 8.217 32.458 3.520 1.00 11.73 275 PRO B N 1
ATOM 3374 C CA . PRO B 1 234 ? 9.633 32.263 3.266 1.00 11.32 275 PRO B CA 1
ATOM 3375 C C . PRO B 1 234 ? 9.943 31.047 2.479 1.00 11.09 275 PRO B C 1
ATOM 3376 O O . PRO B 1 234 ? 9.466 30.020 2.801 1.00 10.89 275 PRO B O 1
ATOM 3380 N N . THR B 1 235 ? 10.750 31.190 1.452 1.00 11.02 276 THR B N 1
ATOM 3381 C CA . THR B 1 235 ? 11.328 30.070 0.787 1.00 11.50 276 THR B CA 1
ATOM 3382 C C . THR B 1 235 ? 12.542 29.547 1.556 1.00 11.20 276 THR B C 1
ATOM 3383 O O . THR B 1 235 ? 13.040 30.169 2.466 1.00 11.04 276 THR B O 1
ATOM 3387 N N . LEU B 1 236 ? 12.942 28.347 1.216 1.00 10.76 277 LEU B N 1
ATOM 3388 C CA . LEU B 1 236 ? 14.039 27.714 1.870 1.00 10.47 277 LEU B CA 1
ATOM 3389 C C . LEU B 1 236 ? 15.339 28.431 1.605 1.00 10.85 277 LEU B C 1
ATOM 3390 O O . LEU B 1 236 ? 16.128 28.569 2.479 1.00 9.37 277 LEU B O 1
ATOM 3395 N N . VAL B 1 237 ? 15.540 28.893 0.381 1.00 11.59 278 VAL B N 1
ATOM 3396 C CA . VAL B 1 237 ? 16.699 29.721 0.076 1.00 13.51 278 VAL B CA 1
ATOM 3397 C C . VAL B 1 237 ? 16.652 31.016 0.852 1.00 14.48 278 VAL B C 1
ATOM 3398 O O . VAL B 1 237 ? 17.640 31.441 1.310 1.00 14.59 278 VAL B O 1
ATOM 3402 N N . ASN B 1 238 ? 15.500 31.631 1.005 1.00 16.41 279 ASN B N 1
ATOM 3403 C CA . ASN B 1 238 ? 15.437 32.858 1.742 1.00 18.17 279 ASN B CA 1
ATOM 3404 C C . ASN B 1 238 ? 15.847 32.674 3.161 1.00 19.05 279 ASN B C 1
ATOM 3405 O O . ASN B 1 238 ? 16.583 33.448 3.681 1.00 19.36 279 ASN B O 1
ATOM 3418 N N . LEU B 1 240 ? 17.648 30.216 4.438 1.00 19.13 281 LEU B N 1
ATOM 3419 C CA . LEU B 1 240 ? 19.007 29.760 4.533 1.00 18.86 281 LEU B CA 1
ATOM 3420 C C . LEU B 1 240 ? 19.978 30.924 4.504 1.00 18.42 281 LEU B C 1
ATOM 3421 O O . LEU B 1 240 ? 20.919 30.921 5.198 1.00 18.25 281 LEU B O 1
ATOM 3426 N N . ARG B 1 241 ? 19.686 31.930 3.705 1.00 19.23 282 ARG B N 1
ATOM 3427 C CA . ARG B 1 241 ? 20.562 33.070 3.556 1.00 19.48 282 ARG B CA 1
ATOM 3428 C C . ARG B 1 241 ? 20.794 33.836 4.829 1.00 19.19 282 ARG B C 1
ATOM 3429 O O . ARG B 1 241 ? 21.821 34.389 4.987 1.00 18.24 282 ARG B O 1
ATOM 3437 N N . ILE B 1 242 ? 19.810 33.913 5.707 1.00 19.58 283 ILE B N 1
ATOM 3438 C CA . ILE B 1 242 ? 19.942 34.764 6.862 1.00 20.31 283 ILE B CA 1
ATOM 3439 C C . ILE B 1 242 ? 20.222 34.010 8.138 1.00 21.01 283 ILE B C 1
ATOM 3440 O O . ILE B 1 242 ? 20.313 34.583 9.186 1.00 21.02 283 ILE B O 1
ATOM 3445 N N . GLN B 1 243 ? 20.386 32.711 8.028 1.00 22.23 284 GLN B N 1
ATOM 3446 C CA . GLN B 1 243 ? 20.646 31.898 9.186 1.00 23.28 284 GLN B CA 1
ATOM 3447 C C . GLN B 1 243 ? 22.017 32.165 9.719 1.00 24.15 284 GLN B C 1
ATOM 3448 O O . GLN B 1 243 ? 22.938 32.357 8.994 1.00 24.29 284 GLN B O 1
ATOM 3454 N N . GLN B 1 244 ? 22.130 32.155 11.024 1.00 25.16 285 GLN B N 1
ATOM 3455 C CA . GLN B 1 244 ? 23.404 32.211 11.658 1.00 26.20 285 GLN B CA 1
ATOM 3456 C C . GLN B 1 244 ? 23.654 30.932 12.468 1.00 26.92 285 GLN B C 1
ATOM 3457 O O . GLN B 1 244 ? 22.727 30.216 12.841 1.00 27.54 285 GLN B O 1
#

Nearest PDB structures (foldseek):
  3is6-assembly1_A  TM=1.003E+00  e=5.590E-44  Porphyromonas gingivalis W83
  3is6-assembly1_B  TM=9.100E-01  e=1.591E-35  Porphyromonas gingivalis W83
  3is6-assembly1_B  TM=1.004E+00  e=1.108E-41  Porphyromonas gingivalis W83
  3is6-assembly1_A  TM=9.442E-01  e=1.186E-37  Porphyromonas gingivalis W83
  1q8k-assembly1_A  TM=3.459E-01  e=6.159E+00  Homo sapiens

InterPro domains:
  IPR003838 ABC3 transporter permease, C-terminal [PF02687] (286-400)
  IPR003838 ABC3 transporter permease, C-terminal [PF02687] (671-784)
  IPR025857 MacB-like periplasmic core domain [PF12704] (22-240)
  IPR025857 MacB-like periplasmic core domain [PF12704] (454-589)
  IPR050250 Macrolide Exporter MacB [PTHR30572] (463-791)

Solvent-accessible surface area: 22574 Å² total

Radius of gyration: 24.72 Å; Cα contacts (8 Å, |Δi|>4): 889; chains: 2; bounding box: 63×70×57 Å

B-factor: mean 19.98, std 5.14, range [2.0, 49.82]

Secondary structure (DSSP, 8-state):
-PPPTTGGGEEEEEEEEEE---SPPEEEEES-B-TTHHHHHHHH-TTEEEEEEEEEEEEE--BTTTB---EEEEEE-GGGT-----EEEE-GGGTT----EEEEHHHHH-----TT-EE--TT--SS--EEEEEEEPPPPSSBS-----EETT--HHHHT--SS---BEEEEEEPTT--GGGGHHHHH--TTT---HHHHTT-EEEEEEEE---B-PPP--S---TT-/--TTGGGEEEEEEE--EES-B-TTHHHHHHHH-TTEEEEEEEEEEEEE--BTTS----EEEEEE-GGGT---PPEEEE-GGGTTT---EEEEHHHHH-----TT-EE--TT--S---EEEEEEEPPPPTTSS-----EETT--HHHHS--SS---BEEEEEEPTT--SGGGHHHHH--TTT------EEEEEE-------S---TT--